Protein AF-A0A0P0XZU5-F1 (afdb_monomer_lite)

Foldseek 3Di:
DPDDDPDPPPPPDPVNDDLVVVLVVLLVDALLVLCVQLVVDVSSVCSSLQRQHYHHEQVSPDQALVSVQVSVVVSLVSRDLQRAHQEYAADHENVNHPCSPVDHDARVVQVVLVSNQSSQHQEYAHAYFDFFAAAEHDQAARAHQRHAEYHYESHEYEARDQACCNHQNHAYYYYYLHEYHYQERDDAHYAEYYHENYEYAQLAAYEYHHQNYQEEEAYNYAHAHHAYAANQNHAEYEHAADPRHLCAQLCDLVREPPDCPGPSHHPSDNPPDPDQRYQRNCQNYQEYEYEYEPSPVDRPLDDDDDDWDFDPDPPDTDTGHGNHPRYDDYDYDQPDDDPPDDQKDFQFKWFAHPQQAIATFGFDDSDPVSVLLSSLLRVLRPPPPDDPSRQWTWAEADAQKTKIWGHFDPDPDDDTFATWIWIDNSNVSDIDTADGDPDHALAKDKAWPPLQDDDDPDDDPGFIKMKGWDPVCVVVQKIWIWIQGPVVSDIDDIAIDRRVDAPWDFLDRYWDDFNQKTKTWIAHPPPPQGIWIWIWHHPDPPHIDIDIGHDADCVVLPDDPRCSFFKAWFAAPPPSFTKMWGWDQQKIWIWTWDPPDPDTHIDTPDMDRRQPDPPPPPPDDRRDSPWTKTWAYADHSQRWTWIDTDSFWIWIQRSHPRDIDTRGGDRHDPPMHMYTHMHRPDD

Structure (mmCIF, N/CA/C/O backbone):
data_AF-A0A0P0XZU5-F1
#
_entry.id   AF-A0A0P0XZU5-F1
#
loop_
_atom_site.group_PDB
_atom_site.id
_atom_site.type_symbol
_atom_site.label_atom_id
_atom_site.label_alt_id
_atom_site.label_comp_id
_atom_site.label_asym_id
_atom_site.label_entity_id
_atom_site.label_seq_id
_atom_site.pdbx_PDB_ins_code
_atom_site.Cartn_x
_atom_site.Cartn_y
_atom_site.Cartn_z
_atom_site.occupancy
_atom_site.B_iso_or_equiv
_atom_site.auth_seq_id
_atom_site.auth_comp_id
_atom_site.auth_asym_id
_atom_site.auth_atom_id
_atom_site.pdbx_PDB_model_num
ATOM 1 N N . MET A 1 1 ? -34.084 63.689 21.951 1.00 38.28 1 MET A N 1
ATOM 2 C CA . MET A 1 1 ? -33.072 62.795 21.343 1.00 38.28 1 MET A CA 1
ATOM 3 C C . MET A 1 1 ? -32.530 61.842 22.402 1.00 38.28 1 MET A C 1
ATOM 5 O O . MET A 1 1 ? -31.692 62.244 23.197 1.00 38.28 1 MET A O 1
ATOM 9 N N . ARG A 1 2 ? -33.019 60.597 22.465 1.00 39.22 2 ARG A N 1
ATOM 10 C CA . ARG A 1 2 ? -32.348 59.540 23.238 1.00 39.22 2 ARG A CA 1
ATOM 11 C C . ARG A 1 2 ? -31.369 58.849 22.294 1.00 39.22 2 ARG A C 1
ATOM 13 O O . ARG A 1 2 ? -31.793 58.263 21.304 1.00 39.22 2 ARG A O 1
ATOM 20 N N . LYS A 1 3 ? -30.071 59.010 22.565 1.00 40.69 3 LYS A N 1
ATOM 21 C CA . LYS A 1 3 ? -28.983 58.337 21.848 1.00 40.69 3 LYS A CA 1
ATOM 22 C C . LYS A 1 3 ? -29.199 56.826 21.954 1.00 40.69 3 LYS A C 1
ATOM 24 O O . LYS A 1 3 ? -29.128 56.278 23.049 1.00 40.69 3 LYS A O 1
ATOM 29 N N . MET A 1 4 ? -29.473 56.177 20.825 1.00 40.19 4 MET A N 1
ATOM 30 C CA . MET A 1 4 ? -29.365 54.727 20.697 1.00 40.19 4 MET A CA 1
ATOM 31 C C . MET A 1 4 ? -27.892 54.359 20.873 1.00 40.19 4 MET A C 1
ATOM 33 O O . MET A 1 4 ? -27.045 54.739 20.066 1.00 40.19 4 MET A O 1
ATOM 37 N N . SER A 1 5 ? -27.583 53.675 21.971 1.00 43.00 5 SER A N 1
ATOM 38 C CA . SER A 1 5 ? -26.290 53.036 22.176 1.00 43.00 5 SER A CA 1
ATOM 39 C C . SER A 1 5 ? -26.089 51.990 21.085 1.00 43.00 5 SER A C 1
ATOM 41 O O . SER A 1 5 ? -26.938 51.115 20.907 1.00 43.00 5 SER A O 1
ATOM 43 N N . ALA A 1 6 ? -24.976 52.099 20.363 1.00 45.38 6 ALA A N 1
ATOM 44 C CA . ALA A 1 6 ? -24.540 51.116 19.388 1.00 45.38 6 ALA A CA 1
ATOM 45 C C . ALA A 1 6 ? -24.570 49.717 20.017 1.00 45.38 6 ALA A C 1
ATOM 47 O O . ALA A 1 6 ? -23.940 49.489 21.051 1.00 45.38 6 ALA A O 1
ATOM 48 N N . ALA A 1 7 ? -25.321 48.806 19.398 1.00 47.91 7 ALA A N 1
ATOM 49 C CA . ALA A 1 7 ? -25.274 47.390 19.709 1.00 47.91 7 ALA A CA 1
ATOM 50 C C . ALA A 1 7 ? -23.811 46.947 19.605 1.00 47.91 7 ALA A C 1
ATOM 52 O O . ALA A 1 7 ? -23.210 46.989 18.529 1.00 47.91 7 ALA A O 1
ATOM 53 N N . SER A 1 8 ? -23.216 46.604 20.745 1.00 48.94 8 SER A N 1
ATOM 54 C CA . SER A 1 8 ? -21.897 46.001 20.794 1.00 48.94 8 SER A CA 1
ATOM 55 C C . SER A 1 8 ? -21.915 44.795 19.862 1.00 48.94 8 SER A C 1
ATOM 57 O O . SER A 1 8 ? -22.759 43.910 19.984 1.00 48.94 8 SER A O 1
ATOM 59 N N . SER A 1 9 ? -21.008 44.785 18.886 1.00 51.06 9 SER A N 1
ATOM 60 C CA . SER A 1 9 ? -20.734 43.612 18.064 1.00 51.06 9 SER A CA 1
ATOM 61 C C . SER A 1 9 ? -20.396 42.467 19.020 1.00 51.06 9 SER A C 1
ATOM 63 O O . SER A 1 9 ? -19.304 42.426 19.590 1.00 51.06 9 SER A O 1
ATOM 65 N N . GLY A 1 10 ? -21.384 41.613 19.290 1.00 54.09 10 GLY A N 1
ATOM 66 C CA . GLY A 1 10 ? -21.315 40.519 20.248 1.00 54.09 10 GLY A CA 1
ATOM 67 C C . GLY A 1 10 ? -20.392 39.428 19.734 1.00 54.09 10 GLY A C 1
ATOM 68 O O . GLY A 1 10 ? -20.843 38.381 19.285 1.00 54.09 10 GLY A O 1
ATOM 69 N N . ARG A 1 11 ? -19.081 39.674 19.759 1.00 58.47 11 ARG A N 1
ATOM 70 C CA . ARG A 1 11 ? -18.078 38.626 19.594 1.00 58.47 11 ARG A CA 1
ATOM 71 C C . ARG A 1 11 ? -18.138 37.750 20.839 1.00 58.47 11 ARG A C 1
ATOM 73 O O . ARG A 1 11 ? -17.526 38.085 21.850 1.00 58.47 11 ARG A O 1
ATOM 80 N N . VAL A 1 12 ? -18.890 36.655 20.764 1.00 69.00 12 VAL A N 1
ATOM 81 C CA . VAL A 1 12 ? -18.850 35.588 21.769 1.00 69.00 12 VAL A CA 1
ATOM 82 C C . VAL A 1 12 ? -17.425 35.047 21.787 1.00 69.00 12 VAL A C 1
ATOM 84 O O . VAL A 1 12 ? -16.944 34.522 20.779 1.00 69.00 12 VAL A O 1
ATOM 87 N N . LYS A 1 13 ? -16.706 35.226 22.897 1.00 76.31 13 LYS A N 1
ATOM 88 C CA . LYS A 1 13 ? -15.368 34.650 23.036 1.00 76.31 13 LYS A CA 1
ATOM 89 C C . LYS A 1 13 ? -15.529 33.174 23.371 1.00 76.31 13 LYS A C 1
ATOM 91 O O . LYS A 1 13 ? -16.456 32.789 24.073 1.00 76.31 13 LYS A O 1
ATOM 96 N N . ILE A 1 14 ? -14.580 32.340 22.948 1.00 79.19 14 ILE A N 1
ATOM 97 C CA . ILE A 1 14 ? -14.599 30.909 23.291 1.00 79.19 14 ILE A CA 1
ATOM 98 C C . ILE A 1 14 ? -14.644 30.674 24.814 1.00 79.19 14 ILE A C 1
ATOM 100 O O . ILE A 1 14 ? -15.233 29.706 25.273 1.00 79.19 14 ILE A O 1
ATOM 104 N N . GLY A 1 15 ? -14.082 31.593 25.609 1.00 76.06 15 GLY A N 1
ATOM 105 C CA . GLY A 1 15 ? -14.132 31.547 27.072 1.00 76.06 15 GLY A CA 1
ATOM 106 C C . GLY A 1 15 ? -15.513 31.804 27.688 1.00 76.06 15 GLY A C 1
ATOM 107 O O . GLY A 1 15 ? -15.701 31.469 28.855 1.00 76.06 15 GLY A O 1
ATOM 108 N N . ASP A 1 16 ? -16.468 32.350 26.932 1.00 82.38 16 ASP A N 1
ATOM 109 C CA . ASP A 1 16 ? -17.835 32.619 27.401 1.00 82.38 16 ASP A CA 1
ATOM 110 C C . ASP A 1 16 ? -18.752 31.392 27.237 1.00 82.38 16 ASP A C 1
ATOM 112 O O . ASP A 1 16 ? -19.890 31.396 27.702 1.00 82.38 16 ASP A O 1
ATOM 116 N N . LEU A 1 17 ? -18.266 30.323 26.591 1.00 87.06 17 LEU A N 1
ATOM 117 C CA . LEU A 1 17 ? -19.031 29.095 26.405 1.00 87.06 17 LEU A CA 1
ATOM 118 C C . LEU A 1 17 ? -19.211 28.333 27.738 1.00 87.06 17 LEU A C 1
ATOM 120 O O . LEU A 1 17 ? -18.301 28.315 28.581 1.00 87.06 17 LEU A O 1
ATOM 124 N N . PRO A 1 18 ? -20.365 27.668 27.937 1.00 88.56 18 PRO A N 1
ATOM 125 C CA . PRO A 1 18 ? -20.575 26.745 29.046 1.00 88.56 18 PRO A CA 1
ATOM 126 C C . PRO A 1 18 ? -19.632 25.539 28.945 1.00 88.56 18 PRO A C 1
ATOM 128 O O . PRO A 1 18 ? -19.242 25.126 27.849 1.00 88.56 18 PRO A O 1
ATOM 131 N N . ASP A 1 19 ? -19.293 24.949 30.094 1.00 85.31 19 ASP A N 1
ATOM 132 C CA . ASP A 1 19 ? -18.319 23.850 30.185 1.00 85.31 19 ASP A CA 1
ATOM 133 C C . ASP A 1 19 ? -18.713 22.637 29.326 1.00 85.31 19 ASP A C 1
ATOM 135 O O . ASP A 1 19 ? -17.840 21.949 28.808 1.00 85.31 19 ASP A O 1
ATOM 139 N N . ASP A 1 20 ? -20.006 22.403 29.097 1.00 84.56 20 ASP A N 1
ATOM 140 C CA . ASP A 1 20 ? -20.510 21.326 28.233 1.00 84.56 20 ASP A CA 1
ATOM 141 C C . ASP A 1 20 ? -20.084 21.505 26.770 1.00 84.56 20 ASP A C 1
ATOM 143 O O . ASP A 1 20 ? -19.642 20.555 26.119 1.00 84.56 20 ASP A O 1
ATOM 147 N N . LEU A 1 21 ? -20.154 22.739 26.256 1.00 87.75 21 LEU A N 1
ATOM 148 C CA . LEU A 1 21 ? -19.696 23.056 24.903 1.00 87.75 21 LEU A CA 1
ATOM 149 C C . LEU A 1 21 ? -18.174 23.024 24.821 1.00 87.75 21 LEU A C 1
ATOM 151 O O . LEU A 1 21 ? -17.635 22.525 23.836 1.00 87.75 21 LEU A O 1
ATOM 155 N N . LEU A 1 22 ? -17.474 23.484 25.861 1.00 88.88 22 LEU A N 1
ATOM 156 C CA . LEU A 1 22 ? -16.017 23.377 25.920 1.00 88.88 22 LEU A CA 1
ATOM 157 C C . LEU A 1 22 ? -15.559 21.914 25.927 1.00 88.88 22 LEU A C 1
ATOM 159 O O . LEU A 1 22 ? -14.641 21.568 25.188 1.00 88.88 22 LEU A O 1
ATOM 163 N N . ARG A 1 23 ? -16.227 21.033 26.683 1.00 86.62 23 ARG A N 1
ATOM 164 C CA . ARG A 1 23 ? -15.972 19.582 26.657 1.00 86.62 23 ARG A CA 1
ATOM 165 C C . ARG A 1 23 ? -16.186 19.000 25.265 1.00 86.62 23 ARG A C 1
ATOM 167 O O . ARG A 1 23 ? -15.359 18.212 24.813 1.00 86.62 23 ARG A O 1
ATOM 174 N N . ARG A 1 24 ? -17.235 19.430 24.557 1.00 85.38 24 ARG A N 1
ATOM 175 C CA . ARG A 1 24 ? -17.467 19.019 23.167 1.00 85.38 24 ARG A CA 1
ATOM 176 C C . ARG A 1 24 ? -16.352 19.500 22.237 1.00 85.38 24 ARG A C 1
ATOM 178 O O . ARG A 1 24 ? -15.870 18.708 21.438 1.00 85.38 24 ARG A O 1
ATOM 185 N N . VAL A 1 25 ? -15.882 20.741 22.374 1.00 88.81 25 VAL A N 1
ATOM 186 C CA . VAL A 1 25 ? -14.730 21.247 21.604 1.00 88.81 25 VAL A CA 1
ATOM 187 C C . VAL A 1 25 ? -13.479 20.415 21.886 1.00 88.81 25 VAL A C 1
ATOM 189 O O . VAL A 1 25 ? -12.836 19.962 20.948 1.00 88.81 25 VAL A O 1
ATOM 192 N N . VAL A 1 26 ? -13.168 20.156 23.160 1.00 89.56 26 VAL A N 1
ATOM 193 C CA . VAL A 1 26 ? -12.010 19.340 23.561 1.00 89.56 26 VAL A CA 1
ATOM 194 C C . VAL A 1 26 ? -12.110 17.911 23.023 1.00 89.56 26 VAL A C 1
ATOM 196 O O . VAL A 1 26 ? -11.098 17.358 22.610 1.00 89.56 26 VAL A O 1
ATOM 199 N N . SER A 1 27 ? -13.312 17.329 22.968 1.00 84.88 27 SER A N 1
ATOM 200 C CA . SER A 1 27 ? -13.524 15.973 22.444 1.00 84.88 27 SER A CA 1
ATOM 201 C C . SER A 1 27 ? -13.192 15.828 20.956 1.00 84.88 27 SER A C 1
ATOM 203 O O . SER A 1 27 ? -12.835 14.741 20.522 1.00 84.88 27 SER A O 1
ATOM 205 N N . LEU A 1 28 ? -13.259 16.916 20.182 1.00 86.31 28 LEU A N 1
ATOM 206 C CA . LEU A 1 28 ? -12.920 16.916 18.755 1.00 86.31 28 LEU A CA 1
ATOM 207 C C . LEU A 1 28 ? -11.407 16.992 18.500 1.00 86.31 28 LEU A C 1
ATOM 209 O O . LEU A 1 28 ? -10.976 16.824 17.362 1.00 86.31 28 LEU A O 1
ATOM 213 N N . LEU A 1 29 ? -10.607 17.262 19.533 1.00 90.12 29 LEU A N 1
ATOM 214 C CA . LEU A 1 29 ? -9.156 17.389 19.434 1.00 90.12 29 LEU A CA 1
ATOM 215 C C . LEU A 1 29 ? -8.465 16.030 19.576 1.00 90.12 29 LEU A C 1
ATOM 217 O O . LEU A 1 29 ? -9.013 15.091 20.161 1.00 90.12 29 LEU A O 1
ATOM 221 N N . SER A 1 30 ? -7.219 15.951 19.105 1.00 90.75 30 SER A N 1
ATOM 222 C CA . SER A 1 30 ? -6.342 14.838 19.468 1.00 90.75 30 SER A CA 1
ATOM 223 C C . SER A 1 30 ? -6.059 14.842 20.973 1.00 90.75 30 SER A C 1
ATOM 225 O O . SER A 1 30 ? -6.148 15.878 21.638 1.00 90.75 30 SER A O 1
ATOM 227 N N . ALA A 1 31 ? -5.674 13.702 21.535 1.00 90.19 31 ALA A N 1
ATOM 228 C CA . ALA A 1 31 ? -5.386 13.554 22.954 1.00 90.19 31 ALA A CA 1
ATOM 229 C C . ALA A 1 31 ? -4.317 14.550 23.423 1.00 90.19 31 ALA A C 1
ATOM 231 O O . ALA A 1 31 ? -4.455 15.167 24.484 1.00 90.19 31 ALA A O 1
ATOM 232 N N . ARG A 1 32 ? -3.273 14.767 22.615 1.00 90.62 32 ARG A N 1
ATOM 233 C CA . ARG A 1 32 ? -2.225 15.743 22.926 1.00 90.62 32 ARG A CA 1
ATOM 234 C C . ARG A 1 32 ? -2.758 17.172 22.916 1.00 90.62 32 ARG A C 1
ATOM 236 O O . ARG A 1 32 ? -2.511 17.912 23.869 1.00 90.62 32 ARG A O 1
ATOM 243 N N . GLN A 1 33 ? -3.500 17.558 21.881 1.00 91.75 33 GLN A N 1
ATOM 244 C CA . GLN A 1 33 ? -4.095 18.893 21.774 1.00 91.75 33 GLN A CA 1
ATOM 245 C C . GLN A 1 33 ? -5.107 19.151 22.898 1.00 91.75 33 GLN A C 1
ATOM 247 O O . GLN A 1 33 ? -5.094 20.219 23.513 1.00 91.75 33 GLN A O 1
ATOM 252 N N . ALA A 1 34 ? -5.929 18.155 23.230 1.00 91.38 34 ALA A N 1
ATOM 253 C CA . ALA A 1 34 ? -6.876 18.195 24.337 1.00 91.38 34 ALA A CA 1
ATOM 254 C C . ALA A 1 34 ? -6.165 18.485 25.666 1.00 91.38 34 ALA A C 1
ATOM 256 O O . ALA A 1 34 ? -6.570 19.393 26.395 1.00 91.38 34 ALA A O 1
ATOM 257 N N . VAL A 1 35 ? -5.058 17.792 25.955 1.00 92.06 35 VAL A N 1
ATOM 258 C CA . VAL A 1 35 ? -4.236 18.066 27.144 1.00 92.06 35 VAL A CA 1
ATOM 259 C C . VAL A 1 35 ? -3.601 19.459 27.077 1.00 92.06 35 VAL A C 1
ATOM 261 O O . VAL A 1 35 ? -3.595 20.165 28.086 1.00 92.06 35 VAL A O 1
ATOM 264 N N . GLN A 1 36 ? -3.122 19.912 25.914 1.00 92.31 36 GLN A N 1
ATOM 265 C CA . GLN A 1 36 ? -2.546 21.257 25.744 1.00 92.31 36 GLN A CA 1
ATOM 266 C C . GLN A 1 36 ? -3.542 22.383 26.050 1.00 92.31 36 GLN A C 1
ATOM 268 O O . GLN A 1 36 ? -3.133 23.432 26.554 1.00 92.31 36 GLN A O 1
ATOM 273 N N . THR A 1 37 ? -4.848 22.167 25.844 1.00 91.94 37 THR A N 1
ATOM 274 C CA . THR A 1 37 ? -5.867 23.164 26.224 1.00 91.94 37 THR A CA 1
ATOM 275 C C . THR A 1 37 ? -5.835 23.513 27.716 1.00 91.94 37 THR A C 1
ATOM 277 O O . THR A 1 37 ? -6.230 24.615 28.094 1.00 91.94 37 THR A O 1
ATOM 280 N N . SER A 1 38 ? -5.286 22.638 28.571 1.00 90.88 38 SER A N 1
ATOM 281 C CA . SER A 1 38 ? -5.133 22.890 30.010 1.00 90.88 38 SER A CA 1
ATOM 282 C C . SER A 1 38 ? -4.297 24.133 30.346 1.00 90.88 38 SER A C 1
ATOM 284 O O . SER A 1 38 ? -4.451 24.683 31.439 1.00 90.88 38 SER A O 1
ATOM 286 N N . ALA A 1 39 ? -3.463 24.603 29.411 1.00 90.81 39 ALA A N 1
ATOM 287 C CA . ALA A 1 39 ? -2.659 25.815 29.552 1.00 90.81 39 ALA A CA 1
ATOM 288 C C . ALA A 1 39 ? -3.435 27.115 29.258 1.00 90.81 39 ALA A C 1
ATOM 290 O O . ALA A 1 39 ? -2.950 28.195 29.587 1.00 90.81 39 ALA A O 1
ATOM 291 N N . LEU A 1 40 ? -4.633 27.041 28.659 1.00 88.00 40 LEU A N 1
ATOM 292 C CA . LEU A 1 40 ? -5.395 28.224 28.240 1.00 88.00 40 LEU A CA 1
ATOM 293 C C . LEU A 1 40 ? -5.974 29.000 29.430 1.00 88.00 40 LEU A C 1
ATOM 295 O O . LEU A 1 40 ? -5.915 30.227 29.467 1.00 88.00 40 LEU A O 1
ATOM 299 N N . SER A 1 41 ? -6.568 28.298 30.402 1.00 88.19 41 SER A N 1
ATOM 300 C CA . SER A 1 41 ? -7.032 28.886 31.665 1.00 88.19 41 SER A CA 1
ATOM 301 C C . SER A 1 41 ? -7.379 27.807 32.697 1.00 88.19 41 SER A C 1
ATOM 303 O O . SER A 1 41 ? -7.493 26.624 32.374 1.00 88.19 41 SER A O 1
ATOM 305 N N . ARG A 1 42 ? -7.644 28.220 33.947 1.00 87.56 42 ARG A N 1
ATOM 306 C CA . ARG A 1 42 ? -8.102 27.322 35.026 1.00 87.56 42 ARG A CA 1
ATOM 307 C C . ARG A 1 42 ? -9.329 26.485 34.644 1.00 87.56 42 ARG A C 1
ATOM 309 O O . ARG A 1 42 ? -9.425 25.350 35.096 1.00 87.56 42 ARG A O 1
ATOM 316 N N . ARG A 1 43 ? -10.227 27.018 33.804 1.00 86.81 43 ARG A N 1
ATOM 317 C CA . ARG A 1 43 ? -11.441 26.309 33.360 1.00 86.81 43 ARG A CA 1
ATOM 318 C C . ARG A 1 43 ? -11.132 25.135 32.432 1.00 86.81 43 ARG A C 1
ATOM 320 O O . ARG A 1 43 ? -11.791 24.113 32.523 1.00 86.81 43 ARG A O 1
ATOM 327 N N . TRP A 1 44 ? -10.099 25.242 31.597 1.00 90.00 44 TRP A N 1
ATOM 328 C CA . TRP A 1 44 ? -9.729 24.195 30.635 1.00 90.00 44 TRP A CA 1
ATOM 329 C C . TRP A 1 44 ? -8.890 23.072 31.250 1.00 90.00 44 TRP A C 1
ATOM 331 O O . TRP A 1 44 ? -8.785 21.987 30.679 1.00 90.00 44 TRP A O 1
ATOM 341 N N . ARG A 1 45 ? -8.313 23.307 32.436 1.00 89.44 45 ARG A N 1
ATOM 342 C CA . ARG A 1 45 ? -7.309 22.440 33.070 1.00 89.44 45 ARG A CA 1
ATOM 343 C C . ARG A 1 45 ? -7.712 20.966 33.173 1.00 89.44 45 ARG A C 1
ATOM 345 O O . ARG A 1 45 ? -6.847 20.096 33.079 1.00 89.44 45 ARG A O 1
ATOM 352 N N . HIS A 1 46 ? -8.999 20.696 33.381 1.00 90.50 46 HIS A N 1
ATOM 353 C CA . HIS A 1 46 ? -9.518 19.355 33.656 1.00 90.50 46 HIS A CA 1
ATOM 354 C C . HIS A 1 46 ? -10.554 18.857 32.642 1.00 90.50 46 HIS A C 1
ATOM 356 O O . HIS A 1 46 ? -10.982 17.715 32.761 1.00 90.50 46 HIS A O 1
ATOM 362 N N . LEU A 1 47 ? -10.926 19.655 31.632 1.00 90.56 47 LEU A N 1
ATOM 363 C CA . LEU A 1 47 ? -11.991 19.286 30.686 1.00 90.56 47 LEU A CA 1
ATOM 364 C C . LEU A 1 47 ? -11.648 18.040 29.864 1.00 90.56 47 LEU A C 1
ATOM 366 O O . LEU A 1 47 ? -12.514 17.214 29.601 1.00 90.56 47 LEU A O 1
ATOM 370 N N . TRP A 1 48 ? -10.375 17.874 29.502 1.00 91.44 48 TRP A N 1
ATOM 371 C CA . TRP A 1 48 ? -9.902 16.710 28.750 1.00 91.44 48 TRP A CA 1
ATOM 372 C C . TRP A 1 48 ? -10.025 15.393 29.533 1.00 91.44 48 TRP A C 1
ATOM 374 O O . TRP A 1 48 ? -10.114 14.331 28.925 1.00 91.44 48 TRP A O 1
ATOM 384 N N . ARG A 1 49 ? -10.062 15.435 30.875 1.00 91.31 49 ARG A N 1
ATOM 385 C CA . ARG A 1 49 ? -10.093 14.225 31.718 1.00 91.31 49 ARG A CA 1
ATOM 386 C C . ARG A 1 49 ? -11.397 13.444 31.606 1.00 91.31 49 ARG A C 1
ATOM 388 O O . ARG A 1 49 ? -11.389 12.256 31.897 1.00 91.31 49 ARG A O 1
ATOM 395 N N . SER A 1 50 ? -12.487 14.095 31.213 1.00 88.88 50 SER A N 1
ATOM 396 C CA . SER A 1 50 ? -13.803 13.478 31.022 1.00 88.88 50 SER A CA 1
ATOM 397 C C . SER A 1 50 ? -14.292 13.583 29.577 1.00 88.88 50 SER A C 1
ATOM 399 O O . SER A 1 50 ? -15.488 13.466 29.314 1.00 88.88 50 SER A O 1
ATOM 401 N N . ALA A 1 51 ? -13.378 13.813 28.627 1.00 89.00 51 ALA A N 1
ATOM 402 C CA . ALA A 1 51 ? -13.722 13.853 27.214 1.00 89.00 51 ALA A CA 1
ATOM 403 C C . ALA A 1 51 ? -14.268 12.479 26.757 1.00 89.00 51 ALA A C 1
ATOM 405 O O . ALA A 1 51 ? -13.632 11.455 27.042 1.00 89.00 51 ALA A O 1
ATOM 406 N N . PRO A 1 52 ? -15.423 12.441 26.062 1.00 88.62 52 PRO A N 1
ATOM 407 C CA . PRO A 1 52 ? -16.057 11.195 25.621 1.00 88.62 52 PRO A CA 1
ATOM 408 C C . PRO A 1 52 ? -15.372 10.557 24.405 1.00 88.62 52 PRO A C 1
ATOM 410 O O . PRO A 1 52 ? -15.569 9.376 24.142 1.00 88.62 52 PRO A O 1
ATOM 413 N N . LEU A 1 53 ? -14.565 11.320 23.667 1.00 89.75 53 LEU A N 1
ATOM 414 C CA . LEU A 1 53 ? -13.808 10.848 22.513 1.00 89.75 53 LEU A CA 1
ATOM 415 C C . LEU A 1 53 ? -12.311 10.934 22.831 1.00 89.75 53 LEU A C 1
ATOM 417 O O . LEU A 1 53 ? -11.805 12.001 23.183 1.00 89.75 53 LEU A O 1
ATOM 421 N N . LEU A 1 54 ? -11.619 9.800 22.722 1.00 90.12 54 LEU A N 1
ATOM 422 C CA . LEU A 1 54 ? -10.170 9.689 22.880 1.00 90.12 54 LEU A CA 1
ATOM 423 C C . LEU A 1 54 ? -9.534 9.415 21.515 1.00 90.12 54 LEU A C 1
ATOM 425 O O . LEU A 1 54 ? -9.806 8.375 20.922 1.00 90.12 54 LEU A O 1
ATOM 429 N N . GLN A 1 55 ? -8.683 10.323 21.035 1.00 89.75 55 GLN A N 1
ATOM 430 C CA . GLN A 1 55 ? -8.033 10.213 19.724 1.00 89.75 55 GLN A CA 1
ATOM 431 C C . GLN A 1 55 ? -6.514 10.280 19.869 1.00 89.75 55 GLN A C 1
ATOM 433 O O . GLN A 1 55 ? -5.986 11.325 20.232 1.00 89.75 55 GLN A O 1
ATOM 438 N N . ILE A 1 56 ? -5.810 9.194 19.576 1.00 87.69 56 ILE A N 1
ATOM 439 C CA . ILE A 1 56 ? -4.353 9.190 19.394 1.00 87.69 56 ILE A CA 1
ATOM 440 C C . ILE A 1 56 ? -4.128 9.243 17.885 1.00 87.69 56 ILE A C 1
ATOM 442 O O . ILE A 1 56 ? -4.579 8.326 17.202 1.00 87.69 56 ILE A O 1
ATOM 446 N N . LEU A 1 57 ? -3.537 10.324 17.369 1.00 82.00 57 LEU A N 1
ATOM 447 C CA . LEU A 1 57 ? -3.464 10.603 15.924 1.00 82.00 57 LEU A CA 1
ATOM 448 C C . LEU A 1 57 ? -2.009 10.775 15.444 1.00 82.00 57 LEU A C 1
ATOM 450 O O . LEU A 1 57 ? -1.170 11.197 16.245 1.00 82.00 57 LEU A O 1
ATOM 454 N N . PRO A 1 58 ? -1.710 10.584 14.138 1.00 67.19 58 PRO A N 1
ATOM 455 C CA . PRO A 1 58 ? -0.343 10.714 13.609 1.00 67.19 58 PRO A CA 1
ATOM 456 C C . PRO A 1 58 ? 0.224 12.128 13.838 1.00 67.19 58 PRO A C 1
ATOM 458 O O . PRO A 1 58 ? 1.357 12.332 14.269 1.00 67.19 58 PRO A O 1
ATOM 461 N N . ASN A 1 59 ? -0.645 13.135 13.692 1.00 67.19 59 ASN A N 1
ATOM 462 C CA . ASN A 1 59 ? -0.320 14.553 13.858 1.00 67.19 59 ASN A CA 1
ATOM 463 C C . ASN A 1 59 ? -0.035 14.986 15.310 1.00 67.19 59 ASN A C 1
ATOM 465 O O . ASN A 1 59 ? 0.170 16.177 15.560 1.00 67.19 59 ASN A O 1
ATOM 469 N N . ASP A 1 60 ? -0.012 14.069 16.281 1.00 71.44 60 ASP A N 1
ATOM 470 C CA . ASP A 1 60 ? 0.387 14.400 17.651 1.00 71.44 60 ASP A CA 1
ATOM 471 C C . ASP A 1 60 ? 1.888 14.743 17.773 1.00 71.44 60 ASP A C 1
ATOM 473 O O . ASP A 1 60 ? 2.330 15.243 18.813 1.00 71.44 60 ASP A O 1
ATOM 477 N N . GLY A 1 61 ? 2.682 14.546 16.714 1.00 73.38 61 GLY A N 1
ATOM 478 C CA . GLY A 1 61 ? 4.064 15.035 16.640 1.00 73.38 61 GLY A CA 1
ATOM 479 C C . GLY A 1 61 ? 4.997 14.355 17.644 1.00 73.38 61 GLY A C 1
ATOM 480 O O . GLY A 1 61 ? 5.923 14.978 18.176 1.00 73.38 61 GLY A O 1
ATOM 481 N N . PHE A 1 62 ? 4.722 13.093 17.966 1.00 80.81 62 PHE A N 1
ATOM 482 C CA . PHE A 1 62 ? 5.630 12.253 18.736 1.00 80.81 62 PHE A CA 1
ATOM 483 C C . PHE A 1 62 ? 6.792 11.822 17.837 1.00 80.81 62 PHE A C 1
ATOM 485 O O . PHE A 1 62 ? 6.572 11.300 16.756 1.00 80.81 62 PHE A O 1
ATOM 492 N N . ARG A 1 63 ? 8.035 12.037 18.287 1.00 78.94 63 ARG A N 1
ATOM 493 C CA . ARG A 1 63 ? 9.234 11.640 17.523 1.00 78.94 63 ARG A CA 1
ATOM 494 C C . ARG A 1 63 ? 9.554 10.150 17.627 1.00 78.94 63 ARG A C 1
ATOM 496 O O . ARG A 1 63 ? 10.170 9.597 16.730 1.00 78.94 63 ARG A O 1
ATOM 503 N N . THR A 1 64 ? 9.156 9.507 18.725 1.00 81.44 64 THR A N 1
ATOM 504 C CA . THR A 1 64 ? 9.465 8.101 19.018 1.00 81.44 64 THR A CA 1
ATOM 505 C C . THR A 1 64 ? 8.244 7.376 19.574 1.00 81.44 64 THR A C 1
ATOM 507 O O . THR A 1 64 ? 7.418 7.991 20.263 1.00 81.44 64 THR A O 1
ATOM 510 N N . VAL A 1 65 ? 8.166 6.060 19.347 1.00 82.44 65 VAL A N 1
ATOM 511 C CA . VAL A 1 65 ? 7.100 5.208 19.913 1.00 82.44 65 VAL A CA 1
ATOM 512 C C . VAL A 1 65 ? 7.138 5.235 21.440 1.00 82.44 65 VAL A C 1
ATOM 514 O O . VAL A 1 65 ? 6.104 5.350 22.094 1.00 82.44 65 VAL A O 1
ATOM 517 N N . ARG A 1 66 ? 8.337 5.258 22.031 1.00 85.50 66 ARG A N 1
ATOM 518 C CA . ARG A 1 66 ? 8.516 5.448 23.473 1.00 85.50 66 ARG A CA 1
ATOM 519 C C . ARG A 1 66 ? 7.829 6.705 23.997 1.00 85.50 66 ARG A C 1
ATOM 521 O O . ARG A 1 66 ? 7.136 6.650 25.008 1.00 85.50 66 ARG A O 1
ATOM 528 N N . GLY A 1 67 ? 8.009 7.836 23.312 1.00 87.38 67 GLY A N 1
ATOM 529 C CA . GLY A 1 67 ? 7.378 9.098 23.693 1.00 87.38 67 GLY A CA 1
ATOM 530 C C . GLY A 1 67 ? 5.851 9.031 23.606 1.00 87.38 67 GLY A C 1
ATOM 531 O O . GLY A 1 67 ? 5.165 9.591 24.465 1.00 87.38 67 GLY A O 1
ATOM 532 N N . LEU A 1 68 ? 5.324 8.309 22.614 1.00 88.56 68 LEU A N 1
ATOM 533 C CA . LEU A 1 68 ? 3.896 8.021 22.494 1.00 88.56 68 LEU A CA 1
ATOM 534 C C . LEU A 1 68 ? 3.398 7.149 23.660 1.00 88.56 68 LEU A C 1
ATOM 536 O O . LEU A 1 68 ? 2.429 7.523 24.324 1.00 88.56 68 LEU A O 1
ATOM 540 N N . ASN A 1 69 ? 4.075 6.036 23.957 1.00 90.25 69 ASN A N 1
ATOM 541 C CA . ASN A 1 69 ? 3.735 5.136 25.063 1.00 90.25 69 ASN A CA 1
ATOM 542 C C . ASN A 1 69 ? 3.760 5.863 26.410 1.00 90.25 69 ASN A C 1
ATOM 544 O O . ASN A 1 69 ? 2.812 5.764 27.192 1.00 90.25 69 ASN A O 1
ATOM 548 N N . GLU A 1 70 ? 4.807 6.647 26.675 1.00 90.69 70 GLU A N 1
ATOM 549 C CA . GLU A 1 70 ? 4.928 7.445 27.894 1.00 90.69 70 GLU A CA 1
ATOM 550 C C . GLU A 1 70 ? 3.787 8.463 28.001 1.00 90.69 70 GLU A C 1
ATOM 552 O O . GLU A 1 70 ? 3.146 8.553 29.052 1.00 90.69 70 GLU A O 1
ATOM 557 N N . PHE A 1 71 ? 3.476 9.198 26.930 1.00 92.19 71 PHE A N 1
ATOM 558 C CA . PHE A 1 71 ? 2.355 10.138 26.929 1.00 92.19 71 PHE A CA 1
ATOM 559 C C . PHE A 1 71 ? 1.022 9.436 27.191 1.00 92.19 71 PHE A C 1
ATOM 561 O O . PHE A 1 71 ? 0.287 9.838 28.096 1.00 92.19 71 PHE A O 1
ATOM 568 N N . ALA A 1 72 ? 0.723 8.376 26.439 1.00 91.25 72 ALA A N 1
ATOM 569 C CA . ALA A 1 72 ? -0.523 7.638 26.562 1.00 91.25 72 ALA A CA 1
ATOM 570 C C . ALA A 1 72 ? -0.662 7.042 27.967 1.00 91.25 72 ALA A C 1
ATOM 572 O O . ALA A 1 72 ? -1.691 7.215 28.612 1.00 91.25 72 ALA A O 1
ATOM 573 N N . LYS A 1 73 ? 0.396 6.450 28.525 1.00 90.88 73 LYS A N 1
ATOM 574 C CA . LYS A 1 73 ? 0.398 5.943 29.902 1.00 90.88 73 LYS A CA 1
ATOM 575 C C . LYS A 1 73 ? 0.000 7.021 30.914 1.00 90.88 73 LYS A C 1
ATOM 577 O O . LYS A 1 73 ? -0.878 6.780 31.741 1.00 90.88 73 LYS A O 1
ATOM 582 N N . HIS A 1 74 ? 0.589 8.217 30.843 1.00 91.50 74 HIS A N 1
ATOM 583 C CA . HIS A 1 74 ? 0.227 9.319 31.742 1.00 91.50 74 HIS A CA 1
ATOM 584 C C . HIS A 1 74 ? -1.192 9.837 31.493 1.00 91.50 74 HIS A C 1
ATOM 586 O O . HIS A 1 74 ? -1.922 10.102 32.449 1.00 91.50 74 HIS A O 1
ATOM 592 N N . LEU A 1 75 ? -1.603 9.949 30.229 1.00 91.56 75 LEU A N 1
ATOM 593 C CA . LEU A 1 75 ? -2.953 10.350 29.844 1.00 91.56 75 LEU A CA 1
ATOM 594 C C . LEU A 1 75 ? -3.999 9.421 30.471 1.00 91.56 75 LEU A C 1
ATOM 596 O O . LEU A 1 75 ? -4.919 9.893 31.138 1.00 91.56 75 LEU A O 1
ATOM 600 N N . LEU A 1 76 ? -3.824 8.109 30.310 1.00 88.81 76 LEU A N 1
ATOM 601 C CA . LEU A 1 76 ? -4.745 7.090 30.813 1.00 88.81 76 LEU A CA 1
ATOM 602 C C . LEU A 1 76 ? -4.762 7.016 32.348 1.00 88.81 76 LEU A C 1
ATOM 604 O O . LEU A 1 76 ? -5.806 6.734 32.936 1.00 88.81 76 LEU A O 1
ATOM 608 N N . LEU A 1 77 ? -3.630 7.288 33.008 1.00 89.06 77 LEU A N 1
ATOM 609 C CA . LEU A 1 77 ? -3.545 7.368 34.472 1.00 89.06 77 LEU A CA 1
ATOM 610 C C . LEU A 1 77 ? -4.269 8.592 35.045 1.00 89.06 77 LEU A C 1
ATOM 612 O O . LEU A 1 77 ? -4.816 8.516 36.145 1.00 89.06 77 LEU A O 1
ATOM 616 N N . LEU A 1 78 ? -4.242 9.717 34.329 1.00 91.50 78 LEU A N 1
ATOM 617 C CA . LEU A 1 78 ? -4.779 11.001 34.786 1.00 91.50 78 LEU A CA 1
ATOM 618 C C . LEU A 1 78 ? -6.220 11.271 34.325 1.00 91.50 78 LEU A C 1
ATOM 620 O O . LEU A 1 78 ? -6.835 12.226 34.815 1.00 91.50 78 LEU A O 1
ATOM 624 N N . ARG A 1 79 ? -6.742 10.477 33.383 1.00 90.06 79 ARG A N 1
ATOM 625 C CA . ARG A 1 79 ? -8.143 10.516 32.949 1.00 90.06 79 ARG A CA 1
ATOM 626 C C . ARG A 1 79 ? -9.066 10.137 34.111 1.00 90.06 79 ARG A C 1
ATOM 628 O O . ARG A 1 79 ? -8.723 9.301 34.946 1.00 90.06 79 ARG A O 1
ATOM 635 N N . ASP A 1 80 ? -10.245 10.751 34.162 1.00 86.88 80 ASP A N 1
ATOM 636 C CA . ASP A 1 80 ? -11.270 10.372 35.130 1.00 86.88 80 ASP A CA 1
ATOM 637 C C . ASP A 1 80 ? -11.799 8.968 34.800 1.00 86.88 80 ASP A C 1
ATOM 639 O O . ASP A 1 80 ? -12.362 8.740 33.730 1.00 86.88 80 ASP A O 1
ATOM 643 N N . ARG A 1 81 ? -11.612 8.019 35.723 1.00 80.31 81 ARG A N 1
ATOM 644 C CA . ARG A 1 81 ? -12.052 6.625 35.551 1.00 80.31 81 ARG A CA 1
ATOM 645 C C . ARG A 1 81 ? -13.570 6.469 35.602 1.00 80.31 81 ARG A C 1
ATOM 647 O O . ARG A 1 81 ? -14.071 5.452 35.138 1.00 80.31 81 ARG A O 1
ATOM 654 N N . ALA A 1 82 ? -14.288 7.438 36.170 1.00 85.62 82 ALA A N 1
ATOM 655 C CA . ALA A 1 82 ? -15.748 7.437 36.179 1.00 85.62 82 ALA A CA 1
ATOM 656 C C . ALA A 1 82 ? -16.341 7.981 34.867 1.00 85.62 82 ALA A C 1
ATOM 658 O O . ALA A 1 82 ? -17.525 7.782 34.601 1.00 85.62 82 ALA A O 1
ATOM 659 N N . ALA A 1 83 ? -15.538 8.662 34.042 1.00 88.06 83 ALA A N 1
ATOM 660 C CA . ALA A 1 83 ? -16.001 9.224 32.783 1.00 88.06 83 ALA A CA 1
ATOM 661 C C . ALA A 1 83 ? -16.075 8.148 31.693 1.00 88.06 83 ALA A C 1
ATOM 663 O O . ALA A 1 83 ? -15.084 7.486 31.385 1.00 88.06 83 ALA A O 1
ATOM 664 N N . LEU A 1 84 ? -17.235 8.023 31.055 1.00 88.94 84 LEU A N 1
ATOM 665 C CA . LEU A 1 84 ? -17.443 7.077 29.961 1.00 88.94 84 LEU A CA 1
ATOM 666 C C . LEU A 1 84 ? -16.738 7.547 28.679 1.00 88.94 84 LEU A C 1
ATOM 668 O O . LEU A 1 84 ? -16.481 8.742 28.498 1.00 88.94 84 LEU A O 1
ATOM 672 N N . LEU A 1 85 ? -16.387 6.600 27.811 1.00 89.31 85 LEU A N 1
ATOM 673 C CA . LEU A 1 85 ? -15.958 6.863 26.440 1.00 89.31 85 LEU A CA 1
ATOM 674 C C . LEU A 1 85 ? -17.090 6.470 25.493 1.00 89.31 85 LEU A C 1
ATOM 676 O O . LEU A 1 85 ? -17.596 5.357 25.556 1.00 89.31 85 LEU A O 1
ATOM 680 N N . ASP A 1 86 ? -17.451 7.363 24.581 1.00 90.75 86 ASP A N 1
ATOM 681 C CA . ASP A 1 86 ? -18.301 7.015 23.445 1.00 90.75 86 ASP A CA 1
ATOM 682 C C . ASP A 1 86 ? -17.450 6.343 22.363 1.00 90.75 86 ASP A C 1
ATOM 684 O O . ASP A 1 86 ? -17.837 5.314 21.804 1.00 90.75 86 ASP A O 1
ATOM 688 N N . ALA A 1 87 ? -16.253 6.887 22.112 1.00 92.19 87 ALA A N 1
ATOM 689 C CA . ALA A 1 87 ? -15.369 6.413 21.059 1.00 92.19 87 ALA A CA 1
ATOM 690 C C . ALA A 1 87 ? -13.877 6.516 21.415 1.00 92.19 87 ALA A C 1
ATOM 692 O O . ALA A 1 87 ? -13.429 7.446 22.093 1.00 92.19 87 ALA A O 1
ATOM 693 N N . CYS A 1 88 ? -13.097 5.559 20.917 1.00 92.88 88 CYS A N 1
ATOM 694 C CA . CYS A 1 88 ? -11.641 5.545 20.988 1.00 92.88 88 CYS A CA 1
ATOM 695 C C . CYS A 1 88 ? -11.062 5.293 19.595 1.00 92.88 88 CYS A C 1
ATOM 697 O O . CYS A 1 88 ? -11.354 4.272 18.972 1.00 92.88 88 CYS A O 1
ATOM 699 N N . VAL A 1 89 ? -10.246 6.228 19.118 1.00 92.31 89 VAL A N 1
ATOM 700 C CA . VAL A 1 89 ? -9.559 6.147 17.831 1.00 92.31 89 VAL A CA 1
ATOM 701 C C . VAL A 1 89 ? -8.061 6.147 18.089 1.00 92.31 89 VAL A C 1
ATOM 703 O O . VAL A 1 89 ? -7.527 7.065 18.711 1.00 92.31 89 VAL A O 1
ATOM 706 N N . ILE A 1 90 ? -7.390 5.110 17.613 1.00 91.75 90 ILE A N 1
ATOM 707 C CA . ILE A 1 90 ? -5.940 4.965 17.655 1.00 91.75 90 ILE A CA 1
ATOM 708 C C . ILE A 1 90 ? -5.486 4.894 16.204 1.00 91.75 90 ILE A C 1
ATOM 710 O O . ILE A 1 90 ? -5.789 3.919 15.522 1.00 91.75 90 ILE A O 1
ATOM 714 N N . ASN A 1 91 ? -4.818 5.941 15.733 1.00 87.94 91 ASN A N 1
ATOM 715 C CA . ASN A 1 91 ? -4.306 6.038 14.376 1.00 87.94 91 ASN A CA 1
ATOM 716 C C . ASN A 1 91 ? -2.888 6.615 14.392 1.00 87.94 91 ASN A C 1
ATOM 718 O O . ASN A 1 91 ? -2.693 7.732 14.864 1.00 87.94 91 ASN A O 1
ATOM 722 N N . PHE A 1 92 ? -1.913 5.861 13.897 1.00 81.12 92 PHE A N 1
ATOM 723 C CA . PHE A 1 92 ? -0.577 6.369 13.589 1.00 81.12 92 PHE A CA 1
ATOM 724 C C . PHE A 1 92 ? 0.160 5.409 12.658 1.00 81.12 92 PHE A C 1
ATOM 726 O O . PHE A 1 92 ? -0.124 4.211 12.605 1.00 81.12 92 PHE A O 1
ATOM 733 N N . ASP A 1 93 ? 1.141 5.956 11.953 1.00 79.19 93 ASP A N 1
ATOM 734 C CA . ASP A 1 93 ? 2.085 5.201 11.146 1.00 79.19 93 ASP A CA 1
ATOM 735 C C . ASP A 1 93 ? 3.379 5.014 11.947 1.00 79.19 93 ASP A C 1
ATOM 737 O O . ASP A 1 93 ? 4.026 5.987 12.343 1.00 79.19 93 ASP A O 1
ATOM 741 N N . CYS A 1 94 ? 3.762 3.766 12.216 1.00 74.56 94 CYS A N 1
ATOM 742 C CA . CYS A 1 94 ? 5.008 3.471 12.917 1.00 74.56 94 CYS A CA 1
ATOM 743 C C . CYS A 1 94 ? 6.249 3.941 12.138 1.00 74.56 94 CYS A C 1
ATOM 745 O O . CYS A 1 94 ? 7.267 4.250 12.760 1.00 74.56 94 CYS A O 1
ATOM 747 N N . CYS A 1 95 ? 6.163 4.051 10.811 1.00 69.56 95 CYS A N 1
ATOM 748 C CA . CYS A 1 95 ? 7.238 4.537 9.947 1.00 69.56 95 CYS A CA 1
ATOM 749 C C . CYS A 1 95 ? 7.474 6.053 10.090 1.00 69.56 95 CYS A C 1
ATOM 751 O O . CYS A 1 95 ? 8.503 6.556 9.646 1.00 69.56 95 CYS A O 1
ATOM 753 N N . GLU A 1 96 ? 6.556 6.813 10.703 1.00 69.81 96 GLU A N 1
ATOM 754 C CA . GLU A 1 96 ? 6.763 8.247 10.972 1.00 69.81 96 GLU A CA 1
ATOM 755 C C . GLU A 1 96 ? 7.672 8.514 12.183 1.00 69.81 96 GLU A C 1
ATOM 757 O O . GLU A 1 96 ? 8.116 9.649 12.379 1.00 69.81 96 GLU A O 1
ATOM 762 N N . PHE A 1 97 ? 7.979 7.494 12.992 1.00 67.56 97 PHE A N 1
ATOM 763 C CA . PHE A 1 97 ? 8.856 7.644 14.150 1.00 67.56 97 PHE A CA 1
ATOM 764 C C . PHE A 1 97 ? 10.334 7.540 13.767 1.00 67.56 97 PHE A C 1
ATOM 766 O O . PHE A 1 97 ? 10.766 6.583 13.131 1.00 67.56 97 PHE A O 1
ATOM 773 N N . GLU A 1 98 ? 11.146 8.465 14.282 1.00 64.62 98 GLU A N 1
ATOM 774 C CA . GLU A 1 98 ? 12.609 8.448 14.134 1.00 64.62 98 GLU A CA 1
ATOM 775 C C . GLU A 1 98 ? 13.215 7.141 14.680 1.00 64.62 98 GLU A C 1
ATOM 777 O O . GLU A 1 98 ? 14.200 6.642 14.149 1.00 64.62 98 GLU A O 1
ATOM 782 N N . SER A 1 99 ? 12.595 6.554 15.714 1.00 63.00 99 SER A N 1
ATOM 783 C CA . SER A 1 99 ? 13.056 5.322 16.366 1.00 63.00 99 SER A CA 1
ATOM 784 C C . SER A 1 99 ? 12.754 4.029 15.601 1.00 63.00 99 SER A C 1
ATOM 786 O O . SER A 1 99 ? 13.155 2.966 16.070 1.00 63.00 99 SER A O 1
ATOM 788 N N . TYR A 1 100 ? 12.030 4.075 14.476 1.00 56.94 100 TYR A N 1
ATOM 789 C CA . TYR A 1 100 ? 11.603 2.864 13.760 1.00 56.94 100 TYR A CA 1
ATOM 790 C C . TYR A 1 100 ? 12.786 1.976 13.326 1.00 56.94 100 TYR A C 1
ATOM 792 O O . TYR A 1 100 ? 12.683 0.753 13.344 1.00 56.94 100 TYR A O 1
ATOM 800 N N . GLN A 1 101 ? 13.934 2.581 12.999 1.00 56.38 101 GLN A N 1
ATOM 801 C CA . GLN A 1 101 ? 15.111 1.867 12.486 1.00 56.38 101 GLN A CA 1
ATOM 802 C C . GLN A 1 101 ? 16.024 1.276 13.576 1.00 56.38 101 GLN A C 1
ATOM 804 O O . GLN A 1 101 ? 16.712 0.290 13.312 1.00 56.38 101 GLN A O 1
ATOM 809 N N . ASP A 1 102 ? 16.050 1.859 14.781 1.00 54.69 102 ASP A N 1
ATOM 810 C CA . ASP A 1 102 ? 17.142 1.637 15.745 1.00 54.69 102 ASP A CA 1
ATOM 811 C C . ASP A 1 102 ? 16.892 0.506 16.754 1.00 54.69 102 ASP A C 1
ATOM 813 O O . ASP A 1 102 ? 17.857 0.002 17.321 1.00 54.69 102 ASP A O 1
ATOM 817 N N . LEU A 1 103 ? 15.623 0.137 16.981 1.00 51.91 103 LEU A N 1
ATOM 818 C CA . LEU A 1 103 ? 15.066 -0.985 17.765 1.00 51.91 103 LEU A CA 1
ATOM 819 C C . LEU A 1 103 ? 13.631 -0.545 18.121 1.00 51.91 103 LEU A C 1
ATOM 821 O O . LEU A 1 103 ? 13.479 0.301 19.007 1.00 51.91 103 LEU A O 1
ATOM 825 N N . PRO A 1 104 ? 12.581 -1.021 17.430 1.00 59.44 104 PRO A N 1
ATOM 826 C CA . PRO A 1 104 ? 11.235 -0.511 17.659 1.00 59.44 104 PRO A CA 1
ATOM 827 C C . PRO A 1 104 ? 10.757 -0.911 19.059 1.00 59.44 104 PRO A C 1
ATOM 829 O O . PRO A 1 104 ? 10.555 -2.087 19.349 1.00 59.44 104 PRO A O 1
ATOM 832 N N . ASP A 1 105 ? 10.575 0.073 19.940 1.00 70.44 105 ASP A N 1
ATOM 833 C CA . ASP A 1 105 ? 9.671 -0.092 21.075 1.00 70.44 105 ASP A CA 1
ATOM 834 C C . ASP A 1 105 ? 8.274 -0.372 20.501 1.00 70.44 105 ASP A C 1
ATOM 836 O O . ASP A 1 105 ? 7.786 0.407 19.680 1.00 70.44 105 ASP A O 1
ATOM 840 N N . ASP A 1 106 ? 7.624 -1.461 20.915 1.00 77.62 106 ASP A N 1
ATOM 841 C CA . ASP A 1 106 ? 6.261 -1.748 20.468 1.00 77.62 106 ASP A CA 1
ATOM 842 C C . ASP A 1 106 ? 5.279 -0.736 21.085 1.00 77.62 106 ASP A C 1
ATOM 844 O O . ASP A 1 106 ? 5.357 -0.431 22.283 1.00 77.62 106 ASP A O 1
ATOM 848 N N . PRO A 1 107 ? 4.316 -0.204 20.317 1.00 83.06 107 PRO A N 1
ATOM 849 C CA . PRO A 1 107 ? 3.267 0.625 20.886 1.00 83.06 107 PRO A CA 1
ATOM 850 C C . PRO A 1 107 ? 2.391 -0.196 21.848 1.00 83.06 107 PRO A C 1
ATOM 852 O O . PRO A 1 107 ? 1.937 -1.296 21.526 1.00 83.06 107 PRO A O 1
ATOM 855 N N . ASP A 1 108 ? 2.074 0.371 23.015 1.00 86.75 108 ASP A N 1
ATOM 856 C CA . ASP A 1 108 ? 1.289 -0.262 24.089 1.00 86.75 108 ASP A CA 1
ATOM 857 C C . ASP A 1 108 ? -0.225 -0.335 23.763 1.00 86.75 108 ASP A C 1
ATOM 859 O O . ASP A 1 108 ? -1.091 -0.087 24.608 1.00 86.75 108 ASP A O 1
ATOM 863 N N . VAL A 1 109 ? -0.594 -0.702 22.534 1.00 88.06 109 VAL A N 1
ATOM 864 C CA . VAL A 1 109 ? -1.984 -0.707 22.033 1.00 88.06 109 VAL A CA 1
ATOM 865 C C . VAL A 1 109 ? -2.896 -1.576 22.889 1.00 88.06 109 VAL A C 1
ATOM 867 O O . VAL A 1 109 ? -4.054 -1.236 23.128 1.00 88.06 109 VAL A O 1
ATOM 870 N N . GLY A 1 110 ? -2.353 -2.665 23.431 1.00 86.56 110 GLY A N 1
ATOM 871 C CA . GLY A 1 110 ? -3.036 -3.508 24.406 1.00 86.56 110 GLY A CA 1
ATOM 872 C C . GLY A 1 110 ? -3.531 -2.764 25.638 1.00 86.56 110 GLY A C 1
ATOM 873 O O . GLY A 1 110 ? -4.659 -2.971 26.091 1.00 86.56 110 GLY A O 1
ATOM 874 N N . LEU A 1 111 ? -2.687 -1.891 26.190 1.00 87.12 111 LEU A N 1
ATOM 875 C CA . LEU A 1 111 ? -3.033 -1.065 27.342 1.00 87.12 111 LEU A CA 1
ATOM 876 C C . LEU A 1 111 ? -4.150 -0.083 26.981 1.00 87.12 111 LEU A C 1
ATOM 878 O O . LEU A 1 111 ? -5.076 0.118 27.770 1.00 87.12 111 LEU A O 1
ATOM 882 N N . TRP A 1 112 ? -4.083 0.501 25.786 1.00 90.12 112 TRP A N 1
ATOM 883 C CA . TRP A 1 112 ? -5.041 1.502 25.323 1.00 90.12 112 TRP A CA 1
ATOM 884 C C . TRP A 1 112 ? -6.409 0.881 25.024 1.00 90.12 112 TRP A C 1
ATOM 886 O O . TRP A 1 112 ? -7.425 1.409 25.474 1.00 90.12 112 TRP A O 1
ATOM 896 N N . LEU A 1 113 ? -6.440 -0.291 24.383 1.00 89.75 113 LEU A N 1
ATOM 897 C CA . LEU A 1 113 ? -7.658 -1.075 24.158 1.00 89.75 113 LEU A CA 1
ATOM 898 C C . LEU A 1 113 ? -8.335 -1.466 25.474 1.00 89.75 113 LEU A C 1
ATOM 900 O O . LEU A 1 113 ? -9.537 -1.258 25.639 1.00 89.75 113 LEU A O 1
ATOM 904 N N . ARG A 1 114 ? -7.568 -1.966 26.452 1.00 89.06 114 ARG A N 1
ATOM 905 C CA . ARG A 1 114 ? -8.095 -2.293 27.788 1.00 89.06 114 ARG A CA 1
ATOM 906 C C . ARG A 1 114 ? -8.703 -1.078 28.476 1.00 89.06 114 ARG A C 1
ATOM 908 O O . ARG A 1 114 ? -9.732 -1.204 29.135 1.00 89.06 114 ARG A O 1
ATOM 915 N N . HIS A 1 115 ? -8.075 0.085 28.334 1.00 89.12 115 HIS A N 1
ATOM 916 C CA . HIS A 1 115 ? -8.611 1.320 28.888 1.00 89.12 115 HIS A CA 1
ATOM 917 C C . HIS A 1 115 ? -9.899 1.759 28.185 1.00 89.12 115 HIS A C 1
ATOM 919 O O . HIS A 1 115 ? -10.855 2.153 28.849 1.00 89.12 115 HIS A O 1
ATOM 925 N N . ALA A 1 116 ? -9.952 1.668 26.855 1.00 91.00 116 ALA A N 1
ATOM 926 C CA . ALA A 1 116 ? -11.159 1.983 26.100 1.00 91.00 116 ALA A CA 1
ATOM 927 C C . ALA A 1 116 ? -12.332 1.094 26.543 1.00 91.00 116 ALA A C 1
ATOM 929 O O . ALA A 1 116 ? -13.417 1.591 26.848 1.00 91.00 116 ALA A O 1
ATOM 930 N N . VAL A 1 117 ? -12.084 -0.210 26.675 1.00 91.06 117 VAL A N 1
ATOM 931 C CA . VAL A 1 117 ? -13.071 -1.183 27.156 1.00 91.06 117 VAL A CA 1
ATOM 932 C C . VAL A 1 117 ? -13.491 -0.906 28.603 1.00 91.06 117 VAL A C 1
ATOM 934 O O . VAL A 1 117 ? -14.686 -0.918 28.895 1.00 91.06 117 VAL A O 1
ATOM 937 N N . SER A 1 118 ? -12.553 -0.606 29.510 1.00 89.69 118 SER A N 1
ATOM 938 C CA . SER A 1 118 ? -12.884 -0.315 30.914 1.00 89.69 118 SER A CA 1
ATOM 939 C C . SER A 1 118 ? -13.703 0.967 31.084 1.00 89.69 118 SER A C 1
ATOM 941 O O . SER A 1 118 ? -14.510 1.056 32.007 1.00 89.69 118 SER A O 1
ATOM 943 N N . CYS A 1 119 ? -13.560 1.919 30.161 1.00 90.75 119 CYS A N 1
ATOM 944 C CA . CYS A 1 119 ? -14.370 3.134 30.093 1.00 90.75 119 CYS A CA 1
ATOM 945 C C . CYS A 1 119 ? -15.661 2.961 29.271 1.00 90.75 119 CYS A C 1
ATOM 947 O O . CYS A 1 119 ? -16.293 3.959 28.929 1.00 90.75 119 CYS A O 1
ATOM 949 N N . GLN A 1 120 ? -16.062 1.721 28.963 1.00 91.69 120 GLN A N 1
ATOM 950 C CA . GLN A 1 120 ? -17.307 1.386 28.260 1.00 91.69 120 GLN A CA 1
ATOM 951 C C . GLN A 1 120 ? -17.411 1.969 26.839 1.00 91.69 120 GLN A C 1
ATOM 953 O O . GLN A 1 120 ? -18.510 2.291 26.389 1.00 91.69 120 GLN A O 1
ATOM 958 N N . ALA A 1 121 ? -16.284 2.064 26.120 1.00 93.12 121 ALA A N 1
ATOM 959 C CA . ALA A 1 121 ? -16.260 2.526 24.732 1.00 93.12 121 ALA A CA 1
ATOM 960 C C . ALA A 1 121 ? -17.273 1.775 23.851 1.00 93.12 121 ALA A C 1
ATOM 962 O O . ALA A 1 121 ? -17.271 0.541 23.803 1.00 93.12 121 ALA A O 1
ATOM 963 N N . GLN A 1 122 ? -18.112 2.529 23.134 1.00 94.81 122 GLN A N 1
ATOM 964 C CA . GLN A 1 122 ? -19.095 1.978 22.194 1.00 94.81 122 GLN A CA 1
ATOM 965 C C . GLN A 1 122 ? -18.506 1.781 20.797 1.00 94.81 122 GLN A C 1
ATOM 967 O O . GLN A 1 122 ? -18.913 0.868 20.078 1.00 94.81 122 GLN A O 1
ATOM 972 N N . TRP A 1 123 ? -17.536 2.610 20.417 1.00 95.81 123 TRP A N 1
ATOM 973 C CA . TRP A 1 123 ? -16.843 2.517 19.138 1.00 95.81 123 TRP A CA 1
ATOM 974 C C . TRP A 1 123 ? -15.330 2.521 19.342 1.00 95.81 123 TRP A C 1
ATOM 976 O O . TRP A 1 123 ? -14.773 3.449 19.928 1.00 95.81 123 TRP A O 1
ATOM 986 N N . ILE A 1 124 ? -14.656 1.481 18.860 1.00 95.25 124 ILE A N 1
ATOM 987 C CA . ILE A 1 124 ? -13.196 1.396 18.876 1.00 95.25 124 ILE A CA 1
ATOM 988 C C . ILE A 1 124 ? -12.708 1.276 17.438 1.00 95.25 124 ILE A C 1
ATOM 990 O O . ILE A 1 124 ? -13.121 0.369 16.716 1.00 95.25 124 ILE A O 1
ATOM 994 N N . ARG A 1 125 ? -11.805 2.174 17.044 1.00 94.00 125 ARG A N 1
ATOM 995 C CA . ARG A 1 125 ? -11.071 2.107 15.781 1.00 94.00 125 ARG A CA 1
ATOM 996 C C . ARG A 1 125 ? -9.576 2.074 16.060 1.00 94.00 125 ARG A C 1
ATOM 998 O O . ARG A 1 125 ? -9.050 2.995 16.680 1.00 94.00 125 ARG A O 1
ATOM 1005 N N . VAL A 1 126 ? -8.901 1.041 15.572 1.00 92.88 126 VAL A N 1
ATOM 1006 C CA . VAL A 1 126 ? -7.440 0.923 15.587 1.00 92.88 126 VAL A CA 1
ATOM 1007 C C . VAL A 1 126 ? -6.952 0.834 14.153 1.00 92.88 126 VAL A C 1
ATOM 1009 O O . VAL A 1 126 ? -7.371 -0.045 13.407 1.00 92.88 126 VAL A O 1
ATOM 1012 N N . GLU A 1 127 ? -6.074 1.746 13.776 1.00 89.38 127 GLU A N 1
ATOM 1013 C CA . GLU A 1 127 ? -5.476 1.851 12.452 1.00 89.38 127 GLU A CA 1
ATOM 1014 C C . GLU A 1 127 ? -3.995 2.130 12.639 1.00 89.38 127 GLU A C 1
ATOM 1016 O O . GLU A 1 127 ? -3.588 3.262 12.864 1.00 89.38 127 GLU A O 1
ATOM 1021 N N . ILE A 1 128 ? -3.195 1.072 12.652 1.00 84.56 128 ILE A N 1
ATOM 1022 C CA . ILE A 1 128 ? -1.766 1.195 12.921 1.00 84.56 128 ILE A CA 1
ATOM 1023 C C . ILE A 1 128 ? -1.043 0.583 11.752 1.00 84.56 128 ILE A C 1
ATOM 1025 O O . ILE A 1 128 ? -1.080 -0.631 11.573 1.00 84.56 128 ILE A O 1
ATOM 1029 N N . TYR A 1 129 ? -0.405 1.428 10.959 1.00 75.88 129 TYR A N 1
ATOM 1030 C CA . TYR A 1 129 ? 0.437 0.951 9.883 1.00 75.88 129 TYR A CA 1
ATOM 1031 C C . TYR A 1 129 ? 1.829 0.664 10.437 1.00 75.88 129 TYR A C 1
ATOM 1033 O O . TYR A 1 129 ? 2.450 1.514 11.072 1.00 75.88 129 TYR A O 1
ATOM 1041 N N . VAL A 1 130 ? 2.302 -0.553 10.204 1.00 71.44 130 VAL A N 1
ATOM 1042 C CA . VAL A 1 130 ? 3.698 -0.941 10.388 1.00 71.44 130 VAL A CA 1
ATOM 1043 C C . VAL A 1 130 ? 4.163 -1.473 9.049 1.00 71.44 130 VAL A C 1
ATOM 1045 O O . VAL A 1 130 ? 3.426 -2.200 8.375 1.00 71.44 130 VAL A O 1
ATOM 1048 N N . GLU A 1 131 ? 5.368 -1.099 8.646 1.00 62.81 131 GLU A N 1
ATOM 1049 C CA . GLU A 1 131 ? 5.999 -1.746 7.509 1.00 62.81 131 GLU A CA 1
ATOM 1050 C C . GLU A 1 131 ? 6.159 -3.256 7.795 1.00 62.81 131 GLU A C 1
ATOM 1052 O O . GLU A 1 131 ? 6.510 -3.686 8.891 1.00 62.81 131 GLU A O 1
ATOM 1057 N N . ASP A 1 132 ? 5.878 -4.074 6.785 1.00 55.31 132 ASP A N 1
ATOM 1058 C CA . ASP A 1 132 ? 6.181 -5.507 6.666 1.00 55.31 132 ASP A CA 1
ATOM 1059 C C . ASP A 1 132 ? 5.346 -6.505 7.445 1.00 55.31 132 ASP A C 1
ATOM 1061 O O . ASP A 1 132 ? 4.756 -7.399 6.824 1.00 55.31 132 ASP A O 1
ATOM 1065 N N . ASP A 1 133 ? 5.339 -6.411 8.773 1.00 66.38 133 ASP A N 1
ATOM 1066 C CA . ASP A 1 133 ? 4.512 -7.252 9.641 1.00 66.38 133 ASP A CA 1
ATOM 1067 C C . ASP A 1 133 ? 3.542 -6.344 10.397 1.00 66.38 133 ASP A C 1
ATOM 1069 O O . ASP A 1 133 ? 3.968 -5.555 11.243 1.00 66.38 133 ASP A O 1
ATOM 1073 N N . PRO A 1 134 ? 2.233 -6.449 10.111 1.00 72.50 134 PRO A N 1
ATOM 1074 C CA . PRO A 1 134 ? 1.211 -5.736 10.856 1.00 72.50 134 PRO A CA 1
ATOM 1075 C C . PRO A 1 134 ? 1.410 -5.918 12.362 1.00 72.50 134 PRO A C 1
ATOM 1077 O O . PRO A 1 134 ? 1.640 -7.042 12.828 1.00 72.50 134 PRO A O 1
ATOM 1080 N N . LEU A 1 135 ? 1.269 -4.832 13.128 1.00 83.00 135 LEU A N 1
ATOM 1081 C CA . LEU A 1 135 ? 1.436 -4.871 14.579 1.00 83.00 135 LEU A CA 1
ATOM 1082 C C . LEU A 1 135 ? 0.559 -5.974 15.178 1.00 83.00 135 LEU A C 1
ATOM 1084 O O . LEU A 1 135 ? -0.665 -5.972 15.011 1.00 83.00 135 LEU A O 1
ATOM 1088 N N . CYS A 1 136 ? 1.178 -6.899 15.910 1.00 86.50 136 CYS A N 1
ATOM 1089 C CA . CYS A 1 136 ? 0.440 -7.938 16.608 1.00 86.50 136 CYS A CA 1
ATOM 1090 C C . CYS A 1 136 ? -0.260 -7.340 17.826 1.00 86.50 136 CYS A C 1
ATOM 1092 O O . CYS A 1 136 ? 0.374 -7.029 18.834 1.00 86.50 136 CYS A O 1
ATOM 1094 N N . LEU A 1 137 ? -1.586 -7.237 17.759 1.00 87.69 137 LEU A N 1
ATOM 1095 C CA . LEU A 1 137 ? -2.379 -6.950 18.942 1.00 87.69 137 LEU A CA 1
ATOM 1096 C C . LEU A 1 137 ? -2.191 -8.085 19.960 1.00 87.69 137 LEU A C 1
ATOM 1098 O O . LEU A 1 137 ? -2.008 -9.249 19.578 1.00 87.69 137 LEU A O 1
ATOM 1102 N N . PRO A 1 138 ? -2.187 -7.765 21.263 1.00 81.56 138 PRO A N 1
ATOM 1103 C CA . PRO A 1 138 ? -1.962 -8.768 22.287 1.00 81.56 138 PRO A CA 1
ATOM 1104 C C . PRO A 1 138 ? -3.092 -9.796 22.298 1.00 81.56 138 PRO A C 1
ATOM 1106 O O . PRO A 1 138 ? -4.261 -9.475 22.089 1.00 81.56 138 PRO A O 1
ATOM 1109 N N . ASP A 1 139 ? -2.714 -11.036 22.586 1.00 79.44 139 ASP A N 1
ATOM 1110 C CA . ASP A 1 139 ? -3.592 -12.202 22.564 1.00 79.44 139 ASP A CA 1
ATOM 1111 C C . ASP A 1 139 ? -4.447 -12.263 23.836 1.00 79.44 139 ASP A C 1
ATOM 1113 O O . ASP A 1 139 ? -4.122 -12.951 24.804 1.00 79.44 139 ASP A O 1
ATOM 1117 N N . LEU A 1 140 ? -5.485 -11.427 23.887 1.00 80.69 140 LEU A N 1
ATOM 1118 C CA . LEU A 1 140 ? -6.353 -11.263 25.051 1.00 80.69 140 LEU A CA 1
ATOM 1119 C C . LEU A 1 140 ? -7.811 -11.044 24.625 1.00 80.69 140 LEU A C 1
ATOM 1121 O O . LEU A 1 140 ? -8.046 -10.281 23.688 1.00 80.69 140 LEU A O 1
ATOM 1125 N N . PRO A 1 141 ? -8.789 -11.612 25.352 1.00 84.62 141 PRO A N 1
ATOM 1126 C CA . PRO A 1 141 ? -10.201 -11.462 25.023 1.00 84.62 141 PRO A CA 1
ATOM 1127 C C . PRO A 1 141 ? -10.726 -10.049 25.276 1.00 84.62 141 PRO A C 1
ATOM 1129 O O . PRO A 1 141 ? -10.492 -9.447 26.331 1.00 84.62 141 PRO A O 1
ATOM 1132 N N . LEU A 1 142 ? -11.491 -9.534 24.312 1.00 86.56 142 LEU A N 1
ATOM 1133 C CA . LEU A 1 142 ? -12.269 -8.306 24.453 1.00 86.56 142 LEU A CA 1
ATOM 1134 C C . LEU A 1 142 ? -13.615 -8.643 25.105 1.00 86.56 142 LEU A C 1
ATOM 1136 O O . LEU A 1 142 ? -14.483 -9.258 24.492 1.00 86.56 142 LEU A O 1
ATOM 1140 N N . VAL A 1 143 ? -13.800 -8.216 26.355 1.00 90.06 143 VAL A N 1
ATOM 1141 C CA . VAL A 1 143 ? -15.061 -8.384 27.094 1.00 90.06 143 VAL A CA 1
ATOM 1142 C C . VAL A 1 143 ? -15.689 -7.014 27.324 1.00 90.06 143 VAL A C 1
ATOM 1144 O O . VAL A 1 143 ? -15.185 -6.227 28.124 1.00 90.06 143 VAL A O 1
ATOM 1147 N N . SER A 1 144 ? -16.791 -6.712 26.634 1.00 92.75 144 SER A N 1
ATOM 1148 C CA . SER A 1 144 ? -17.489 -5.426 26.753 1.00 92.75 144 SER A CA 1
ATOM 1149 C C . SER A 1 144 ? -18.991 -5.555 26.518 1.00 92.75 144 SER A C 1
ATOM 1151 O O . SER A 1 144 ? -19.438 -5.999 25.468 1.00 92.75 144 SER A O 1
ATOM 1153 N N . LYS A 1 145 ? -19.801 -5.057 27.458 1.00 93.44 145 LYS A N 1
ATOM 1154 C CA . LYS A 1 145 ? -21.267 -4.978 27.300 1.00 93.44 145 LYS A CA 1
ATOM 1155 C C . LYS A 1 145 ? -21.734 -3.788 26.457 1.00 93.44 145 LYS A C 1
ATOM 1157 O O . LYS A 1 145 ? -22.928 -3.666 26.208 1.00 93.44 145 LYS A O 1
ATOM 1162 N N . HIS A 1 146 ? -20.819 -2.901 26.069 1.00 94.12 146 HIS A N 1
ATOM 1163 C CA . HIS A 1 146 ? -21.148 -1.604 25.470 1.00 94.12 146 HIS A CA 1
ATOM 1164 C C . HIS A 1 146 ? -20.572 -1.423 24.068 1.00 94.12 146 HIS A C 1
ATOM 1166 O O . HIS A 1 146 ? -21.075 -0.587 23.323 1.00 94.12 146 HIS A O 1
ATOM 1172 N N . LEU A 1 147 ? -19.550 -2.202 23.702 1.00 95.56 147 LEU A N 1
ATOM 1173 C CA . LEU A 1 147 ? -18.905 -2.116 22.396 1.00 95.56 147 LEU A CA 1
ATOM 1174 C C . LEU A 1 147 ? -19.897 -2.512 21.298 1.00 95.56 147 LEU A C 1
ATOM 1176 O O . LEU A 1 147 ? -20.355 -3.648 21.284 1.00 95.56 147 LEU A O 1
ATOM 1180 N N . ARG A 1 148 ? -20.206 -1.578 20.395 1.00 96.44 148 ARG A N 1
ATOM 1181 C CA . ARG A 1 148 ? -21.123 -1.743 19.254 1.00 96.44 148 ARG A CA 1
ATOM 1182 C C . ARG A 1 148 ? -20.402 -1.856 17.925 1.00 96.44 148 ARG A C 1
ATOM 1184 O O . ARG A 1 148 ? -20.862 -2.570 17.038 1.00 96.44 148 ARG A O 1
ATOM 1191 N N . VAL A 1 149 ? -19.289 -1.142 17.784 1.00 96.75 149 VAL A N 1
ATOM 1192 C CA . VAL A 1 149 ? -18.523 -1.078 16.540 1.00 96.75 149 VAL A CA 1
ATOM 1193 C C . VAL A 1 149 ? -17.047 -1.290 16.846 1.00 96.75 149 VAL A C 1
ATOM 1195 O O . VAL A 1 149 ? -16.465 -0.556 17.649 1.00 96.75 149 VAL A O 1
ATOM 1198 N N . LEU A 1 150 ? -16.443 -2.265 16.174 1.00 95.75 150 LEU A N 1
ATOM 1199 C CA . LEU A 1 150 ? -15.009 -2.522 16.219 1.00 95.75 150 LEU A CA 1
ATOM 1200 C C . LEU A 1 150 ? -14.433 -2.446 14.805 1.00 95.75 150 LEU A C 1
ATOM 1202 O O . LEU A 1 150 ? -14.828 -3.209 13.923 1.00 95.75 150 LEU A O 1
ATOM 1206 N N . GLU A 1 151 ? -13.497 -1.525 14.600 1.00 94.75 151 GLU A N 1
ATOM 1207 C CA . GLU A 1 151 ? -12.771 -1.354 13.343 1.00 94.75 151 GLU A CA 1
ATOM 1208 C C . GLU A 1 151 ? -11.278 -1.566 13.583 1.00 94.75 151 GLU A C 1
ATOM 1210 O O . GLU A 1 151 ? -10.655 -0.832 14.350 1.00 94.75 151 GLU A O 1
ATOM 1215 N N . LEU A 1 152 ? -10.697 -2.565 12.931 1.00 93.44 152 LEU A N 1
ATOM 1216 C CA . LEU A 1 152 ? -9.290 -2.921 13.059 1.00 93.44 152 LEU A CA 1
ATOM 1217 C C . LEU A 1 152 ? -8.645 -2.889 11.675 1.00 93.44 152 LEU A C 1
ATOM 1219 O O . LEU A 1 152 ? -9.081 -3.586 10.759 1.00 93.44 152 LEU A O 1
ATOM 1223 N N . LYS A 1 153 ? -7.616 -2.062 11.508 1.00 88.88 153 LYS A N 1
ATOM 1224 C CA . LYS A 1 153 ? -6.946 -1.848 10.228 1.00 88.88 153 LYS A CA 1
ATOM 1225 C C . LYS A 1 153 ? -5.442 -2.007 10.346 1.00 88.88 153 LYS A C 1
ATOM 1227 O O . LYS A 1 153 ? -4.851 -1.472 11.281 1.00 88.88 153 LYS A O 1
ATOM 1232 N N . TYR A 1 154 ? -4.851 -2.706 9.382 1.00 83.56 154 TYR A N 1
ATOM 1233 C CA . TYR A 1 154 ? -3.406 -2.914 9.252 1.00 83.56 154 TYR A CA 1
ATOM 1234 C C . TYR A 1 154 ? -2.758 -3.551 10.490 1.00 83.56 154 TYR A C 1
ATOM 1236 O O . TYR A 1 154 ? -1.572 -3.391 10.746 1.00 83.56 154 TYR A O 1
ATOM 1244 N N . VAL A 1 155 ? -3.542 -4.317 11.255 1.00 87.88 155 VAL A N 1
ATOM 1245 C CA . VAL A 1 155 ? -3.103 -5.007 12.473 1.00 87.88 155 VAL A CA 1
ATOM 1246 C C . VAL A 1 155 ? -3.189 -6.518 12.321 1.00 87.88 155 VAL A C 1
ATOM 1248 O O . VAL A 1 155 ? -3.969 -7.055 11.528 1.00 87.88 155 VAL A O 1
ATOM 1251 N N . LYS A 1 156 ? -2.396 -7.216 13.126 1.00 87.25 156 LYS A N 1
ATOM 1252 C CA . LYS A 1 156 ? -2.408 -8.668 13.246 1.00 87.25 156 LYS A CA 1
ATOM 1253 C C . LYS A 1 156 ? -3.145 -9.082 14.505 1.00 87.25 156 LYS A C 1
ATOM 1255 O O . LYS A 1 156 ? -2.869 -8.579 15.592 1.00 87.25 156 LYS A O 1
ATOM 1260 N N . ILE A 1 157 ? -4.082 -10.007 14.351 1.00 90.12 157 ILE A N 1
ATOM 1261 C CA . ILE A 1 157 ? -4.961 -10.477 15.424 1.00 90.12 157 ILE A CA 1
ATOM 1262 C C . ILE A 1 157 ? -4.803 -11.982 15.624 1.00 90.12 157 ILE A C 1
ATOM 1264 O O . ILE A 1 157 ? -4.566 -12.720 14.666 1.00 90.12 157 ILE A O 1
ATOM 1268 N N . LYS A 1 158 ? -4.916 -12.416 16.878 1.00 89.12 158 LYS A N 1
ATOM 1269 C CA . LYS A 1 158 ? -4.801 -13.814 17.313 1.00 89.12 158 LYS A CA 1
ATOM 1270 C C . LYS A 1 158 ? -6.129 -14.334 17.855 1.00 89.12 158 LYS A C 1
ATOM 1272 O O . LYS A 1 158 ? -7.048 -13.543 18.073 1.00 89.12 158 LYS A O 1
ATOM 1277 N N . ASP A 1 159 ? -6.195 -15.643 18.086 1.00 85.31 159 ASP A N 1
ATOM 1278 C CA . ASP A 1 159 ? -7.374 -16.371 18.568 1.00 85.31 159 ASP A CA 1
ATOM 1279 C C . ASP A 1 159 ? -8.128 -15.675 19.705 1.00 85.31 159 ASP A C 1
ATOM 1281 O O . ASP A 1 159 ? -9.334 -15.464 19.589 1.00 85.31 159 ASP A O 1
ATOM 1285 N N . SER A 1 160 ? -7.449 -15.246 20.776 1.00 83.19 160 SER A N 1
ATOM 1286 C CA . SER A 1 160 ? -8.167 -14.703 21.938 1.00 83.19 160 SER A CA 1
ATOM 1287 C C . SER A 1 160 ? -8.866 -13.379 21.633 1.00 83.19 160 SER A C 1
ATOM 1289 O O . SER A 1 160 ? -9.875 -13.074 22.255 1.00 83.19 160 SER A O 1
ATOM 1291 N N . LEU A 1 161 ? -8.350 -12.578 20.694 1.00 84.25 161 LEU A N 1
ATOM 1292 C CA . LEU A 1 161 ? -8.903 -11.254 20.386 1.00 84.25 161 LEU A CA 1
ATOM 1293 C C . LEU A 1 161 ? -10.163 -11.328 19.509 1.00 84.25 161 LEU A C 1
ATOM 1295 O O . LEU A 1 161 ? -10.966 -10.396 19.524 1.00 84.25 161 LEU A O 1
ATOM 1299 N N . VAL A 1 162 ? -10.320 -12.404 18.733 1.00 86.12 162 VAL A N 1
ATOM 1300 C CA . VAL A 1 162 ? -11.438 -12.586 17.791 1.00 86.12 162 VAL A CA 1
ATOM 1301 C C . VAL A 1 162 ? -12.598 -13.406 18.355 1.00 86.12 162 VAL A C 1
ATOM 1303 O O . VAL A 1 162 ? -13.607 -13.577 17.667 1.00 86.12 162 VAL A O 1
ATOM 1306 N N . ASP A 1 163 ? -12.488 -13.883 19.597 1.00 89.75 163 ASP A N 1
ATOM 1307 C CA . ASP A 1 163 ? -13.639 -14.401 20.328 1.00 89.75 163 ASP A CA 1
ATOM 1308 C C . ASP A 1 163 ? -14.441 -13.247 20.945 1.00 89.75 163 ASP A C 1
ATOM 1310 O O . ASP A 1 163 ? -14.137 -12.727 22.021 1.00 89.75 163 ASP A O 1
ATOM 1314 N N . PHE A 1 164 ? -15.506 -12.848 20.251 1.00 92.12 164 PHE A N 1
ATOM 1315 C CA . PHE A 1 164 ? -16.417 -11.790 20.680 1.00 92.12 164 PHE A CA 1
ATOM 1316 C C . PHE A 1 164 ? -17.620 -12.325 21.468 1.00 92.12 164 PHE A C 1
ATOM 1318 O O . PHE A 1 164 ? -18.603 -11.600 21.646 1.00 92.12 164 PHE A O 1
ATOM 1325 N N . SER A 1 165 ? -17.564 -13.558 21.982 1.00 90.12 165 SER A N 1
ATOM 1326 C CA . SER A 1 165 ? -18.583 -14.108 22.890 1.00 90.12 165 SER A CA 1
ATOM 1327 C C . SER A 1 165 ? -18.822 -13.212 24.118 1.00 90.12 165 SER A C 1
ATOM 1329 O O . SER A 1 165 ? -19.955 -13.062 24.579 1.00 90.12 165 SER A O 1
ATOM 1331 N N . GLY A 1 166 ? -17.773 -12.532 24.593 1.00 91.19 166 GLY A N 1
ATOM 1332 C CA . GLY A 1 166 ? -17.821 -11.544 25.675 1.00 91.19 166 GLY A CA 1
ATOM 1333 C C . GLY A 1 166 ? -18.348 -10.154 25.285 1.00 91.19 166 GLY A C 1
ATOM 1334 O O . GLY A 1 166 ? -18.405 -9.275 26.150 1.00 91.19 166 GLY A O 1
ATOM 1335 N N . CYS A 1 167 ? -18.725 -9.932 24.020 1.00 94.62 167 CYS A N 1
ATOM 1336 C CA . CYS A 1 167 ? -19.180 -8.644 23.486 1.00 94.62 167 CYS A CA 1
ATOM 1337 C C . CYS A 1 167 ? -20.641 -8.686 22.981 1.00 94.62 167 CYS A C 1
ATOM 1339 O O . CYS A 1 167 ? -20.892 -8.571 21.779 1.00 94.62 167 CYS A O 1
ATOM 1341 N N . PRO A 1 168 ? -21.649 -8.805 23.869 1.00 94.81 168 PRO A N 1
ATOM 1342 C CA . PRO A 1 168 ? -23.045 -9.016 23.464 1.00 94.81 168 PRO A CA 1
ATOM 1343 C C . PRO A 1 168 ? -23.694 -7.831 22.729 1.00 94.81 168 PRO A C 1
ATOM 1345 O O . PRO A 1 168 ? -24.743 -8.007 22.121 1.00 94.81 168 PRO A O 1
ATOM 1348 N N . ALA A 1 169 ? -23.102 -6.634 22.782 1.00 95.44 169 ALA A N 1
ATOM 1349 C CA . ALA A 1 169 ? -23.618 -5.442 22.106 1.00 95.44 169 ALA A CA 1
ATOM 1350 C C . ALA A 1 169 ? -22.963 -5.165 20.740 1.00 95.44 169 ALA A C 1
ATOM 1352 O O . ALA A 1 169 ? -23.338 -4.191 20.093 1.00 95.44 169 ALA A O 1
ATOM 1353 N N . LEU A 1 170 ? -21.985 -5.977 20.318 1.00 96.94 170 LEU A N 1
ATOM 1354 C CA . LEU A 1 170 ? -21.207 -5.739 19.102 1.00 96.94 170 LEU A CA 1
ATOM 1355 C C . LEU A 1 170 ? -22.060 -6.016 17.863 1.00 96.94 170 LEU A C 1
ATOM 1357 O O . LEU A 1 170 ? -22.435 -7.152 17.626 1.00 96.94 170 LEU A O 1
ATOM 1361 N N . GLU A 1 171 ? -22.344 -4.993 17.059 1.00 96.56 171 GLU A N 1
ATOM 1362 C CA . GLU A 1 171 ? -23.186 -5.105 15.859 1.00 96.56 171 GLU A CA 1
ATOM 1363 C C . GLU A 1 171 ? -22.370 -5.023 14.565 1.00 96.56 171 GLU A C 1
ATOM 1365 O O . GLU A 1 171 ? -22.703 -5.695 13.586 1.00 96.56 171 GLU A O 1
ATOM 1370 N N . HIS A 1 172 ? -21.300 -4.224 14.559 1.00 97.19 172 HIS A N 1
ATOM 1371 C CA . HIS A 1 172 ? -20.467 -3.981 13.383 1.00 97.19 172 HIS A CA 1
ATOM 1372 C C . HIS A 1 172 ? -19.014 -4.364 13.643 1.00 97.19 172 HIS A C 1
ATOM 1374 O O . HIS A 1 172 ? -18.372 -3.842 14.559 1.00 97.19 172 HIS A O 1
ATOM 1380 N N . LEU A 1 173 ? -18.480 -5.217 12.779 1.00 96.12 173 LEU A N 1
ATOM 1381 C CA . LEU A 1 173 ? -17.104 -5.684 12.835 1.00 96.12 173 LEU A CA 1
ATOM 1382 C C . LEU A 1 173 ? -16.428 -5.435 11.488 1.00 96.12 173 LEU A C 1
ATOM 1384 O O . LEU A 1 173 ? -16.896 -5.923 10.459 1.00 96.12 173 LEU A O 1
ATOM 1388 N N . LYS A 1 174 ? -15.354 -4.644 11.481 1.00 94.50 174 LYS A N 1
ATOM 1389 C CA . LYS A 1 174 ? -14.648 -4.268 10.251 1.00 94.50 174 LYS A CA 1
ATOM 1390 C C . LYS A 1 174 ? -13.155 -4.549 10.362 1.00 94.50 174 LYS A C 1
ATOM 1392 O O . LYS A 1 174 ? -12.501 -4.030 11.264 1.00 94.50 174 LYS A O 1
ATOM 1397 N N . PHE A 1 175 ? -12.623 -5.291 9.402 1.00 92.31 175 PHE A N 1
ATOM 1398 C CA . PHE A 1 175 ? -11.208 -5.608 9.264 1.00 92.31 175 PHE A CA 1
ATOM 1399 C C . PHE A 1 175 ? -10.679 -5.133 7.912 1.00 92.31 175 PHE A C 1
ATOM 1401 O O . PHE A 1 175 ? -11.293 -5.412 6.884 1.00 92.31 175 PHE A O 1
ATOM 1408 N N . TRP A 1 176 ? -9.541 -4.436 7.917 1.00 86.31 176 TRP A N 1
ATOM 1409 C CA . TRP A 1 176 ? -8.920 -3.902 6.698 1.00 86.31 176 TRP A CA 1
ATOM 1410 C C . TRP A 1 176 ? -7.417 -4.160 6.677 1.00 86.31 176 TRP A C 1
ATOM 1412 O O . TRP A 1 176 ? -6.738 -3.818 7.642 1.00 86.31 176 TRP A O 1
ATOM 1422 N N . GLY A 1 177 ? -6.881 -4.719 5.592 1.00 78.69 177 GLY A N 1
ATOM 1423 C CA . GLY A 1 177 ? -5.433 -4.755 5.327 1.00 78.69 177 GLY A CA 1
ATOM 1424 C C . GLY A 1 177 ? -4.569 -5.435 6.404 1.00 78.69 177 GLY A C 1
ATOM 1425 O O . GLY A 1 177 ? -3.381 -5.142 6.507 1.00 78.69 177 GLY A O 1
ATOM 1426 N N . GLY A 1 178 ? -5.157 -6.277 7.259 1.00 79.38 178 GLY A N 1
ATOM 1427 C CA . GLY A 1 178 ? -4.502 -6.906 8.411 1.00 79.38 178 GLY A CA 1
ATOM 1428 C C . GLY A 1 178 ? -4.204 -8.393 8.214 1.00 79.38 178 GLY A C 1
ATOM 1429 O O . GLY A 1 178 ? -4.438 -8.954 7.143 1.00 79.38 178 GLY A O 1
ATOM 1430 N N . PHE A 1 179 ? -3.721 -9.058 9.266 1.00 84.12 179 PHE A N 1
ATOM 1431 C CA . PHE A 1 179 ? -3.491 -10.508 9.262 1.00 84.12 179 PHE A CA 1
ATOM 1432 C C . PHE A 1 179 ? -4.247 -11.209 10.393 1.00 84.12 179 PHE A C 1
ATOM 1434 O O . PHE A 1 179 ? -4.083 -10.887 11.569 1.00 84.12 179 PHE A O 1
ATOM 1441 N N . ILE A 1 180 ? -5.042 -12.212 10.043 1.00 87.88 180 ILE A N 1
ATOM 1442 C CA . ILE A 1 180 ? -5.863 -12.988 10.964 1.00 87.88 180 ILE A CA 1
ATOM 1443 C C . ILE A 1 180 ? -5.177 -14.325 11.215 1.00 87.88 180 ILE A C 1
ATOM 1445 O O . ILE A 1 180 ? -5.203 -15.247 10.398 1.00 87.88 180 ILE A O 1
ATOM 1449 N N . HIS A 1 181 ? -4.546 -14.420 12.379 1.00 88.06 181 HIS A N 1
ATOM 1450 C CA . HIS A 1 181 ? -3.923 -15.632 12.886 1.00 88.06 181 HIS A CA 1
ATOM 1451 C C . HIS A 1 181 ? -4.833 -16.282 13.931 1.00 88.06 181 HIS A C 1
ATOM 1453 O O . HIS A 1 181 ? -4.476 -16.360 15.102 1.00 88.06 181 HIS A O 1
ATOM 1459 N N . ALA A 1 182 ? -6.023 -16.701 13.507 1.00 88.56 182 ALA A N 1
ATOM 1460 C CA . ALA A 1 182 ? -6.998 -17.320 14.394 1.00 88.56 182 ALA A CA 1
ATOM 1461 C C . ALA A 1 182 ? -7.672 -18.526 13.740 1.00 88.56 182 ALA A C 1
ATOM 1463 O O . ALA A 1 182 ? -8.015 -18.493 12.555 1.00 88.56 182 ALA A O 1
ATOM 1464 N N . HIS A 1 183 ? -7.858 -19.586 14.512 1.00 89.12 183 HIS A N 1
ATOM 1465 C CA . HIS A 1 183 ? -8.596 -20.785 14.153 1.00 89.12 183 HIS A CA 1
ATOM 1466 C C . HIS A 1 183 ? -10.085 -20.507 13.994 1.00 89.12 183 HIS A C 1
ATOM 1468 O O . HIS A 1 183 ? -10.685 -21.020 13.053 1.00 89.12 183 HIS A O 1
ATOM 1474 N N . THR A 1 184 ? -10.662 -19.670 14.859 1.00 89.38 184 THR A N 1
ATOM 1475 C CA . THR A 1 184 ? -12.098 -19.372 14.845 1.00 89.38 184 THR A CA 1
ATOM 1476 C C . THR A 1 184 ? -12.357 -17.902 15.156 1.00 89.38 184 THR A C 1
ATOM 1478 O O . THR A 1 184 ? -11.808 -17.366 16.111 1.00 89.38 184 THR A O 1
ATOM 1481 N N . ILE A 1 185 ? -13.218 -17.259 14.368 1.00 92.31 185 ILE A N 1
ATOM 1482 C CA . ILE A 1 185 ? -13.835 -15.965 14.675 1.00 92.31 185 ILE A CA 1
ATOM 1483 C C . ILE A 1 185 ? -15.263 -16.254 15.130 1.00 92.31 185 ILE A C 1
ATOM 1485 O O . ILE A 1 185 ? -16.056 -16.779 14.345 1.00 92.31 185 ILE A O 1
ATOM 1489 N N . SER A 1 186 ? -15.594 -15.911 16.373 1.00 92.62 186 SER A N 1
ATOM 1490 C CA . SER A 1 186 ? -16.902 -16.189 16.975 1.00 92.62 186 SER A CA 1
ATOM 1491 C C . SER A 1 186 ? -17.581 -14.915 17.454 1.00 92.62 186 SER A C 1
ATOM 1493 O O . SER A 1 186 ? -16.982 -14.089 18.142 1.00 92.62 186 SER A O 1
ATOM 1495 N N . SER A 1 187 ? -18.862 -14.748 17.128 1.00 94.38 187 SER A N 1
ATOM 1496 C CA . SER A 1 187 ? -19.684 -13.692 17.724 1.00 94.38 187 SER A CA 1
ATOM 1497 C C . SER A 1 187 ? -21.172 -14.054 17.714 1.00 94.38 187 SER A C 1
ATOM 1499 O O . SER A 1 187 ? -21.691 -14.428 16.663 1.00 94.38 187 SER A O 1
ATOM 1501 N N . PRO A 1 188 ? -21.885 -13.900 18.846 1.00 92.81 188 PRO A N 1
ATOM 1502 C CA . PRO A 1 188 ? -23.332 -14.112 18.910 1.00 92.81 188 PRO A CA 1
ATOM 1503 C C . PRO A 1 188 ? -24.159 -12.865 18.544 1.00 92.81 188 PRO A C 1
ATOM 1505 O O . PRO A 1 188 ? -25.385 -12.948 18.492 1.00 92.81 188 PRO A O 1
ATOM 1508 N N . SER A 1 189 ? -23.522 -11.701 18.389 1.00 95.50 189 SER A N 1
ATOM 1509 C CA . SER A 1 189 ? -24.176 -10.384 18.334 1.00 95.50 189 SER A CA 1
ATOM 1510 C C . SER A 1 189 ? -23.941 -9.629 17.025 1.00 95.50 189 SER A C 1
ATOM 1512 O O . SER A 1 189 ? -24.782 -8.813 16.638 1.00 95.50 189 SER A O 1
ATOM 1514 N N . VAL A 1 190 ? -22.830 -9.904 16.328 1.00 97.38 190 VAL A N 1
ATOM 1515 C CA . VAL A 1 190 ? -22.440 -9.182 15.109 1.00 97.38 190 VAL A CA 1
ATOM 1516 C C . VAL A 1 190 ? -23.477 -9.383 14.008 1.00 97.38 190 VAL A C 1
ATOM 1518 O O . VAL A 1 190 ? -23.825 -10.509 13.657 1.00 97.38 190 VAL A O 1
ATOM 1521 N N . LYS A 1 191 ? -23.936 -8.267 13.437 1.00 96.38 191 LYS A N 1
ATOM 1522 C CA . LYS A 1 191 ? -24.920 -8.206 12.347 1.00 96.38 191 LYS A CA 1
ATOM 1523 C C . LYS A 1 191 ? -24.270 -7.872 11.009 1.00 96.38 191 LYS A C 1
ATOM 1525 O O . LYS A 1 191 ? -24.718 -8.354 9.972 1.00 96.38 191 LYS A O 1
ATOM 1530 N N . HIS A 1 192 ? -23.220 -7.056 11.021 1.00 96.75 192 HIS A N 1
ATOM 1531 C CA . HIS A 1 192 ? -22.545 -6.591 9.814 1.00 96.75 192 HIS A CA 1
ATOM 1532 C C . HIS A 1 192 ? -21.043 -6.825 9.933 1.00 96.75 192 HIS A C 1
ATOM 1534 O O . HIS A 1 192 ? -20.396 -6.283 10.833 1.00 96.75 192 HIS A O 1
ATOM 1540 N N . MET A 1 193 ? -20.493 -7.600 9.003 1.00 95.75 193 MET A N 1
ATOM 1541 C CA . MET A 1 193 ? -19.074 -7.931 8.959 1.00 95.75 193 MET A CA 1
ATOM 1542 C C . MET A 1 193 ? -18.476 -7.486 7.628 1.00 95.75 193 MET A C 1
ATOM 1544 O O . MET A 1 193 ? -18.992 -7.827 6.563 1.00 95.75 193 MET A O 1
ATOM 1548 N N . ILE A 1 194 ? -17.380 -6.735 7.700 1.00 93.00 194 ILE A N 1
ATOM 1549 C CA . ILE A 1 194 ? -16.586 -6.324 6.541 1.00 93.00 194 ILE A CA 1
ATOM 1550 C C . ILE A 1 194 ? -15.155 -6.791 6.764 1.00 93.00 194 ILE A C 1
ATOM 1552 O O . ILE A 1 194 ? -14.559 -6.500 7.798 1.00 93.00 194 ILE A O 1
ATOM 1556 N N . MET A 1 195 ? -14.611 -7.504 5.793 1.00 90.94 195 MET A N 1
ATOM 1557 C CA . MET A 1 195 ? -13.233 -7.964 5.769 1.00 90.94 195 MET A CA 1
ATOM 1558 C C . MET A 1 195 ? -12.682 -7.676 4.382 1.00 90.94 195 MET A C 1
ATOM 1560 O O . MET A 1 195 ? -13.121 -8.283 3.407 1.00 90.94 195 MET A O 1
ATOM 1564 N N . ASP A 1 196 ? -11.742 -6.746 4.295 1.00 83.50 196 ASP A N 1
ATOM 1565 C CA . ASP A 1 196 ? -11.131 -6.355 3.028 1.00 83.50 196 ASP A CA 1
ATOM 1566 C C . ASP A 1 196 ? -9.606 -6.340 3.144 1.00 83.50 196 ASP A C 1
ATOM 1568 O O . ASP A 1 196 ? -9.053 -5.935 4.170 1.00 83.50 196 ASP A O 1
ATOM 1572 N N . GLY A 1 197 ? -8.903 -6.850 2.136 1.00 77.75 197 GLY A N 1
ATOM 1573 C CA . GLY A 1 197 ? -7.438 -6.901 2.137 1.00 77.75 197 GLY A CA 1
ATOM 1574 C C . GLY A 1 197 ? -6.827 -7.765 3.247 1.00 77.75 197 GLY A C 1
ATOM 1575 O O . GLY A 1 197 ? -5.663 -7.579 3.600 1.00 77.75 197 GLY A O 1
ATOM 1576 N N . CYS A 1 198 ? -7.604 -8.657 3.867 1.00 80.44 198 CYS A N 1
ATOM 1577 C CA . CYS A 1 198 ? -7.171 -9.422 5.037 1.00 80.44 198 CYS A CA 1
ATOM 1578 C C . CYS A 1 198 ? -6.392 -10.684 4.642 1.00 80.44 198 CYS A C 1
ATOM 1580 O O . CYS A 1 198 ? -6.817 -11.453 3.782 1.00 80.44 198 CYS A O 1
ATOM 1582 N N . GLY A 1 199 ? -5.273 -10.938 5.315 1.00 77.94 199 GLY A N 1
ATOM 1583 C CA . GLY A 1 199 ? -4.528 -12.189 5.196 1.00 77.94 199 GLY A CA 1
ATOM 1584 C C . GLY A 1 199 ? -4.996 -13.242 6.192 1.00 77.94 199 GLY A C 1
ATOM 1585 O O . GLY A 1 199 ? -5.158 -12.941 7.372 1.00 77.94 199 GLY A O 1
ATOM 1586 N N . PHE A 1 200 ? -5.143 -14.483 5.743 1.00 82.06 200 PHE A N 1
ATOM 1587 C CA . PHE A 1 200 ? -5.437 -15.645 6.581 1.00 82.06 200 PHE A CA 1
ATOM 1588 C C . PHE A 1 200 ? -4.239 -16.591 6.668 1.00 82.06 200 PHE A C 1
ATOM 1590 O O . PHE A 1 200 ? -3.363 -16.633 5.793 1.00 82.06 200 PHE A O 1
ATOM 1597 N N . ASN A 1 201 ? -4.198 -17.389 7.736 1.00 77.81 201 ASN A N 1
ATOM 1598 C CA . ASN A 1 201 ? -3.166 -18.405 7.890 1.00 77.81 201 ASN A CA 1
ATOM 1599 C C . ASN A 1 201 ? -3.247 -19.457 6.767 1.00 77.81 201 ASN A C 1
ATOM 1601 O O . ASN A 1 201 ? -4.318 -19.800 6.284 1.00 77.81 201 ASN A O 1
ATOM 1605 N N . ARG A 1 202 ? -2.090 -19.969 6.336 1.00 69.44 202 ARG A N 1
ATOM 1606 C CA . ARG A 1 202 ?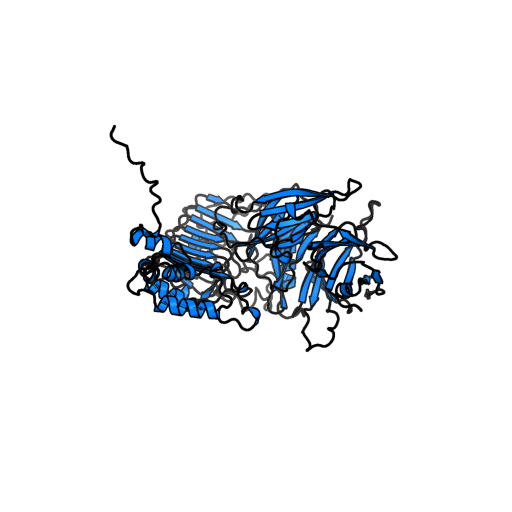 -1.982 -21.037 5.329 1.00 69.44 202 ARG A CA 1
ATOM 1607 C C . ARG A 1 202 ? -1.916 -22.438 5.940 1.00 69.44 202 ARG A C 1
ATOM 1609 O O . ARG A 1 202 ? -2.225 -23.404 5.261 1.00 69.44 202 ARG A O 1
ATOM 1616 N N . LYS A 1 203 ? -1.481 -22.551 7.200 1.00 68.38 203 LYS A N 1
ATOM 1617 C CA . LYS A 1 203 ? -1.302 -23.828 7.915 1.00 68.38 203 LYS A CA 1
ATOM 1618 C C . LYS A 1 203 ? -2.615 -24.393 8.450 1.00 68.38 203 LYS A C 1
ATOM 1620 O O . LYS A 1 203 ? -2.736 -25.592 8.654 1.00 68.38 203 LYS A O 1
ATOM 1625 N N . PHE A 1 204 ? -3.571 -23.517 8.724 1.00 72.56 204 PHE A N 1
ATOM 1626 C CA . PHE A 1 204 ? -4.898 -23.867 9.202 1.00 72.56 204 PHE A CA 1
ATOM 1627 C C . PHE A 1 204 ? -5.910 -22.899 8.603 1.00 72.56 204 PHE A C 1
ATOM 1629 O O . PHE A 1 204 ? -5.563 -21.772 8.251 1.00 72.56 204 PHE A O 1
ATOM 1636 N N . ARG A 1 205 ? -7.161 -23.342 8.508 1.00 78.94 205 ARG A N 1
ATOM 1637 C CA . ARG A 1 205 ? -8.264 -22.549 7.975 1.00 78.94 205 ARG A CA 1
ATOM 1638 C C . ARG A 1 205 ? -9.019 -21.891 9.117 1.00 78.94 205 ARG A C 1
ATOM 1640 O O . ARG A 1 205 ? -9.415 -22.574 10.057 1.00 78.94 205 ARG A O 1
ATOM 1647 N N . THR A 1 206 ? -9.211 -20.582 9.019 1.00 85.56 206 THR A N 1
ATOM 1648 C CA . THR A 1 206 ? -10.047 -19.826 9.953 1.00 85.56 206 THR A CA 1
ATOM 1649 C C . THR A 1 206 ? -11.513 -20.181 9.728 1.00 85.56 206 THR A C 1
ATOM 1651 O O . THR A 1 206 ? -11.991 -20.119 8.597 1.00 85.56 206 THR A O 1
ATOM 1654 N N . ARG A 1 207 ? -12.229 -20.547 10.788 1.00 87.81 207 ARG A N 1
ATOM 1655 C CA . ARG A 1 207 ? -13.678 -20.770 10.795 1.00 87.81 207 ARG A CA 1
ATOM 1656 C C . ARG A 1 207 ? -14.379 -19.488 11.230 1.00 87.81 207 ARG A C 1
ATOM 1658 O O . ARG A 1 207 ? -13.982 -18.882 12.220 1.00 87.81 207 ARG A O 1
ATOM 1665 N N . ILE A 1 208 ? -15.402 -19.055 10.506 1.00 91.06 208 ILE A N 1
ATOM 1666 C CA . ILE A 1 208 ? -16.210 -17.887 10.867 1.00 91.06 208 ILE A CA 1
ATOM 1667 C C . ILE A 1 208 ? -17.560 -18.395 11.366 1.00 91.06 208 ILE A C 1
ATOM 1669 O O . ILE A 1 208 ? -18.383 -18.850 10.575 1.00 91.06 208 ILE A O 1
ATOM 1673 N N . SER A 1 209 ? -17.763 -18.304 12.679 1.00 91.75 209 SER A N 1
ATOM 1674 C CA . SER A 1 209 ? -18.969 -18.728 13.392 1.00 91.75 209 SER A CA 1
ATOM 1675 C C . SER A 1 209 ? -19.721 -17.497 13.907 1.00 91.75 209 SER A C 1
ATOM 1677 O O . SER A 1 209 ? -19.529 -17.031 15.034 1.00 91.75 209 SER A O 1
ATOM 1679 N N . VAL A 1 210 ? -20.539 -16.904 13.035 1.00 94.00 210 VAL A N 1
ATOM 1680 C CA . VAL A 1 210 ? -21.325 -15.695 13.339 1.00 94.00 210 VAL A CA 1
ATOM 1681 C C . VAL A 1 210 ? -22.775 -15.904 12.886 1.00 94.00 210 VAL A C 1
ATOM 1683 O O . VAL A 1 210 ? -23.172 -15.419 11.828 1.00 94.00 210 VAL A O 1
ATOM 1686 N N . PRO A 1 211 ? -23.595 -16.638 13.661 1.00 91.56 211 PRO A N 1
ATOM 1687 C CA . PRO A 1 211 ? -24.959 -16.992 13.257 1.00 91.56 211 PRO A CA 1
ATOM 1688 C C . PRO A 1 211 ? -25.916 -15.787 13.208 1.00 91.56 211 PRO A C 1
ATOM 1690 O O . PRO A 1 211 ? -26.950 -15.841 12.544 1.00 91.56 211 PRO A O 1
ATOM 1693 N N . SER A 1 212 ? -25.581 -14.693 13.900 1.00 93.75 2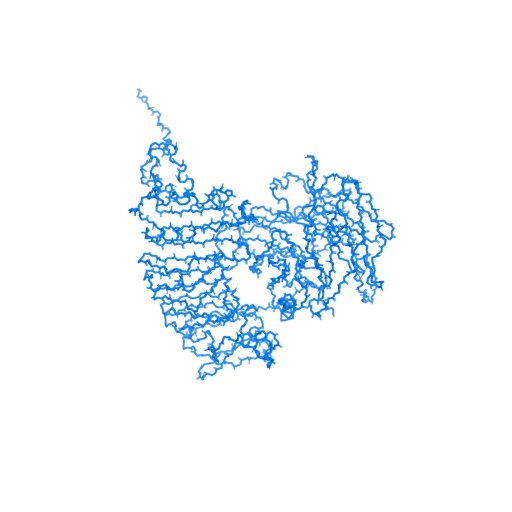12 SER A N 1
ATOM 1694 C CA . SER A 1 212 ? -26.357 -13.447 13.938 1.00 93.75 212 SER A CA 1
ATOM 1695 C C . SER A 1 212 ? -26.164 -12.546 12.710 1.00 93.75 212 SER A C 1
ATOM 1697 O O . SER A 1 212 ? -26.755 -11.464 12.649 1.00 93.75 212 SER A O 1
ATOM 1699 N N . LEU A 1 213 ? -25.316 -12.950 11.759 1.00 94.69 213 LEU A N 1
ATOM 1700 C CA . LEU A 1 213 ? -24.882 -12.101 10.658 1.00 94.69 213 LEU A CA 1
ATOM 1701 C C . LEU A 1 213 ? -26.009 -11.861 9.647 1.00 94.69 213 LEU A C 1
ATOM 1703 O O . LEU A 1 213 ? -26.635 -12.798 9.172 1.00 94.69 213 LEU A O 1
ATOM 1707 N N . ILE A 1 214 ? -26.223 -10.595 9.289 1.00 93.69 214 ILE A N 1
ATOM 1708 C CA . ILE A 1 214 ? -27.209 -10.131 8.300 1.00 93.69 214 ILE A CA 1
ATOM 1709 C C . ILE A 1 214 ? -26.508 -9.733 6.996 1.00 93.69 214 ILE A C 1
ATOM 1711 O O . ILE A 1 214 ? -27.043 -9.947 5.905 1.00 93.69 214 ILE A O 1
ATOM 1715 N N . SER A 1 215 ? -25.310 -9.150 7.096 1.00 93.19 215 SER A N 1
ATOM 1716 C CA . SER A 1 215 ? -24.535 -8.668 5.951 1.00 93.19 215 SER A CA 1
ATOM 1717 C C . SER A 1 215 ? -23.063 -9.061 6.054 1.00 93.19 215 SER A C 1
ATOM 1719 O O . SER A 1 215 ? -22.423 -8.784 7.073 1.00 93.19 215 SER A O 1
ATOM 1721 N N . LEU A 1 216 ? -22.532 -9.664 4.988 1.00 93.38 216 LEU A N 1
ATOM 1722 C CA . LEU A 1 216 ? -21.134 -10.081 4.867 1.00 93.38 216 LEU A CA 1
ATOM 1723 C C . LEU A 1 216 ? -20.473 -9.423 3.652 1.00 93.38 216 LEU A C 1
ATOM 1725 O O . LEU A 1 216 ? -20.969 -9.541 2.532 1.00 93.38 216 LEU A O 1
ATOM 1729 N N . GLN A 1 217 ? -19.317 -8.799 3.854 1.00 91.19 217 GLN A N 1
ATOM 1730 C CA . GLN A 1 217 ? -18.402 -8.439 2.772 1.00 91.19 217 GLN A CA 1
ATOM 1731 C C . GLN A 1 217 ? -17.039 -9.068 3.032 1.00 91.19 217 GLN A C 1
ATOM 1733 O O . GLN A 1 217 ? -16.411 -8.772 4.047 1.00 91.19 217 GLN A O 1
ATOM 1738 N N . LEU A 1 218 ? -16.588 -9.921 2.117 1.00 88.00 218 LEU A N 1
ATOM 1739 C CA . LEU A 1 218 ? -15.291 -10.585 2.181 1.00 88.00 218 LEU A CA 1
ATOM 1740 C C . LEU A 1 218 ? -14.559 -10.358 0.855 1.00 88.00 218 LEU A C 1
ATOM 1742 O O . LEU A 1 218 ? -14.865 -11.005 -0.145 1.00 88.00 218 LEU A O 1
ATOM 1746 N N . LYS A 1 219 ? -13.624 -9.411 0.827 1.00 82.12 219 LYS A N 1
ATOM 1747 C CA . LYS A 1 219 ? -12.983 -8.921 -0.402 1.00 82.12 219 LYS A CA 1
ATOM 1748 C C . LYS A 1 219 ? -11.457 -8.936 -0.288 1.00 82.12 219 LYS A C 1
ATOM 1750 O O . LYS A 1 219 ? -10.914 -8.868 0.812 1.00 82.12 219 LYS A O 1
ATOM 1755 N N . HIS A 1 220 ? -10.779 -9.073 -1.430 1.00 72.69 220 HIS A N 1
ATOM 1756 C CA . HIS A 1 220 ? -9.315 -8.998 -1.592 1.00 72.69 220 HIS A CA 1
ATOM 1757 C C . HIS A 1 220 ? -8.492 -9.753 -0.530 1.00 72.69 220 HIS A C 1
ATOM 1759 O O . HIS A 1 220 ? -7.415 -9.308 -0.129 1.00 72.69 220 HIS A O 1
ATOM 1765 N N . PHE A 1 221 ? -8.996 -10.879 -0.028 1.00 75.06 221 PHE A N 1
ATOM 1766 C CA . PHE A 1 221 ? -8.298 -11.644 0.994 1.00 75.06 221 PHE A CA 1
ATOM 1767 C C . PHE A 1 221 ? -7.267 -12.584 0.369 1.00 75.06 221 PHE A C 1
ATOM 1769 O O . PHE A 1 221 ? -7.377 -12.980 -0.788 1.00 75.06 221 PHE A O 1
ATOM 1776 N N . TRP A 1 222 ? -6.259 -12.963 1.148 1.00 68.12 222 TRP A N 1
ATOM 1777 C CA . TRP A 1 222 ? -5.191 -13.860 0.704 1.00 68.12 222 TRP A CA 1
ATOM 1778 C C . TRP A 1 222 ? -4.891 -14.929 1.755 1.00 68.12 222 TRP A C 1
ATOM 1780 O O . TRP A 1 222 ? -5.186 -14.758 2.937 1.00 68.12 222 TRP A O 1
ATOM 1790 N N . GLY A 1 223 ? -4.278 -16.044 1.350 1.00 67.88 223 GLY A N 1
ATOM 1791 C CA . GLY A 1 223 ? -4.052 -17.197 2.237 1.00 67.88 223 GLY A CA 1
ATOM 1792 C C . GLY A 1 223 ? -5.093 -18.301 2.040 1.00 67.88 223 GLY A C 1
ATOM 1793 O O . GLY A 1 223 ? -5.547 -18.499 0.914 1.00 67.88 223 GLY A O 1
ATOM 1794 N N . ALA A 1 224 ? -5.416 -19.061 3.095 1.00 73.06 224 ALA A N 1
ATOM 1795 C CA . ALA A 1 224 ? -6.480 -20.066 3.028 1.00 73.06 224 ALA A CA 1
ATOM 1796 C C . ALA A 1 224 ? -7.850 -19.387 3.154 1.00 73.06 224 ALA A C 1
ATOM 1798 O O . ALA A 1 224 ? -8.053 -18.593 4.073 1.00 73.06 224 ALA A O 1
ATOM 1799 N N . THR A 1 225 ? -8.796 -19.706 2.267 1.00 76.38 225 THR A N 1
ATOM 1800 C CA . THR A 1 225 ? -10.147 -19.121 2.330 1.00 76.38 225 THR A CA 1
ATOM 1801 C C . THR A 1 225 ? -10.801 -19.473 3.667 1.00 76.38 225 THR A C 1
ATOM 1803 O O . THR A 1 225 ? -10.781 -20.640 4.055 1.00 76.38 225 THR A O 1
ATOM 1806 N N . PRO A 1 226 ? -11.402 -18.534 4.403 1.00 81.75 226 PRO A N 1
ATOM 1807 C CA . PRO A 1 226 ? -12.065 -18.874 5.657 1.00 81.75 226 PRO A CA 1
ATOM 1808 C C . PRO A 1 226 ? -13.265 -19.801 5.419 1.00 81.75 226 PRO A C 1
ATOM 1810 O O . PRO A 1 226 ? -14.016 -19.606 4.468 1.00 81.75 226 PRO A O 1
ATOM 1813 N N . PHE A 1 227 ? -13.458 -20.791 6.292 1.00 81.50 227 PHE A N 1
ATOM 1814 C CA . PHE A 1 227 ? -14.654 -21.635 6.301 1.00 81.50 227 PHE A CA 1
ATOM 1815 C C . PHE A 1 227 ? -15.816 -20.873 6.929 1.00 81.50 227 PHE A C 1
ATOM 1817 O O . PHE A 1 227 ? -15.721 -20.461 8.086 1.00 81.50 227 PHE A O 1
ATOM 1824 N N . LEU A 1 228 ? -16.898 -20.684 6.177 1.00 85.00 228 LEU A N 1
ATOM 1825 C CA . LEU A 1 228 ? -18.097 -20.016 6.674 1.00 85.00 228 LEU A CA 1
ATOM 1826 C C . LEU A 1 228 ? -19.037 -21.066 7.268 1.00 85.00 228 LEU A C 1
ATOM 1828 O O . LEU A 1 228 ? -19.575 -21.898 6.535 1.00 85.00 228 LEU A O 1
ATOM 1832 N N . GLU A 1 229 ? -19.224 -21.031 8.589 1.00 85.94 229 GLU A N 1
ATOM 1833 C CA . GLU A 1 229 ? -20.266 -21.826 9.244 1.00 85.94 229 GLU A CA 1
ATOM 1834 C C . GLU A 1 229 ? -21.659 -21.286 8.894 1.00 85.94 229 GLU A C 1
ATOM 1836 O O . GLU A 1 229 ? -21.785 -20.229 8.280 1.00 85.94 229 GLU A O 1
ATOM 1841 N N . ASP A 1 230 ? -22.709 -22.022 9.260 1.00 82.69 230 ASP A N 1
ATOM 1842 C CA . ASP A 1 230 ? -24.087 -21.661 8.923 1.00 82.69 230 ASP A CA 1
ATOM 1843 C C . ASP A 1 230 ? -24.480 -20.276 9.476 1.00 82.69 230 ASP A C 1
ATOM 1845 O O . ASP A 1 230 ? -24.343 -19.998 10.671 1.00 82.69 230 ASP A O 1
ATOM 1849 N N . MET A 1 231 ? -24.979 -19.404 8.595 1.00 88.56 231 MET A N 1
ATOM 1850 C CA . MET A 1 231 ? -25.413 -18.039 8.916 1.00 88.56 231 MET A CA 1
ATOM 1851 C C . MET A 1 231 ? -26.896 -17.878 8.547 1.00 88.56 231 MET A C 1
ATOM 1853 O O . MET A 1 231 ? -27.226 -17.296 7.511 1.00 88.56 231 MET A O 1
ATOM 1857 N N . PRO A 1 232 ? -27.827 -18.378 9.381 1.00 85.12 232 PRO A N 1
ATOM 1858 C CA . PRO A 1 232 ? -29.244 -18.482 9.024 1.00 85.12 232 PRO A CA 1
ATOM 1859 C C . PRO A 1 232 ? -29.950 -17.129 8.841 1.00 85.12 232 PRO A C 1
ATOM 1861 O O . PRO A 1 232 ? -31.017 -17.077 8.231 1.00 85.12 232 PRO A O 1
ATOM 1864 N N . LEU A 1 233 ? -29.386 -16.039 9.374 1.00 89.25 233 LEU A N 1
ATOM 1865 C CA . LEU A 1 233 ? -29.938 -14.682 9.266 1.00 89.25 233 LEU A CA 1
ATOM 1866 C C . LEU A 1 233 ? -29.338 -13.862 8.114 1.00 89.25 233 LEU A C 1
ATOM 1868 O O . LEU A 1 233 ? -29.711 -12.698 7.945 1.00 89.25 233 LEU A O 1
ATOM 1872 N N . LEU A 1 234 ? -28.419 -14.438 7.333 1.00 89.56 234 LEU A N 1
ATOM 1873 C CA . LEU A 1 234 ? -27.706 -13.725 6.281 1.00 89.56 234 LEU A CA 1
ATOM 1874 C C . LEU A 1 234 ? -28.678 -13.305 5.173 1.00 89.56 234 LEU A C 1
ATOM 1876 O O . LEU A 1 234 ? -29.381 -14.130 4.601 1.00 89.56 234 LEU A O 1
ATOM 1880 N N . VAL A 1 235 ? -28.715 -12.009 4.861 1.00 88.38 235 VAL A N 1
ATOM 1881 C CA . VAL A 1 235 ? -29.581 -11.429 3.820 1.00 88.38 235 VAL A CA 1
ATOM 1882 C C . VAL A 1 235 ? -28.772 -11.048 2.587 1.00 88.38 235 VAL A C 1
ATOM 1884 O O . VAL A 1 235 ? -29.234 -11.278 1.465 1.00 88.38 235 VAL A O 1
ATOM 1887 N N . THR A 1 236 ? -27.591 -10.458 2.798 1.00 87.69 236 THR A N 1
ATOM 1888 C CA . THR A 1 236 ? -26.701 -9.969 1.738 1.00 87.69 236 THR A CA 1
ATOM 1889 C C . THR A 1 236 ? -25.284 -10.477 1.949 1.00 87.69 236 THR A C 1
ATOM 1891 O O . THR A 1 236 ? -24.734 -10.314 3.042 1.00 87.69 236 THR A O 1
ATOM 1894 N N . ALA A 1 237 ? -24.655 -10.981 0.896 1.00 87.19 237 ALA A N 1
ATOM 1895 C CA . ALA A 1 237 ? -23.241 -11.321 0.905 1.00 87.19 237 ALA A CA 1
ATOM 1896 C C . ALA A 1 237 ? -22.554 -10.841 -0.375 1.00 87.19 237 ALA A C 1
ATOM 1898 O O . ALA A 1 237 ? -23.098 -11.000 -1.464 1.00 87.19 237 ALA A O 1
ATOM 1899 N N . SER A 1 238 ? -21.362 -10.268 -0.235 1.00 83.06 238 SER A N 1
ATOM 1900 C CA . SER A 1 238 ? -20.467 -9.932 -1.345 1.00 83.06 238 SER A CA 1
ATOM 1901 C C . SER A 1 238 ? -19.113 -10.572 -1.069 1.00 83.06 238 SER A C 1
ATOM 1903 O O . SER A 1 238 ? -18.447 -10.225 -0.088 1.00 83.06 238 SER A O 1
ATOM 1905 N N . VAL A 1 239 ? -18.729 -11.548 -1.888 1.00 81.75 239 VAL A N 1
ATOM 1906 C CA . VAL A 1 239 ? -17.453 -12.257 -1.757 1.00 81.75 239 VAL A CA 1
ATOM 1907 C C . VAL A 1 239 ? -16.645 -12.045 -3.027 1.00 81.75 239 VAL A C 1
ATOM 1909 O O . VAL A 1 239 ? -17.091 -12.413 -4.110 1.00 81.75 239 VAL A O 1
ATOM 1912 N N . SER A 1 240 ? -15.457 -11.458 -2.887 1.00 73.50 240 SER A N 1
ATOM 1913 C CA . SER A 1 240 ? -14.509 -11.267 -3.983 1.00 73.50 240 SER A CA 1
ATOM 1914 C C . SER A 1 240 ? -13.279 -12.137 -3.767 1.00 73.50 240 SER A C 1
ATOM 1916 O O . SER A 1 240 ? -12.486 -11.878 -2.860 1.00 73.50 240 SER A O 1
ATOM 1918 N N . LEU A 1 241 ? -13.122 -13.155 -4.608 1.00 67.38 241 LEU A N 1
ATOM 1919 C CA . LEU A 1 241 ? -11.978 -14.061 -4.625 1.00 67.38 241 LEU A CA 1
ATOM 1920 C C . LEU A 1 241 ? -10.891 -13.494 -5.545 1.00 67.38 241 LEU A C 1
ATOM 1922 O O . LEU A 1 241 ? -11.130 -13.319 -6.741 1.00 67.38 241 LEU A O 1
ATOM 1926 N N . SER A 1 242 ? -9.707 -13.229 -4.994 1.00 60.03 242 SER A N 1
ATOM 1927 C CA . SER A 1 242 ? -8.515 -12.860 -5.767 1.00 60.03 242 SER A CA 1
ATOM 1928 C C . SER A 1 242 ? -7.632 -14.077 -6.051 1.00 60.03 242 SER A C 1
ATOM 1930 O O . SER A 1 242 ? -7.728 -15.109 -5.378 1.00 60.03 242 SER A O 1
ATOM 1932 N N . ASP A 1 243 ? -6.706 -13.944 -6.998 1.00 53.78 243 ASP A N 1
ATOM 1933 C CA . ASP A 1 243 ? -5.726 -14.993 -7.315 1.00 53.78 243 ASP A CA 1
ATOM 1934 C C . ASP A 1 243 ? -4.728 -15.306 -6.176 1.00 53.78 243 ASP A C 1
ATOM 1936 O O . ASP A 1 243 ? -3.998 -16.300 -6.235 1.00 53.78 243 ASP A O 1
ATOM 1940 N N . ASP A 1 244 ? -4.727 -14.515 -5.099 1.00 54.28 244 ASP A N 1
ATOM 1941 C CA . ASP A 1 244 ? -3.954 -14.781 -3.880 1.00 54.28 244 ASP A CA 1
ATOM 1942 C C . ASP A 1 244 ? -4.642 -15.762 -2.905 1.00 54.28 244 ASP A C 1
ATOM 1944 O O . ASP A 1 244 ? -4.058 -16.142 -1.875 1.00 54.28 244 ASP A O 1
ATOM 1948 N N . CYS A 1 245 ? -5.858 -16.217 -3.227 1.00 59.12 245 CYS A N 1
ATOM 1949 C CA . CYS A 1 245 ? -6.559 -17.290 -2.521 1.00 59.12 245 CYS A CA 1
ATOM 1950 C C . CYS A 1 245 ? -5.899 -18.645 -2.835 1.00 59.12 245 CYS A C 1
ATOM 1952 O O . CYS A 1 245 ? -6.084 -19.225 -3.905 1.00 59.12 245 CYS A O 1
ATOM 1954 N N . ARG A 1 246 ? -5.123 -19.191 -1.891 1.00 56.59 246 ARG A N 1
ATOM 1955 C CA . ARG A 1 246 ? -4.297 -20.399 -2.099 1.00 56.59 246 ARG A CA 1
ATOM 1956 C C . ARG A 1 246 ? -4.960 -21.692 -1.627 1.00 56.59 246 ARG A C 1
ATOM 1958 O O . ARG A 1 246 ? -4.300 -22.569 -1.082 1.00 56.59 246 ARG A O 1
ATOM 1965 N N . ASP A 1 247 ? -6.255 -21.845 -1.882 1.00 58.84 247 ASP A N 1
ATOM 1966 C CA . ASP A 1 247 ? -6.934 -23.141 -1.713 1.00 58.84 247 ASP A CA 1
ATOM 1967 C C . ASP A 1 247 ? -6.586 -24.156 -2.817 1.00 58.84 247 ASP A C 1
ATOM 1969 O O . ASP A 1 247 ? -7.029 -25.304 -2.771 1.00 58.84 247 ASP A O 1
ATOM 1973 N N . ARG A 1 248 ? -5.789 -23.750 -3.814 1.00 50.75 248 ARG A N 1
ATOM 1974 C CA . ARG A 1 248 ? -5.330 -24.605 -4.909 1.00 50.75 248 ARG A CA 1
ATOM 1975 C C . ARG A 1 248 ? -3.823 -24.745 -4.947 1.00 50.75 248 ARG A C 1
ATOM 1977 O O . ARG A 1 248 ? -3.066 -23.824 -4.654 1.00 50.75 248 ARG A O 1
ATOM 1984 N N . CYS A 1 249 ? -3.420 -25.903 -5.443 1.00 50.44 249 CYS A N 1
ATOM 1985 C CA . CYS A 1 249 ? -2.051 -26.197 -5.789 1.00 50.44 249 CYS A CA 1
ATOM 1986 C C . CYS A 1 249 ? -1.605 -25.389 -7.014 1.00 50.44 249 CYS A C 1
ATOM 1988 O O . CYS A 1 249 ? -2.092 -25.642 -8.116 1.00 50.44 249 CYS A O 1
ATOM 1990 N N . VAL A 1 250 ? -0.644 -24.465 -6.860 1.00 50.81 250 VAL A N 1
ATOM 1991 C CA . VAL A 1 250 ? -0.164 -23.583 -7.953 1.00 50.81 250 VAL A CA 1
ATOM 1992 C C . VAL A 1 250 ? 0.483 -24.384 -9.098 1.00 50.81 250 VAL A C 1
ATOM 1994 O O . VAL A 1 250 ? 0.751 -23.863 -10.178 1.00 50.81 250 VAL A O 1
ATOM 1997 N N . ASN A 1 251 ? 0.760 -25.669 -8.878 1.00 45.69 251 ASN A N 1
ATOM 1998 C CA . ASN A 1 251 ? 1.316 -26.591 -9.865 1.00 45.69 251 ASN A CA 1
ATOM 1999 C C . ASN A 1 251 ? 0.299 -27.112 -10.900 1.00 45.69 251 ASN A C 1
ATOM 2001 O O . ASN A 1 251 ? 0.737 -27.674 -11.898 1.00 45.69 251 ASN A O 1
ATOM 2005 N N . THR A 1 252 ? -1.016 -26.970 -10.690 1.00 42.06 252 THR A N 1
ATOM 2006 C CA . THR A 1 252 ? -2.038 -27.524 -11.603 1.00 42.06 252 THR A CA 1
ATOM 2007 C C . THR A 1 252 ? -3.328 -26.720 -11.620 1.00 42.06 252 THR A C 1
ATOM 2009 O O . THR A 1 252 ? -3.813 -26.312 -10.569 1.00 42.06 252 THR A O 1
ATOM 2012 N N . GLU A 1 253 ? -3.962 -26.644 -12.790 1.00 42.56 253 GLU A N 1
ATOM 2013 C CA . GLU A 1 253 ? -5.325 -26.120 -12.957 1.00 42.56 253 GLU A CA 1
ATOM 2014 C C . GLU A 1 253 ? -6.379 -26.906 -12.154 1.00 42.56 253 GLU A C 1
ATOM 2016 O O . GLU A 1 253 ? -7.300 -26.303 -11.617 1.00 42.56 253 GLU A O 1
ATOM 2021 N N . PHE A 1 254 ? -6.180 -28.219 -11.972 1.00 42.41 254 PHE A N 1
ATOM 2022 C CA . PHE A 1 254 ? -7.098 -29.131 -11.272 1.00 42.41 254 PHE A CA 1
ATOM 2023 C C . PHE A 1 254 ? -7.047 -29.056 -9.735 1.00 42.41 254 PHE A C 1
ATOM 2025 O O . PHE A 1 254 ? -7.672 -29.862 -9.049 1.00 42.41 254 PHE A O 1
ATOM 2032 N N . GLY A 1 255 ? -6.263 -28.145 -9.152 1.00 48.25 255 GLY A N 1
ATOM 2033 C CA . GLY A 1 255 ? -6.169 -27.957 -7.699 1.00 48.25 255 GLY A CA 1
ATOM 2034 C C . GLY A 1 255 ? -5.304 -28.969 -6.931 1.00 48.25 255 GLY A C 1
ATOM 2035 O O . GLY A 1 255 ? -4.927 -28.661 -5.801 1.00 48.25 255 GLY A O 1
ATOM 2036 N N . LYS A 1 256 ? -4.904 -30.108 -7.521 1.00 51.22 256 LYS A N 1
ATOM 2037 C CA . LYS A 1 256 ? -3.914 -31.050 -6.958 1.00 51.22 256 LYS A CA 1
ATOM 2038 C C . LYS A 1 256 ? -2.921 -31.527 -8.027 1.00 51.22 256 LYS A C 1
ATOM 2040 O O . LYS A 1 256 ? -3.323 -32.135 -9.010 1.00 51.22 256 LYS A O 1
ATOM 2045 N N . CYS A 1 257 ? -1.623 -31.334 -7.789 1.00 54.53 257 CYS A N 1
ATOM 2046 C CA . CYS A 1 257 ? -0.552 -31.774 -8.689 1.00 54.53 257 CYS A CA 1
ATOM 2047 C C . CYS A 1 257 ? 0.002 -33.175 -8.424 1.00 54.53 257 CYS A C 1
ATOM 2049 O O . CYS A 1 257 ? 0.830 -33.650 -9.193 1.00 54.53 257 CYS A O 1
ATOM 2051 N N . GLY A 1 258 ? -0.418 -33.826 -7.336 1.00 54.72 258 GLY A N 1
ATOM 2052 C CA . GLY A 1 258 ? 0.047 -35.167 -6.971 1.00 54.72 258 GLY A CA 1
ATOM 2053 C C . GLY A 1 258 ? 1.481 -35.245 -6.428 1.00 54.72 258 GLY A C 1
ATOM 2054 O O . GLY A 1 258 ? 1.887 -36.320 -6.007 1.00 54.72 258 GLY A O 1
ATOM 2055 N N . ASP A 1 259 ? 2.232 -34.139 -6.390 1.00 56.88 259 ASP A N 1
ATOM 2056 C CA . ASP A 1 259 ? 3.583 -34.085 -5.820 1.00 56.88 259 ASP A CA 1
ATOM 2057 C C . ASP A 1 259 ? 3.535 -34.004 -4.275 1.00 56.88 259 ASP A C 1
ATOM 2059 O O . ASP A 1 259 ? 3.036 -33.007 -3.737 1.00 56.88 259 ASP A O 1
ATOM 2063 N N . PRO A 1 260 ? 4.076 -35.000 -3.542 1.00 54.72 260 PRO A N 1
ATOM 2064 C CA . PRO A 1 260 ? 4.167 -34.973 -2.080 1.00 54.72 260 PRO A CA 1
ATOM 2065 C C . PRO A 1 260 ? 5.024 -33.818 -1.540 1.00 54.72 260 PRO A C 1
ATOM 2067 O O . PRO A 1 260 ? 4.821 -33.380 -0.406 1.00 54.72 260 PRO A O 1
ATOM 2070 N N . GLY A 1 261 ? 5.986 -33.333 -2.334 1.00 52.81 261 GLY A N 1
ATOM 2071 C CA . GLY A 1 261 ? 6.890 -32.233 -1.992 1.00 52.81 261 GLY A CA 1
ATOM 2072 C C . GLY A 1 261 ? 6.366 -30.851 -2.378 1.00 52.81 261 GLY A C 1
ATOM 2073 O O . GLY A 1 261 ? 7.015 -29.841 -2.097 1.00 52.81 261 GLY A O 1
ATOM 2074 N N . CYS A 1 262 ? 5.200 -30.765 -3.017 1.00 52.50 262 CYS A N 1
ATOM 2075 C CA . CYS A 1 262 ? 4.648 -29.481 -3.410 1.00 52.50 262 CYS A CA 1
ATOM 2076 C C . CYS A 1 262 ? 4.174 -28.697 -2.180 1.00 52.50 262 CYS A C 1
ATOM 2078 O O . CYS A 1 262 ? 3.395 -29.191 -1.374 1.00 52.50 262 CYS A O 1
ATOM 2080 N N . PHE A 1 263 ? 4.601 -27.439 -2.066 1.00 52.69 263 PHE A N 1
ATOM 2081 C CA . PHE A 1 263 ? 4.262 -26.568 -0.936 1.00 52.69 263 PHE A CA 1
ATOM 2082 C C . PHE A 1 263 ? 2.746 -26.394 -0.732 1.00 52.69 263 PHE A C 1
ATOM 2084 O O . PHE A 1 263 ? 2.290 -26.315 0.406 1.00 52.69 263 PHE A O 1
ATOM 2091 N N . ASP A 1 264 ? 1.980 -26.381 -1.826 1.00 52.31 264 ASP A N 1
ATOM 2092 C CA . ASP A 1 264 ? 0.525 -26.205 -1.806 1.00 52.31 264 ASP A CA 1
ATOM 2093 C C . ASP A 1 264 ? -0.254 -27.544 -1.764 1.00 52.31 264 ASP A C 1
ATOM 2095 O O . ASP A 1 264 ? -1.437 -27.558 -1.437 1.00 52.31 264 ASP A O 1
ATOM 2099 N N . CYS A 1 265 ? 0.382 -28.675 -2.107 1.00 52.34 265 CYS A N 1
ATOM 2100 C CA . CYS A 1 265 ? -0.246 -30.008 -2.155 1.00 52.34 265 CYS A CA 1
ATOM 2101 C C . CYS A 1 265 ? 0.225 -30.976 -1.046 1.00 52.34 265 CYS A C 1
ATOM 2103 O O . CYS A 1 265 ? -0.424 -31.997 -0.822 1.00 52.34 265 CYS A O 1
ATOM 2105 N N . GLY A 1 266 ? 1.361 -30.703 -0.401 1.00 46.94 266 GLY A N 1
ATOM 2106 C CA . GLY A 1 266 ? 2.022 -31.572 0.573 1.00 46.94 266 GLY A CA 1
ATOM 2107 C C . GLY A 1 266 ? 1.394 -31.530 1.971 1.00 46.94 266 GLY A C 1
ATOM 2108 O O . GLY A 1 266 ? 0.305 -31.000 2.180 1.00 46.94 266 GLY A O 1
ATOM 2109 N N . ALA A 1 267 ? 2.108 -32.072 2.964 1.00 45.16 267 ALA A N 1
ATOM 2110 C CA . ALA A 1 267 ? 1.628 -32.299 4.339 1.00 45.16 267 ALA A CA 1
ATOM 2111 C C . ALA A 1 267 ? 1.158 -31.047 5.122 1.00 45.16 267 ALA A C 1
ATOM 2113 O O . ALA A 1 267 ? 0.584 -31.188 6.195 1.00 45.16 267 ALA A O 1
ATOM 2114 N N . ASN A 1 268 ? 1.364 -29.836 4.589 1.00 45.03 268 ASN A N 1
ATOM 2115 C CA . ASN A 1 268 ? 0.845 -28.578 5.142 1.00 45.03 268 ASN A CA 1
ATOM 2116 C C . ASN A 1 268 ? -0.591 -28.255 4.695 1.00 45.03 268 ASN A C 1
ATOM 2118 O O . ASN A 1 268 ? -1.051 -27.129 4.893 1.00 45.03 268 ASN A O 1
ATOM 2122 N N . LYS A 1 269 ? -1.301 -29.210 4.081 1.00 44.75 269 LYS A N 1
ATOM 2123 C CA . LYS A 1 269 ? -2.730 -29.072 3.797 1.00 44.75 269 LYS A CA 1
ATOM 2124 C C . LYS A 1 269 ? -3.463 -28.666 5.081 1.00 44.75 269 LYS A C 1
ATOM 2126 O O . LYS A 1 269 ? -3.239 -29.252 6.137 1.00 44.75 269 LYS A O 1
ATOM 2131 N N . VAL A 1 270 ? -4.403 -27.728 4.974 1.00 48.50 270 VAL A N 1
ATOM 2132 C CA . VAL A 1 270 ? -5.505 -27.657 5.937 1.00 48.50 270 VAL A CA 1
ATOM 2133 C C . VAL A 1 270 ? -6.250 -28.991 5.813 1.00 48.50 270 VAL A C 1
ATOM 2135 O O . VAL A 1 270 ? -6.896 -29.244 4.798 1.00 48.50 270 VAL A O 1
ATOM 2138 N N . ILE A 1 271 ? -6.104 -29.868 6.804 1.00 42.59 271 ILE A N 1
ATOM 2139 C CA . ILE A 1 271 ? -6.625 -31.247 6.776 1.00 42.59 271 ILE A CA 1
ATOM 2140 C C . ILE A 1 271 ? -8.169 -31.286 6.835 1.00 42.59 271 ILE A C 1
ATOM 2142 O O . ILE A 1 271 ? -8.774 -32.288 6.477 1.00 42.59 271 ILE A O 1
ATOM 2146 N N . ASP A 1 272 ? -8.826 -30.186 7.199 1.00 44.84 272 ASP A N 1
ATOM 2147 C CA . ASP A 1 272 ? -10.174 -30.260 7.771 1.00 44.84 272 ASP A CA 1
ATOM 2148 C C . ASP A 1 272 ? -11.377 -30.243 6.814 1.00 44.84 272 ASP A C 1
ATOM 2150 O O . ASP A 1 272 ? -12.494 -30.442 7.290 1.00 44.84 272 ASP A O 1
ATOM 2154 N N . CYS A 1 273 ? -11.237 -30.023 5.501 1.00 42.25 273 CYS A N 1
ATOM 2155 C CA . CYS A 1 273 ? -12.416 -29.999 4.619 1.00 42.25 273 CYS A CA 1
ATOM 2156 C C . CYS A 1 273 ? -12.123 -30.556 3.217 1.00 42.25 273 CYS A C 1
ATOM 2158 O O . CYS A 1 273 ? -11.407 -29.932 2.438 1.00 42.25 273 CYS A O 1
ATOM 2160 N N . ASP A 1 274 ? -12.752 -31.681 2.864 1.00 40.75 274 ASP A N 1
ATOM 2161 C CA . ASP A 1 274 ? -12.931 -32.123 1.469 1.00 40.75 274 ASP A CA 1
ATOM 2162 C C . ASP A 1 274 ? -14.200 -31.500 0.822 1.00 40.75 274 ASP A C 1
ATOM 2164 O O . ASP A 1 274 ? -14.608 -31.899 -0.265 1.00 40.75 274 ASP A O 1
ATOM 2168 N N . GLY A 1 275 ? -14.824 -30.510 1.480 1.00 45.47 275 GLY A N 1
ATOM 2169 C CA . GLY A 1 275 ? -16.067 -29.847 1.059 1.00 45.47 275 GLY A CA 1
ATOM 2170 C C . GLY A 1 275 ? -15.908 -28.378 0.643 1.00 45.47 275 GLY A C 1
ATOM 2171 O O . GLY A 1 275 ? -14.858 -27.760 0.830 1.00 45.47 275 GLY A O 1
ATOM 2172 N N . CYS A 1 276 ? -16.978 -27.808 0.079 1.00 47.81 276 CYS A N 1
ATOM 2173 C CA . CYS A 1 276 ? -17.037 -26.405 -0.328 1.00 47.81 276 CYS A CA 1
ATOM 2174 C C . CYS A 1 276 ? -16.930 -25.468 0.888 1.00 47.81 276 CYS A C 1
ATOM 2176 O O . CYS A 1 276 ? -17.686 -25.593 1.846 1.00 47.81 276 CYS A O 1
ATOM 2178 N N . VAL A 1 277 ? -15.999 -24.515 0.842 1.00 60.84 277 VAL A N 1
ATOM 2179 C CA . VAL A 1 277 ? -15.599 -23.716 2.013 1.00 60.84 277 VAL A CA 1
ATOM 2180 C C . VAL A 1 277 ? -16.576 -22.571 2.330 1.00 60.84 277 VAL A C 1
ATOM 2182 O O . VAL A 1 277 ? -16.722 -22.182 3.487 1.00 60.84 277 VAL A O 1
ATOM 2185 N N . LEU A 1 278 ? -17.238 -22.024 1.306 1.00 62.84 278 LEU A N 1
ATOM 2186 C CA . LEU A 1 278 ? -18.054 -20.809 1.423 1.00 62.84 278 LEU A CA 1
ATOM 2187 C C . LEU A 1 278 ? -19.563 -21.086 1.353 1.00 62.84 278 LEU A C 1
ATOM 2189 O O . LEU A 1 278 ? -20.334 -20.469 2.080 1.00 62.84 278 LEU A O 1
ATOM 2193 N N . LEU A 1 279 ? -20.006 -21.991 0.470 1.00 61.25 279 LEU A N 1
ATOM 2194 C CA . LEU A 1 279 ? -21.421 -22.063 0.078 1.00 61.25 279 LEU A CA 1
ATOM 2195 C C . LEU A 1 279 ? -22.367 -22.489 1.200 1.00 61.25 279 LEU A C 1
ATOM 2197 O O . LEU A 1 279 ? -23.504 -22.028 1.222 1.00 61.25 279 LEU A O 1
ATOM 2201 N N . GLN A 1 280 ? -21.919 -23.343 2.123 1.00 66.56 280 GLN A N 1
ATOM 2202 C CA . GLN A 1 280 ? -22.778 -23.803 3.211 1.00 66.56 280 GLN A CA 1
ATOM 2203 C C . GLN A 1 280 ? -23.200 -22.629 4.104 1.00 66.56 280 GLN A C 1
ATOM 2205 O O . GLN A 1 280 ? -24.397 -22.427 4.307 1.00 66.56 280 GLN A O 1
ATOM 2210 N N . GLY A 1 281 ? -22.242 -21.803 4.535 1.00 66.12 281 GLY A N 1
ATOM 2211 C CA . GLY A 1 281 ? -22.520 -20.604 5.327 1.00 66.12 281 GLY A CA 1
ATOM 2212 C C . GLY A 1 281 ? -23.296 -19.520 4.580 1.00 66.12 281 GLY A C 1
ATOM 2213 O O . GLY A 1 281 ? -24.045 -18.765 5.190 1.00 66.12 281 GLY A O 1
ATOM 2214 N N . LEU A 1 282 ? -23.179 -19.464 3.250 1.00 74.50 282 LEU A N 1
ATOM 2215 C CA . LEU A 1 282 ? -23.903 -18.494 2.422 1.00 74.50 282 LEU A CA 1
ATOM 2216 C C . LEU A 1 282 ? -25.322 -18.949 2.042 1.00 74.50 282 LEU A C 1
ATOM 2218 O O . LEU A 1 282 ? -26.088 -18.138 1.525 1.00 74.50 282 LEU A O 1
ATOM 2222 N N . SER A 1 283 ? -25.681 -20.219 2.261 1.00 69.38 283 SER A N 1
ATOM 2223 C CA . SER A 1 283 ? -26.872 -20.871 1.683 1.00 69.38 283 SER A CA 1
ATOM 2224 C C . SER A 1 283 ? -28.215 -20.175 1.977 1.00 69.38 283 SER A C 1
ATOM 2226 O O . SER A 1 283 ? -29.150 -20.262 1.172 1.00 69.38 283 SER A O 1
ATOM 2228 N N . GLY A 1 284 ? -28.305 -19.451 3.096 1.00 67.38 284 GLY A N 1
ATOM 2229 C CA . GLY A 1 284 ? -29.487 -18.688 3.508 1.00 67.38 284 GLY A CA 1
ATOM 2230 C C . GLY A 1 284 ? -29.676 -17.330 2.817 1.00 67.38 284 GLY A C 1
ATOM 2231 O O . GLY A 1 284 ? -30.778 -16.781 2.885 1.00 67.38 284 GLY A O 1
ATOM 2232 N N . THR A 1 285 ? -28.650 -16.798 2.140 1.00 72.62 285 THR A N 1
ATOM 2233 C CA . THR A 1 285 ? -28.653 -15.418 1.627 1.00 72.62 285 THR A CA 1
ATOM 2234 C C . THR A 1 285 ? -29.689 -15.173 0.530 1.00 72.62 285 THR A C 1
ATOM 2236 O O . THR A 1 285 ? -29.935 -16.018 -0.333 1.00 72.62 285 THR A O 1
ATOM 2239 N N . SER A 1 286 ? -30.282 -13.976 0.541 1.00 72.00 286 SER A N 1
ATOM 2240 C CA . SER A 1 286 ? -31.239 -13.545 -0.487 1.00 72.00 286 SER A CA 1
ATOM 2241 C C . SER A 1 286 ? -30.575 -12.828 -1.664 1.00 72.00 286 SER A C 1
ATOM 2243 O O . SER A 1 286 ? -31.037 -12.945 -2.800 1.00 72.00 286 SER A O 1
ATOM 2245 N N . THR A 1 287 ? -29.465 -12.137 -1.403 1.00 73.75 287 THR A N 1
ATOM 2246 C CA . THR A 1 287 ? -28.659 -11.426 -2.401 1.00 73.75 287 THR A CA 1
ATOM 2247 C C . THR A 1 287 ? -27.211 -11.867 -2.248 1.00 73.75 287 THR A C 1
ATOM 2249 O O . THR A 1 287 ? -26.633 -11.726 -1.165 1.00 73.75 287 THR A O 1
ATOM 2252 N N . LEU A 1 288 ? -26.623 -12.404 -3.315 1.00 74.69 288 LEU A N 1
ATOM 2253 C CA . LEU A 1 288 ? -25.244 -12.870 -3.315 1.00 74.69 288 LEU A CA 1
ATOM 2254 C C . LEU A 1 288 ? -24.499 -12.316 -4.523 1.00 74.69 288 LEU A C 1
ATOM 2256 O O . LEU A 1 288 ? -24.789 -12.654 -5.666 1.00 74.69 288 LEU A O 1
ATOM 2260 N N . GLU A 1 289 ? -23.493 -11.502 -4.251 1.00 70.44 289 GLU A N 1
ATOM 2261 C CA . GLU A 1 289 ? -22.525 -11.066 -5.246 1.00 70.44 289 GLU A CA 1
ATOM 2262 C C . GLU A 1 289 ? -21.262 -11.923 -5.093 1.00 70.44 289 GLU A C 1
ATOM 2264 O O . GLU A 1 289 ? -20.642 -11.950 -4.026 1.00 70.44 289 GLU A O 1
ATOM 2269 N N . LEU A 1 290 ? -20.892 -12.652 -6.147 1.00 69.31 290 LEU A N 1
ATOM 2270 C CA . LEU A 1 290 ? -19.668 -13.452 -6.190 1.00 69.31 290 LEU A CA 1
ATOM 2271 C C . LEU A 1 290 ? -18.772 -12.886 -7.282 1.00 69.31 290 LEU A C 1
ATOM 2273 O O . LEU A 1 290 ? -19.010 -13.102 -8.465 1.00 69.31 290 LEU A O 1
ATOM 2277 N N . LYS A 1 291 ? -17.712 -12.187 -6.888 1.00 64.25 291 LYS A N 1
ATOM 2278 C CA . LYS A 1 291 ? -16.665 -11.755 -7.815 1.00 64.25 291 LYS A CA 1
ATOM 2279 C C . LYS A 1 291 ? -15.509 -12.746 -7.730 1.00 64.25 291 LYS A C 1
ATOM 2281 O O . LYS A 1 291 ? -15.073 -13.115 -6.641 1.00 64.25 291 LYS A O 1
ATOM 2286 N N . ALA A 1 292 ? -15.020 -13.203 -8.870 1.00 59.53 292 ALA A N 1
ATOM 2287 C CA . ALA A 1 292 ? -13.901 -14.129 -8.951 1.00 59.53 292 ALA A CA 1
ATOM 2288 C C . ALA A 1 292 ? -12.996 -13.703 -10.106 1.00 59.53 292 ALA A C 1
ATOM 2290 O O . ALA A 1 292 ? -13.467 -13.532 -11.231 1.00 59.53 292 ALA A O 1
ATOM 2291 N N . GLU A 1 293 ? -11.700 -13.542 -9.843 1.00 50.66 293 GLU A N 1
ATOM 2292 C CA . GLU A 1 293 ? -10.720 -13.360 -10.919 1.00 50.66 293 GLU A CA 1
ATOM 2293 C C . GLU A 1 293 ? -10.624 -14.638 -11.776 1.00 50.66 293 GLU A C 1
ATOM 2295 O O . GLU A 1 293 ? -10.875 -15.742 -11.289 1.00 50.66 293 GLU A O 1
ATOM 2300 N N . SER A 1 294 ? -10.294 -14.501 -13.071 1.00 44.28 294 SER A N 1
ATOM 2301 C CA . SER A 1 294 ? -10.522 -15.531 -14.113 1.00 44.28 294 SER A CA 1
ATOM 2302 C C . SER A 1 294 ? -9.942 -16.927 -13.830 1.00 44.28 294 SER A C 1
ATOM 2304 O O . SER A 1 294 ? -10.376 -17.903 -14.436 1.00 44.28 294 SER A O 1
ATOM 2306 N N . ARG A 1 295 ? -8.995 -17.068 -12.893 1.00 39.53 295 ARG A N 1
ATOM 2307 C CA . ARG A 1 295 ? -8.440 -18.371 -12.494 1.00 39.53 295 ARG A CA 1
ATOM 2308 C C . ARG A 1 295 ? -9.126 -19.035 -11.313 1.00 39.53 295 ARG A C 1
ATOM 2310 O O . ARG A 1 295 ? -8.869 -20.215 -11.060 1.00 39.53 295 ARG A O 1
ATOM 2317 N N . VAL A 1 296 ? -10.062 -18.380 -10.636 1.00 38.75 296 VAL A N 1
ATOM 2318 C CA . VAL A 1 296 ? -10.810 -18.992 -9.529 1.00 38.75 296 VAL A CA 1
ATOM 2319 C C . VAL A 1 296 ? -11.978 -19.872 -10.030 1.00 38.75 296 VAL A C 1
ATOM 2321 O O . VAL A 1 296 ? -12.732 -20.403 -9.225 1.00 38.75 296 VAL A O 1
ATOM 2324 N N . GLN A 1 297 ? -12.043 -20.210 -11.327 1.00 35.38 297 GLN A N 1
ATOM 2325 C CA . GLN A 1 297 ? -13.127 -21.005 -11.946 1.00 35.38 297 GLN A CA 1
ATOM 2326 C C . GLN A 1 297 ? -13.454 -22.370 -11.292 1.00 35.38 297 GLN A C 1
ATOM 2328 O O . GLN A 1 297 ? -14.608 -22.777 -11.301 1.00 35.38 297 GLN A O 1
ATOM 2333 N N . GLN A 1 298 ? -12.506 -23.084 -10.673 1.00 35.06 298 GLN A N 1
ATOM 2334 C CA . GLN A 1 298 ? -12.796 -24.315 -9.908 1.00 35.06 298 GLN A CA 1
ATOM 2335 C C . GLN A 1 298 ? -12.911 -24.072 -8.392 1.00 35.06 298 GLN A C 1
ATOM 2337 O O . GLN A 1 298 ? -12.086 -24.545 -7.598 1.00 35.06 298 GLN A O 1
ATOM 2342 N N . VAL A 1 299 ? -13.891 -23.291 -7.937 1.00 37.84 299 VAL A N 1
ATOM 2343 C CA . VAL A 1 299 ? -14.426 -23.603 -6.603 1.00 37.84 299 VAL A CA 1
ATOM 2344 C C . VAL A 1 299 ? -14.923 -25.047 -6.727 1.00 37.84 299 VAL A C 1
ATOM 2346 O O . VAL A 1 299 ? -15.612 -25.376 -7.688 1.00 37.84 299 VAL A O 1
ATOM 2349 N N . TYR A 1 300 ? -14.490 -25.956 -5.852 1.00 32.88 300 TYR A N 1
ATOM 2350 C CA . TYR A 1 300 ? -15.020 -27.319 -5.847 1.00 32.88 300 TYR A CA 1
ATOM 2351 C C . TYR A 1 300 ? -16.509 -27.228 -5.467 1.00 32.88 300 TYR A C 1
ATOM 2353 O O . TYR A 1 300 ? -16.871 -27.088 -4.300 1.00 32.88 300 TYR A O 1
ATOM 2361 N N . LEU A 1 301 ? -17.348 -27.204 -6.500 1.00 37.00 301 LEU A N 1
ATOM 2362 C CA . LEU A 1 301 ? -18.799 -27.023 -6.500 1.00 37.00 301 LEU A CA 1
ATOM 2363 C C . LEU A 1 301 ? -19.455 -28.408 -6.647 1.00 37.00 301 LEU A C 1
ATOM 2365 O O . LEU A 1 301 ? -20.066 -28.719 -7.668 1.00 37.00 301 LEU A O 1
ATOM 2369 N N . LEU A 1 302 ? -19.217 -29.302 -5.678 1.00 24.17 302 LEU A N 1
ATOM 2370 C CA . LEU A 1 302 ? -19.630 -30.710 -5.748 1.00 24.17 302 LEU A CA 1
ATOM 2371 C C . LEU A 1 302 ? -20.775 -31.049 -4.776 1.00 24.17 302 LEU A C 1
ATOM 2373 O O . LEU A 1 302 ? -20.644 -30.866 -3.571 1.00 24.17 302 LEU A O 1
ATOM 2377 N N . GLN A 1 303 ? -21.821 -31.631 -5.383 1.00 23.14 303 GLN A N 1
ATOM 2378 C CA . GLN A 1 303 ? -22.911 -32.484 -4.870 1.00 23.14 303 GLN A CA 1
ATOM 2379 C C . GLN A 1 303 ? -23.959 -31.889 -3.911 1.00 23.14 303 GLN A C 1
ATOM 2381 O O . GLN A 1 303 ? -23.766 -31.840 -2.707 1.00 23.14 303 GLN A O 1
ATOM 2386 N N . GLU A 1 304 ? -25.141 -31.550 -4.440 1.00 28.69 304 GLU A N 1
ATOM 2387 C CA . GLU A 1 304 ? -26.381 -32.361 -4.444 1.00 28.69 304 GLU A CA 1
ATOM 2388 C C . GLU A 1 304 ? -27.490 -31.580 -5.197 1.00 28.69 304 GLU A C 1
ATOM 2390 O O . GLU A 1 304 ? -27.343 -30.375 -5.418 1.00 28.69 304 GLU A O 1
ATOM 2395 N N . PRO A 1 305 ? -28.549 -32.232 -5.716 1.00 27.23 305 PRO A N 1
ATOM 2396 C CA . PRO A 1 305 ? -29.335 -31.673 -6.812 1.00 27.23 305 PRO A CA 1
ATOM 2397 C C . PRO A 1 305 ? -30.452 -30.781 -6.287 1.00 27.23 305 PRO A C 1
ATOM 2399 O O . PRO A 1 305 ? -31.353 -31.355 -5.723 1.00 27.23 305 PRO A O 1
ATOM 2402 N N . TYR A 1 306 ? -30.459 -29.462 -6.520 1.00 25.64 306 TYR A N 1
ATOM 2403 C CA . TYR A 1 306 ? -31.667 -28.631 -6.736 1.00 25.64 306 TYR A CA 1
ATOM 2404 C C . TYR A 1 306 ? -31.236 -27.248 -7.281 1.00 25.64 306 TYR A C 1
ATOM 2406 O O . TYR A 1 306 ? -30.287 -26.662 -6.780 1.00 25.64 306 TYR A O 1
ATOM 2414 N N . ASN A 1 307 ? -31.960 -26.749 -8.293 1.00 26.25 307 ASN A N 1
ATOM 2415 C CA . ASN A 1 307 ? -31.816 -25.470 -9.020 1.00 26.25 307 ASN A CA 1
ATOM 2416 C C . ASN A 1 307 ? -30.561 -25.256 -9.900 1.00 26.25 307 ASN A C 1
ATOM 2418 O O . ASN A 1 307 ? -29.420 -25.496 -9.510 1.00 26.25 307 ASN A O 1
ATOM 2422 N N . PHE A 1 308 ? -30.817 -24.765 -11.119 1.00 26.52 308 PHE A N 1
ATOM 2423 C CA . PHE A 1 308 ? -29.834 -24.431 -12.152 1.00 26.52 308 PHE A CA 1
ATOM 2424 C C . PHE A 1 308 ? -29.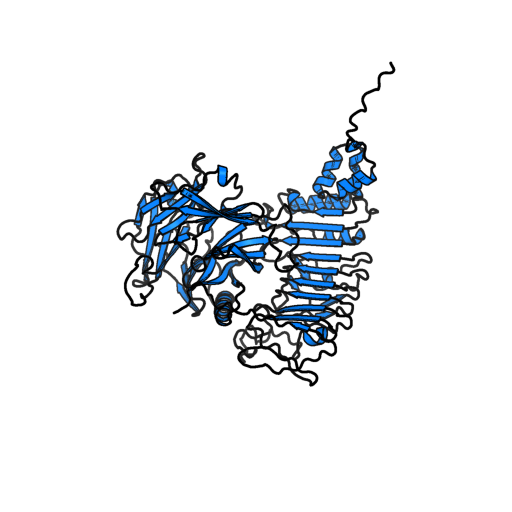642 -22.911 -12.210 1.00 26.52 308 PHE A C 1
ATOM 2426 O O . PHE A 1 308 ? -30.629 -22.178 -12.215 1.00 26.52 308 PHE A O 1
ATOM 2433 N N . VAL A 1 309 ? -28.394 -22.449 -12.290 1.00 32.75 309 VAL A N 1
ATOM 2434 C CA . VAL A 1 309 ? -28.052 -21.066 -12.658 1.00 32.75 309 VAL A CA 1
ATOM 2435 C C . VAL A 1 309 ? -27.382 -21.122 -14.029 1.00 32.75 309 VAL A C 1
ATOM 2437 O O . VAL A 1 309 ? -26.455 -21.908 -14.227 1.00 32.75 309 VAL A O 1
ATOM 2440 N N . GLU A 1 310 ? -27.882 -20.340 -14.985 1.00 27.69 310 GLU A N 1
ATOM 2441 C CA . GLU A 1 310 ? -27.220 -20.147 -16.275 1.00 27.69 310 GLU A CA 1
ATOM 2442 C C . GLU A 1 310 ? -26.007 -19.238 -16.068 1.00 27.69 310 GLU A C 1
ATOM 2444 O O . GLU A 1 310 ? -26.128 -18.109 -15.602 1.00 27.69 310 GLU A O 1
ATOM 2449 N N . ILE A 1 311 ? -24.824 -19.773 -16.363 1.00 35.12 311 ILE A N 1
ATOM 2450 C CA . ILE A 1 311 ? -23.585 -19.006 -16.436 1.00 35.12 311 ILE A CA 1
ATOM 2451 C C . ILE A 1 311 ? -23.486 -18.509 -17.878 1.00 35.12 311 ILE A C 1
ATOM 2453 O O . ILE A 1 311 ? -23.285 -19.317 -18.788 1.00 35.12 311 ILE A O 1
ATOM 2457 N N . GLU A 1 312 ? -23.658 -17.203 -18.087 1.00 28.19 312 GLU A N 1
ATOM 2458 C CA . GLU A 1 312 ? -23.270 -16.546 -19.336 1.00 28.19 312 GLU A CA 1
ATOM 2459 C C . GLU A 1 312 ? -21.738 -16.485 -19.382 1.00 28.19 312 GLU A C 1
ATOM 2461 O O . GLU A 1 312 ? -21.109 -15.574 -18.856 1.00 28.19 312 GLU A O 1
ATOM 2466 N N . ASP A 1 313 ? -21.134 -17.515 -19.965 1.00 32.94 313 ASP A N 1
ATOM 2467 C CA . ASP A 1 313 ? -19.747 -17.507 -20.426 1.00 32.94 313 ASP A CA 1
ATOM 2468 C C . ASP A 1 313 ? -19.780 -17.848 -21.918 1.00 32.94 313 ASP A C 1
ATOM 2470 O O . ASP A 1 313 ? -20.483 -18.784 -22.325 1.00 32.94 313 ASP A O 1
ATOM 2474 N N . SER A 1 314 ? -19.081 -17.079 -22.753 1.00 40.19 314 SER A N 1
ATOM 2475 C CA . SER A 1 314 ? -19.258 -17.141 -24.209 1.00 40.19 314 SER A CA 1
ATOM 2476 C C . SER A 1 314 ? -18.661 -18.389 -24.864 1.00 40.19 314 SER A C 1
ATOM 2478 O O . SER A 1 314 ? -18.960 -18.626 -26.030 1.00 40.19 314 SER A O 1
ATOM 2480 N N . ASP A 1 315 ? -17.926 -19.245 -24.139 1.00 38.25 315 ASP A N 1
ATOM 2481 C CA . ASP A 1 315 ? -17.298 -20.431 -24.748 1.00 38.25 315 ASP A CA 1
ATOM 2482 C C . ASP A 1 315 ? -17.568 -21.794 -24.085 1.00 38.25 315 ASP A C 1
ATOM 2484 O O . ASP A 1 315 ? -17.083 -22.812 -24.591 1.00 38.25 315 ASP A O 1
ATOM 2488 N N . LYS A 1 316 ? -18.385 -21.872 -23.022 1.00 30.47 316 LYS A N 1
ATOM 2489 C CA . LYS A 1 316 ? -19.119 -23.087 -22.583 1.00 30.47 316 LYS A CA 1
ATOM 2490 C C . LYS A 1 316 ? -19.874 -22.808 -21.274 1.00 30.47 316 LYS A C 1
ATOM 2492 O O . LYS A 1 316 ? -19.231 -22.497 -20.275 1.00 30.47 316 LYS A O 1
ATOM 2497 N N . PRO A 1 317 ? -21.195 -23.048 -21.199 1.00 28.75 317 PRO A N 1
ATOM 2498 C CA . PRO A 1 317 ? -21.926 -22.922 -19.945 1.00 28.75 317 PRO A CA 1
ATOM 2499 C C . PRO A 1 317 ? -21.472 -24.005 -18.956 1.00 28.75 317 PRO A C 1
ATOM 2501 O O . PRO A 1 317 ? -21.689 -25.205 -19.168 1.00 28.75 317 PRO A O 1
ATOM 2504 N N . LEU A 1 318 ? -20.862 -23.589 -17.847 1.00 32.19 318 LEU A N 1
ATOM 2505 C CA . LEU A 1 318 ? -20.655 -24.444 -16.681 1.00 32.19 318 LEU A CA 1
ATOM 2506 C C . LEU A 1 318 ? -22.027 -24.722 -16.040 1.00 32.19 318 LEU A C 1
ATOM 2508 O O . LEU A 1 318 ? -22.587 -23.899 -15.326 1.00 32.19 318 LEU A O 1
ATOM 2512 N N . LYS A 1 319 ? -22.603 -25.900 -16.295 1.00 28.94 319 LYS A N 1
ATOM 2513 C CA . LYS A 1 319 ? -23.796 -26.372 -15.573 1.00 28.94 319 LYS A CA 1
ATOM 2514 C C . LYS A 1 319 ? -23.377 -26.898 -14.202 1.00 28.94 319 LYS A C 1
ATOM 2516 O O . LYS A 1 319 ? -23.035 -28.074 -14.083 1.00 28.94 319 LYS A O 1
ATOM 2521 N N . GLN A 1 320 ? -23.403 -26.058 -13.172 1.00 36.97 320 GLN A N 1
ATOM 2522 C CA . GLN A 1 320 ? -23.252 -26.503 -11.783 1.00 36.97 320 GLN A CA 1
ATOM 2523 C C . GLN A 1 320 ? -24.441 -26.043 -10.934 1.00 36.97 320 GLN A C 1
ATOM 2525 O O . GLN A 1 320 ? -24.948 -24.935 -11.085 1.00 36.97 320 GLN A O 1
ATOM 2530 N N . ALA A 1 321 ? -24.934 -26.961 -10.101 1.00 39.31 321 ALA A N 1
ATOM 2531 C CA . ALA A 1 321 ? -26.081 -26.765 -9.221 1.00 39.31 321 ALA A CA 1
ATOM 2532 C C . ALA A 1 321 ? -25.641 -26.096 -7.913 1.00 39.31 321 ALA A C 1
ATOM 2534 O O . ALA A 1 321 ? -24.566 -26.411 -7.398 1.00 39.31 321 ALA A O 1
ATOM 2535 N N . PHE A 1 322 ? -26.479 -25.215 -7.360 1.00 45.81 322 PHE A N 1
ATOM 2536 C CA . PHE A 1 322 ? -26.184 -24.510 -6.113 1.00 45.81 322 PHE A CA 1
ATOM 2537 C C . PHE A 1 322 ? -27.272 -24.744 -5.048 1.00 45.81 322 PHE A C 1
ATOM 2539 O O . PHE A 1 322 ? -28.454 -24.599 -5.351 1.00 45.81 322 PHE A O 1
ATOM 2546 N N . PRO A 1 323 ? -26.912 -25.003 -3.777 1.00 45.81 323 PRO A N 1
ATOM 2547 C CA . PRO A 1 323 ? -27.859 -25.322 -2.704 1.00 45.81 323 PRO A CA 1
ATOM 2548 C C . PRO A 1 323 ? -28.569 -24.090 -2.098 1.00 45.81 323 PRO A C 1
ATOM 2550 O O . PRO A 1 323 ? -28.855 -24.066 -0.901 1.00 45.81 323 PRO A O 1
ATOM 2553 N N . PHE A 1 324 ? -28.865 -23.049 -2.880 1.00 51.25 324 PHE A N 1
ATOM 2554 C CA . PHE A 1 324 ? -29.538 -21.853 -2.364 1.00 51.25 324 PHE A CA 1
ATOM 2555 C C . PHE A 1 324 ? -31.050 -21.916 -2.603 1.00 51.25 324 PHE A C 1
ATOM 2557 O O . PHE A 1 324 ? -31.511 -21.960 -3.743 1.00 51.25 324 PHE A O 1
ATOM 2564 N N . LYS A 1 325 ? -31.847 -21.869 -1.527 1.00 55.53 325 LYS A N 1
ATOM 2565 C CA . LYS A 1 325 ? -33.320 -21.802 -1.632 1.00 55.53 325 LYS A CA 1
ATOM 2566 C C . LYS A 1 325 ? -33.844 -20.391 -1.924 1.00 55.53 325 LYS A C 1
ATOM 2568 O O . LYS A 1 325 ? -34.906 -20.265 -2.522 1.00 55.53 325 LYS A O 1
ATOM 2573 N N . ASN A 1 326 ? -33.116 -19.352 -1.500 1.00 55.53 326 ASN A N 1
ATOM 2574 C CA . ASN A 1 326 ? -33.611 -17.967 -1.439 1.00 55.53 326 ASN A CA 1
ATOM 2575 C C . ASN A 1 326 ? -32.871 -16.980 -2.353 1.00 55.53 326 ASN A C 1
ATOM 2577 O O . ASN A 1 326 ? -33.145 -15.780 -2.288 1.00 55.53 326 ASN A O 1
ATOM 2581 N N . LEU A 1 327 ? -31.932 -17.450 -3.176 1.00 52.69 327 LEU A N 1
ATOM 2582 C CA . LEU A 1 327 ? -31.083 -16.561 -3.954 1.00 52.69 327 LEU A CA 1
ATOM 2583 C C . LEU A 1 327 ? -31.872 -15.864 -5.065 1.00 52.69 327 LEU A C 1
ATOM 2585 O O . LEU A 1 327 ? -32.456 -16.527 -5.920 1.00 52.69 327 LEU A O 1
ATOM 2589 N N . LYS A 1 328 ? -31.887 -14.529 -5.058 1.00 51.47 328 LYS A N 1
ATOM 2590 C CA . LYS A 1 328 ? -32.598 -13.722 -6.063 1.00 51.47 328 LYS A CA 1
ATOM 2591 C C . LYS A 1 328 ? -31.702 -13.267 -7.210 1.00 51.47 328 LYS A C 1
ATOM 2593 O O . LYS A 1 328 ? -32.190 -13.116 -8.323 1.00 51.47 328 LYS A O 1
ATOM 2598 N N . ILE A 1 329 ? -30.426 -13.007 -6.927 1.00 49.19 329 ILE A N 1
ATOM 2599 C CA . ILE A 1 329 ? -29.438 -12.479 -7.875 1.00 49.19 329 ILE A CA 1
ATOM 2600 C C . ILE A 1 329 ? -28.098 -13.151 -7.553 1.00 49.19 329 ILE A C 1
ATOM 2602 O O . ILE A 1 329 ? -27.634 -13.033 -6.417 1.00 49.19 329 ILE A O 1
ATOM 2606 N N . VAL A 1 330 ? -27.515 -13.856 -8.531 1.00 51.44 330 VAL A N 1
ATOM 2607 C CA . VAL A 1 330 ? -26.070 -14.128 -8.595 1.00 51.44 330 VAL A CA 1
ATOM 2608 C C . VAL A 1 330 ? -25.522 -13.164 -9.635 1.00 51.44 330 VAL A C 1
ATOM 2610 O O . VAL A 1 330 ? -25.898 -13.258 -10.800 1.00 51.44 330 VAL A O 1
ATOM 2613 N N . GLU A 1 331 ? -24.637 -12.259 -9.242 1.00 47.31 331 GLU A N 1
ATOM 2614 C CA . GLU A 1 331 ? -23.860 -11.484 -10.208 1.00 47.31 331 GLU A CA 1
ATOM 2615 C C . GLU A 1 331 ? -22.427 -12.014 -10.185 1.00 47.31 331 GLU A C 1
ATOM 2617 O O . GLU A 1 331 ? -21.688 -11.780 -9.225 1.00 47.31 331 GLU A O 1
ATOM 2622 N N . ILE A 1 332 ? -22.063 -12.789 -11.211 1.00 50.84 332 ILE A N 1
ATOM 2623 C CA . ILE A 1 332 ? -20.682 -13.212 -11.444 1.00 50.84 332 ILE A CA 1
ATOM 2624 C C . ILE A 1 332 ? -20.058 -12.170 -12.359 1.00 50.84 332 ILE A C 1
ATOM 2626 O O . ILE A 1 332 ? -20.183 -12.242 -13.578 1.00 50.84 332 ILE A O 1
ATOM 2630 N N . LYS A 1 333 ? -19.392 -11.175 -11.772 1.00 44.75 333 LYS A N 1
ATOM 2631 C CA . LYS A 1 333 ? -18.595 -10.231 -12.559 1.00 44.75 333 LYS A CA 1
ATOM 2632 C C . LYS A 1 333 ? -17.279 -10.900 -12.925 1.00 44.75 333 LYS A C 1
ATOM 2634 O O . LYS A 1 333 ? -16.303 -10.820 -12.180 1.00 44.75 333 LYS A O 1
ATOM 2639 N N . CYS A 1 334 ? -17.262 -11.566 -14.071 1.00 43.38 334 CYS A N 1
ATOM 2640 C CA . CYS A 1 334 ? -16.023 -11.796 -14.792 1.00 43.38 334 CYS A CA 1
ATOM 2641 C C . CYS A 1 334 ? -15.659 -10.484 -15.487 1.00 43.38 334 CYS A C 1
ATOM 2643 O O . CYS A 1 334 ? -16.498 -9.845 -16.113 1.00 43.38 334 CYS A O 1
ATOM 2645 N N . HIS A 1 335 ? -14.422 -10.036 -15.312 1.00 41.28 335 HIS A N 1
ATOM 2646 C CA . HIS A 1 335 ? -13.959 -8.805 -15.932 1.00 41.28 335 HIS A CA 1
ATOM 2647 C C . HIS A 1 335 ? -13.960 -8.997 -17.463 1.00 41.28 335 HIS A C 1
ATOM 2649 O O . HIS A 1 335 ? -13.103 -9.698 -17.999 1.00 41.28 335 HIS A O 1
ATOM 2655 N N . GLU A 1 336 ? -14.937 -8.412 -18.159 1.00 35.34 336 GLU A N 1
ATOM 2656 C CA . GLU A 1 336 ? -15.004 -8.416 -19.621 1.00 35.34 336 GLU A CA 1
ATOM 2657 C C . GLU A 1 336 ? -13.856 -7.545 -20.159 1.00 35.34 336 GLU A C 1
ATOM 2659 O O . GLU A 1 336 ? -13.639 -6.414 -19.712 1.00 35.34 336 GLU A O 1
ATOM 2664 N N . GLY A 1 337 ? -13.033 -8.113 -21.040 1.00 39.41 337 GLY A N 1
ATOM 2665 C CA . GLY A 1 337 ? -11.904 -7.405 -21.626 1.00 39.41 337 GLY A CA 1
ATOM 2666 C C . GLY A 1 337 ? -12.389 -6.446 -22.704 1.00 39.41 337 GLY A C 1
ATOM 2667 O O . GLY A 1 337 ? -12.894 -6.889 -23.726 1.00 39.41 337 GLY A O 1
ATOM 2668 N N . ASP A 1 338 ? -12.193 -5.144 -22.506 1.00 35.47 338 ASP A N 1
ATOM 2669 C CA . ASP A 1 338 ? -12.337 -4.161 -23.581 1.00 35.47 338 ASP A CA 1
ATOM 2670 C C . ASP A 1 338 ? -11.336 -4.511 -24.705 1.00 35.47 338 ASP A C 1
ATOM 2672 O O . ASP A 1 338 ? -10.126 -4.543 -24.473 1.00 35.47 338 ASP A O 1
ATOM 2676 N N . GLU A 1 339 ? -11.817 -4.851 -25.907 1.00 38.50 339 GLU A N 1
ATOM 2677 C CA . GLU A 1 339 ? -10.983 -5.290 -27.043 1.00 38.50 339 GLU A CA 1
ATOM 2678 C C . GLU A 1 339 ? -10.174 -4.147 -27.683 1.00 38.50 339 GLU A C 1
ATOM 2680 O O . GLU A 1 339 ? -9.265 -4.393 -28.484 1.00 38.50 339 GLU A O 1
ATOM 2685 N N . ARG A 1 340 ? -10.437 -2.882 -27.328 1.00 40.22 340 ARG A N 1
ATOM 2686 C CA . ARG A 1 340 ? -9.654 -1.738 -27.826 1.00 40.22 340 ARG A CA 1
ATOM 2687 C C . ARG A 1 340 ? -8.400 -1.537 -26.986 1.00 40.22 340 ARG A C 1
ATOM 2689 O O . ARG A 1 340 ? -8.324 -0.683 -26.109 1.00 40.22 340 ARG A O 1
ATOM 2696 N N . LEU A 1 341 ? -7.409 -2.376 -27.261 1.00 48.50 341 LEU A N 1
ATOM 2697 C CA . LEU A 1 341 ? -6.286 -2.599 -26.362 1.00 48.50 341 LEU A CA 1
ATOM 2698 C C . LEU A 1 341 ? -5.050 -1.764 -26.726 1.00 48.50 341 LEU A C 1
ATOM 2700 O O . LEU A 1 341 ? -4.628 -1.774 -27.885 1.00 48.50 341 LEU A O 1
ATOM 2704 N N . PRO A 1 342 ? -4.414 -1.096 -25.745 1.00 54.66 342 PRO A N 1
ATOM 2705 C CA . PRO A 1 342 ? -3.083 -0.542 -25.935 1.00 54.66 342 PRO A CA 1
ATOM 2706 C C . PRO A 1 342 ? -2.054 -1.671 -26.172 1.00 54.66 342 PRO A C 1
ATOM 2708 O O . PRO A 1 342 ? -2.247 -2.799 -25.703 1.00 54.66 342 PRO A O 1
ATOM 2711 N N . PRO A 1 343 ? -0.963 -1.391 -26.910 1.00 62.06 343 PRO A N 1
ATOM 2712 C CA . PRO A 1 343 ? 0.039 -2.387 -27.317 1.00 62.06 343 PRO A CA 1
ATOM 2713 C C . PRO A 1 343 ? 0.795 -3.045 -26.148 1.00 62.06 343 PRO A C 1
ATOM 2715 O O . PRO A 1 343 ? 1.405 -4.099 -26.318 1.00 62.06 343 PRO A O 1
ATOM 2718 N N . SER A 1 344 ? 0.730 -2.451 -24.963 1.00 71.12 344 SER A N 1
ATOM 2719 C CA . SER A 1 344 ? 1.483 -2.793 -23.758 1.00 71.12 344 SER A CA 1
ATOM 2720 C C . SER A 1 344 ? 0.570 -2.706 -22.534 1.00 71.12 344 SER A C 1
ATOM 2722 O O . SER A 1 344 ? -0.368 -1.905 -22.496 1.00 71.12 344 SER A O 1
ATOM 2724 N N . PHE A 1 345 ? 0.817 -3.544 -21.526 1.00 75.56 345 PHE A N 1
ATOM 2725 C CA . PHE A 1 345 ? -0.032 -3.622 -20.334 1.00 75.56 345 PHE A CA 1
ATOM 2726 C C . PHE A 1 345 ? 0.780 -3.829 -19.052 1.00 75.56 345 PHE A C 1
ATOM 2728 O O . PHE A 1 345 ? 1.832 -4.474 -19.054 1.00 75.56 345 PHE A O 1
ATOM 2735 N N . LEU A 1 346 ? 0.272 -3.271 -17.948 1.00 84.69 346 LEU A N 1
ATOM 2736 C CA . LEU A 1 346 ? 0.825 -3.465 -16.613 1.00 84.69 346 LEU A CA 1
ATOM 2737 C C . LEU A 1 346 ? 0.379 -4.827 -16.069 1.00 84.69 346 LEU A C 1
ATOM 2739 O O . LEU A 1 346 ? -0.811 -5.120 -16.002 1.00 84.69 346 LEU A O 1
ATOM 2743 N N . ILE A 1 347 ? 1.333 -5.649 -15.640 1.00 83.69 347 ILE A N 1
ATOM 2744 C CA . ILE A 1 347 ? 1.051 -6.946 -15.005 1.00 83.69 347 ILE A CA 1
ATOM 2745 C C . ILE A 1 347 ? 1.063 -6.808 -13.482 1.00 83.69 347 ILE A C 1
ATOM 2747 O O . ILE A 1 347 ? 0.312 -7.486 -12.780 1.00 83.69 347 ILE A O 1
ATOM 2751 N N . GLY A 1 348 ? 1.905 -5.921 -12.956 1.00 87.38 348 GLY A N 1
ATOM 2752 C CA . GLY A 1 348 ? 1.968 -5.603 -11.535 1.00 87.38 348 GLY A CA 1
ATOM 2753 C C . GLY A 1 348 ? 3.238 -4.851 -11.167 1.00 87.38 348 GLY A C 1
ATOM 2754 O O . GLY A 1 348 ? 3.907 -4.281 -12.023 1.00 87.38 348 GLY A O 1
ATOM 2755 N N . ALA A 1 349 ? 3.587 -4.869 -9.888 1.00 90.44 349 ALA A N 1
ATOM 2756 C CA . ALA A 1 349 ? 4.755 -4.197 -9.342 1.00 90.44 349 ALA A CA 1
ATOM 2757 C C . ALA A 1 349 ? 5.588 -5.145 -8.482 1.00 90.44 349 ALA A C 1
ATOM 2759 O O . ALA A 1 349 ? 5.062 -5.892 -7.656 1.00 90.44 349 ALA A O 1
ATOM 2760 N N . LEU A 1 350 ? 6.903 -5.084 -8.659 1.00 89.62 350 LEU A N 1
ATOM 2761 C CA . LEU A 1 350 ? 7.901 -5.780 -7.865 1.00 89.62 350 LEU A CA 1
ATOM 2762 C C . LEU A 1 350 ? 8.514 -4.826 -6.850 1.00 89.62 350 LEU A C 1
ATOM 2764 O O . LEU A 1 350 ? 8.819 -3.675 -7.162 1.00 89.62 350 LEU A O 1
ATOM 2768 N N . TYR A 1 351 ? 8.750 -5.311 -5.640 1.00 84.31 351 TYR A N 1
ATOM 2769 C CA . TYR A 1 351 ? 9.427 -4.533 -4.611 1.00 84.31 351 TYR A CA 1
ATOM 2770 C C . TYR A 1 351 ? 10.183 -5.433 -3.631 1.00 84.31 351 TYR A C 1
ATOM 2772 O O . TYR A 1 351 ? 9.853 -6.608 -3.447 1.00 84.31 351 TYR A O 1
ATOM 2780 N N . GLY A 1 352 ? 11.210 -4.874 -2.998 1.00 76.94 352 GLY A N 1
ATOM 2781 C CA . GLY A 1 352 ? 11.934 -5.500 -1.901 1.00 76.94 352 GLY A CA 1
ATOM 2782 C C . GLY A 1 352 ? 11.095 -5.506 -0.624 1.00 76.94 352 GLY A C 1
ATOM 2783 O O . GLY A 1 352 ? 10.640 -4.468 -0.141 1.00 76.94 352 GLY A O 1
ATOM 2784 N N . PHE A 1 353 ? 10.903 -6.700 -0.082 1.00 66.44 353 PHE A N 1
ATOM 2785 C CA . PHE A 1 353 ? 10.292 -6.984 1.207 1.00 66.44 353 PHE A CA 1
ATOM 2786 C C . PHE A 1 353 ? 11.375 -7.320 2.238 1.00 66.44 353 PHE A C 1
ATOM 2788 O O . PHE A 1 353 ? 12.478 -7.775 1.901 1.00 66.44 353 PHE A O 1
ATOM 2795 N N . TRP A 1 354 ? 11.064 -7.129 3.515 1.00 55.34 354 TRP A N 1
ATOM 2796 C CA . TRP A 1 354 ? 12.027 -7.359 4.583 1.00 55.34 354 TRP A CA 1
ATOM 2797 C C . TRP A 1 354 ? 12.451 -8.829 4.682 1.00 55.34 354 TRP A C 1
ATOM 2799 O O . TRP A 1 354 ? 11.727 -9.755 4.311 1.00 55.34 354 TRP A O 1
ATOM 2809 N N . GLY A 1 355 ? 13.702 -9.034 5.104 1.00 58.41 355 GLY A N 1
ATOM 2810 C CA . GLY A 1 355 ? 14.408 -10.315 4.972 1.00 58.41 355 GLY A CA 1
ATOM 2811 C C . GLY A 1 355 ? 15.106 -10.517 3.619 1.00 58.41 355 GLY A C 1
ATOM 2812 O O . GLY A 1 355 ? 15.568 -11.621 3.339 1.00 58.41 355 GLY A O 1
ATOM 2813 N N . GLY A 1 356 ? 15.188 -9.474 2.781 1.00 62.91 356 GLY A N 1
ATOM 2814 C CA . GLY A 1 356 ? 15.875 -9.525 1.487 1.00 62.91 356 GLY A CA 1
ATOM 2815 C C . GLY A 1 356 ? 15.138 -10.381 0.462 1.00 62.91 356 GLY A C 1
ATOM 2816 O O . GLY A 1 356 ? 15.778 -11.113 -0.284 1.00 62.91 356 GLY A O 1
ATOM 2817 N N . ARG A 1 357 ? 13.801 -10.348 0.487 1.00 71.81 357 ARG A N 1
ATOM 2818 C CA . ARG A 1 357 ? 12.927 -11.084 -0.436 1.00 71.81 357 ARG A CA 1
ATOM 2819 C C . ARG A 1 357 ? 12.289 -10.114 -1.414 1.00 71.81 357 ARG A C 1
ATOM 2821 O O . ARG A 1 357 ? 12.097 -8.952 -1.085 1.00 71.81 357 ARG A O 1
ATOM 2828 N N . ILE A 1 358 ? 11.877 -10.600 -2.575 1.00 79.31 358 ILE A N 1
ATOM 2829 C CA . ILE A 1 358 ? 11.136 -9.801 -3.553 1.00 79.31 358 ILE A CA 1
ATOM 2830 C C . ILE A 1 358 ? 9.674 -10.231 -3.508 1.00 79.31 358 ILE A C 1
ATOM 2832 O O . ILE A 1 358 ? 9.374 -11.426 -3.492 1.00 79.31 358 ILE A O 1
ATOM 2836 N N . ARG A 1 359 ? 8.759 -9.266 -3.470 1.00 78.25 359 ARG A N 1
ATOM 2837 C CA . ARG A 1 359 ? 7.320 -9.504 -3.599 1.00 78.25 359 ARG A CA 1
ATOM 2838 C C . ARG A 1 359 ? 6.799 -8.890 -4.881 1.00 78.25 359 ARG A C 1
ATOM 2840 O O . ARG A 1 359 ? 7.370 -7.942 -5.411 1.00 78.25 359 ARG A O 1
ATOM 2847 N N . PHE A 1 360 ? 5.705 -9.466 -5.348 1.00 82.06 360 PHE A N 1
ATOM 2848 C CA . PHE A 1 360 ? 4.981 -9.034 -6.522 1.00 82.06 360 PHE A CA 1
ATOM 2849 C C . PHE A 1 360 ? 3.546 -8.726 -6.109 1.00 82.06 360 PHE A C 1
ATOM 2851 O O . PHE A 1 360 ? 2.888 -9.587 -5.527 1.00 82.06 360 PHE A O 1
ATOM 2858 N N . VAL A 1 361 ? 3.087 -7.510 -6.386 1.00 77.25 361 VAL A N 1
ATOM 2859 C CA . VAL A 1 361 ? 1.684 -7.116 -6.262 1.00 77.25 361 VAL A CA 1
ATOM 2860 C C . VAL A 1 361 ? 1.123 -7.014 -7.661 1.00 77.25 361 VAL A C 1
ATOM 2862 O O . VAL A 1 361 ? 1.604 -6.244 -8.490 1.00 77.25 361 VAL A O 1
ATOM 2865 N N . ARG A 1 362 ? 0.139 -7.852 -7.934 1.00 76.62 362 ARG A N 1
ATOM 2866 C CA . ARG A 1 362 ? -0.460 -7.983 -9.248 1.00 76.62 362 ARG A CA 1
ATOM 2867 C C . ARG A 1 362 ? -1.414 -6.825 -9.527 1.00 76.62 362 ARG A C 1
ATOM 2869 O O . ARG A 1 362 ? -2.230 -6.511 -8.674 1.00 76.62 362 ARG A O 1
ATOM 2876 N N . ALA A 1 363 ? -1.360 -6.271 -10.736 1.00 73.19 363 ALA A N 1
ATOM 2877 C CA . ALA A 1 363 ? -2.374 -5.353 -11.241 1.00 73.19 363 ALA A CA 1
ATOM 2878 C C . ALA A 1 363 ? -3.646 -6.110 -11.660 1.00 73.19 363 ALA A C 1
ATOM 2880 O O . ALA A 1 363 ? -3.576 -7.223 -12.195 1.00 73.19 363 ALA A O 1
ATOM 2881 N N . ALA A 1 364 ? -4.810 -5.497 -11.444 1.00 61.62 364 ALA A N 1
ATOM 2882 C CA . ALA A 1 364 ? -6.071 -6.028 -11.943 1.00 61.62 364 ALA A CA 1
ATOM 2883 C C . ALA A 1 364 ? -6.022 -6.097 -13.481 1.00 61.62 364 ALA A C 1
ATOM 2885 O O . ALA A 1 364 ? -5.829 -5.081 -14.147 1.00 61.62 364 ALA A O 1
ATOM 2886 N N . SER A 1 365 ? -6.193 -7.293 -14.051 1.00 58.72 365 SER A N 1
ATOM 2887 C CA . SER A 1 365 ? -6.313 -7.479 -15.502 1.00 58.72 365 SER A CA 1
ATOM 2888 C C . SER A 1 365 ? -7.495 -8.394 -15.828 1.00 58.72 365 SER A C 1
ATOM 2890 O O . SER A 1 365 ? -7.643 -9.439 -15.186 1.00 58.72 365 SER A O 1
ATOM 2892 N N . PRO A 1 366 ? -8.303 -8.048 -16.850 1.00 46.12 366 PRO A N 1
ATOM 2893 C CA . PRO A 1 366 ? -9.396 -8.891 -17.317 1.00 46.12 366 PRO A CA 1
ATOM 2894 C C . PRO A 1 366 ? -8.928 -10.152 -18.054 1.00 46.12 366 PRO A C 1
ATOM 2896 O O . PRO A 1 366 ? -9.695 -11.097 -18.221 1.00 46.12 366 PRO A O 1
ATOM 2899 N N . ARG A 1 367 ? -7.676 -10.213 -18.524 1.00 52.75 367 ARG A N 1
ATOM 2900 C CA . ARG A 1 367 ? -7.252 -11.280 -19.437 1.00 52.75 367 ARG A CA 1
ATOM 2901 C C . ARG A 1 367 ? -6.682 -12.492 -18.705 1.00 52.75 367 ARG A C 1
ATOM 2903 O O . ARG A 1 367 ? -5.741 -12.383 -17.913 1.00 52.75 367 ARG A O 1
ATOM 2910 N N . HIS A 1 368 ? -7.123 -13.688 -19.096 1.00 46.91 368 HIS A N 1
ATOM 2911 C CA . HIS A 1 368 ? -6.573 -14.950 -18.581 1.00 46.91 368 HIS A CA 1
ATOM 2912 C C . HIS A 1 368 ? -5.067 -15.125 -18.889 1.00 46.91 368 HIS A C 1
ATOM 2914 O O . HIS A 1 368 ? -4.330 -15.741 -18.114 1.00 46.91 368 HIS A O 1
ATOM 2920 N N . ARG A 1 369 ? -4.568 -14.556 -20.000 1.00 52.09 369 ARG A N 1
ATOM 2921 C CA . ARG A 1 369 ? -3.134 -14.585 -20.351 1.00 52.09 369 ARG A CA 1
ATOM 2922 C C . ARG A 1 369 ? -2.297 -13.738 -19.390 1.00 52.09 369 ARG A C 1
ATOM 2924 O O . ARG A 1 369 ? -1.308 -14.233 -18.861 1.00 52.09 369 ARG A O 1
ATOM 2931 N N . ASP A 1 370 ? -2.717 -12.508 -19.119 1.00 64.94 370 ASP A N 1
ATOM 2932 C CA . ASP A 1 370 ? -2.040 -11.592 -18.191 1.00 64.94 370 ASP A CA 1
ATOM 2933 C C . ASP A 1 370 ? -2.038 -12.180 -16.776 1.00 64.94 370 ASP A C 1
ATOM 2935 O O . ASP A 1 370 ? -1.020 -12.180 -16.091 1.00 64.94 370 ASP A O 1
ATOM 2939 N N . THR A 1 371 ? -3.153 -12.809 -16.400 1.00 63.78 371 THR A N 1
ATOM 2940 C CA . THR A 1 371 ? -3.301 -13.609 -15.179 1.00 63.78 371 THR A CA 1
ATOM 2941 C C . THR A 1 371 ? -2.268 -14.748 -15.111 1.00 63.78 371 THR A C 1
ATOM 2943 O O . THR A 1 371 ? -1.665 -15.001 -14.064 1.00 63.78 371 THR A O 1
ATOM 2946 N N . ALA A 1 372 ? -2.006 -15.430 -16.235 1.00 63.09 372 ALA A N 1
ATOM 2947 C CA . ALA A 1 372 ? -0.984 -16.473 -16.332 1.00 63.09 372 ALA A CA 1
ATOM 2948 C C . ALA A 1 372 ? 0.428 -15.965 -16.104 1.00 63.09 372 ALA A C 1
ATOM 2950 O O . ALA A 1 372 ? 1.193 -16.579 -15.357 1.00 63.09 372 ALA A O 1
ATOM 2951 N N . ILE A 1 373 ? 0.742 -14.843 -16.735 1.00 71.88 373 ILE A N 1
ATOM 2952 C CA . ILE A 1 373 ? 2.032 -14.182 -16.623 1.00 71.88 373 ILE A CA 1
ATOM 2953 C C . ILE A 1 373 ? 2.230 -13.688 -15.188 1.00 71.88 373 ILE A C 1
ATOM 2955 O O . ILE A 1 373 ? 3.239 -14.012 -14.569 1.00 71.88 373 ILE A O 1
ATOM 2959 N N . ALA A 1 374 ? 1.237 -13.003 -14.616 1.00 73.81 374 ALA A N 1
ATOM 2960 C CA . ALA A 1 374 ? 1.256 -12.523 -13.238 1.00 73.81 374 ALA A CA 1
ATOM 2961 C C . ALA A 1 374 ? 1.499 -13.663 -12.238 1.00 73.81 374 ALA A C 1
ATOM 2963 O O . ALA A 1 374 ? 2.337 -13.547 -11.345 1.00 73.81 374 ALA A O 1
ATOM 2964 N N . ALA A 1 375 ? 0.822 -14.800 -12.417 1.00 67.00 375 ALA A N 1
ATOM 2965 C CA . ALA A 1 375 ? 1.028 -15.979 -11.582 1.00 67.00 375 ALA A CA 1
ATOM 2966 C C . ALA A 1 375 ? 2.433 -16.584 -11.754 1.00 67.00 375 ALA A C 1
ATOM 2968 O O . ALA A 1 375 ? 3.041 -17.001 -10.766 1.00 67.00 375 ALA A O 1
ATOM 2969 N N . ALA A 1 376 ? 2.970 -16.622 -12.979 1.00 71.19 376 ALA A N 1
ATOM 2970 C CA . ALA A 1 376 ? 4.336 -17.081 -13.235 1.00 71.19 376 ALA A CA 1
ATOM 2971 C C . ALA A 1 376 ? 5.370 -16.181 -12.536 1.00 71.19 376 ALA A C 1
ATOM 2973 O O . ALA A 1 376 ? 6.257 -16.686 -11.845 1.00 71.19 376 ALA A O 1
ATOM 2974 N N . VAL A 1 377 ? 5.193 -14.860 -12.616 1.00 78.06 377 VAL A N 1
ATOM 2975 C CA . VAL A 1 377 ? 6.028 -13.858 -11.934 1.00 78.06 377 VAL A CA 1
ATOM 2976 C C . VAL A 1 377 ? 5.941 -14.020 -10.414 1.00 78.06 377 VAL A C 1
ATOM 2978 O O . VAL A 1 377 ? 6.965 -14.165 -9.743 1.00 78.06 377 VAL A O 1
ATOM 2981 N N . ALA A 1 378 ? 4.727 -14.078 -9.860 1.00 74.38 378 ALA A N 1
ATOM 2982 C CA . ALA A 1 378 ? 4.503 -14.281 -8.430 1.00 74.38 378 ALA A CA 1
ATOM 2983 C C . ALA A 1 378 ? 5.166 -15.574 -7.935 1.00 74.38 378 ALA A C 1
ATOM 2985 O O . ALA A 1 378 ? 5.802 -15.598 -6.878 1.00 74.38 378 ALA A O 1
ATOM 2986 N N . ARG A 1 379 ? 5.056 -16.656 -8.715 1.00 67.06 379 ARG A N 1
ATOM 2987 C CA . ARG A 1 379 ? 5.680 -17.951 -8.429 1.00 67.06 379 ARG A CA 1
ATOM 2988 C C . ARG A 1 379 ? 7.201 -17.864 -8.461 1.00 67.06 379 ARG A C 1
ATOM 2990 O O . ARG A 1 379 ? 7.841 -18.425 -7.574 1.00 67.06 379 ARG A O 1
ATOM 2997 N N . PHE A 1 380 ? 7.774 -17.174 -9.442 1.00 74.88 380 PHE A N 1
ATOM 2998 C CA . PHE A 1 380 ? 9.219 -17.006 -9.578 1.00 74.88 380 PHE A CA 1
ATOM 2999 C C . PHE A 1 380 ? 9.842 -16.347 -8.342 1.00 74.88 380 PHE A C 1
ATOM 3001 O O . PHE A 1 380 ? 10.865 -16.827 -7.855 1.00 74.88 380 PHE A O 1
ATOM 3008 N N . PHE A 1 381 ? 9.188 -15.319 -7.794 1.00 76.94 381 PHE A N 1
ATOM 3009 C CA . PHE A 1 381 ? 9.656 -14.604 -6.601 1.00 76.94 381 PHE A CA 1
ATOM 3010 C C . PHE A 1 381 ? 9.167 -15.205 -5.265 1.00 76.94 381 PHE A C 1
ATOM 3012 O O . PHE A 1 381 ? 9.724 -14.902 -4.216 1.00 76.94 381 PHE A O 1
ATOM 3019 N N . SER A 1 382 ? 8.173 -16.107 -5.269 1.00 66.81 382 SER A N 1
ATOM 3020 C CA . SER A 1 382 ? 7.678 -16.774 -4.046 1.00 66.81 382 SER A CA 1
ATOM 3021 C C . SER A 1 382 ? 8.560 -17.931 -3.545 1.00 66.81 382 SER A C 1
ATOM 3023 O O . SER A 1 382 ? 8.404 -18.353 -2.394 1.00 66.81 382 SER A O 1
ATOM 3025 N N . ARG A 1 383 ? 9.436 -18.511 -4.383 1.00 57.50 383 ARG A N 1
ATOM 3026 C CA . ARG A 1 383 ? 10.236 -19.701 -4.019 1.00 57.50 383 ARG A CA 1
ATOM 3027 C C . ARG A 1 383 ? 11.227 -19.346 -2.907 1.00 57.50 383 ARG A C 1
ATOM 3029 O O . ARG A 1 383 ? 12.255 -18.734 -3.161 1.00 57.50 383 ARG A O 1
ATOM 3036 N N . SER A 1 384 ? 10.900 -19.748 -1.678 1.00 45.81 384 SER A N 1
ATOM 3037 C CA . SER A 1 384 ? 11.531 -19.204 -0.471 1.00 45.81 384 SER A CA 1
ATOM 3038 C C . SER A 1 384 ? 12.949 -19.706 -0.166 1.00 45.81 384 SER A C 1
ATOM 3040 O O . SER A 1 384 ? 13.658 -18.966 0.497 1.00 45.81 384 SER A O 1
ATOM 3042 N N . ASP A 1 385 ? 13.420 -20.863 -0.659 1.00 41.31 385 ASP A N 1
ATOM 3043 C CA . ASP A 1 385 ? 14.630 -21.480 -0.059 1.00 41.31 385 ASP A CA 1
ATOM 3044 C C . ASP A 1 385 ? 15.685 -22.059 -1.030 1.00 41.31 385 ASP A C 1
ATOM 3046 O O . ASP A 1 385 ? 16.626 -22.709 -0.590 1.00 41.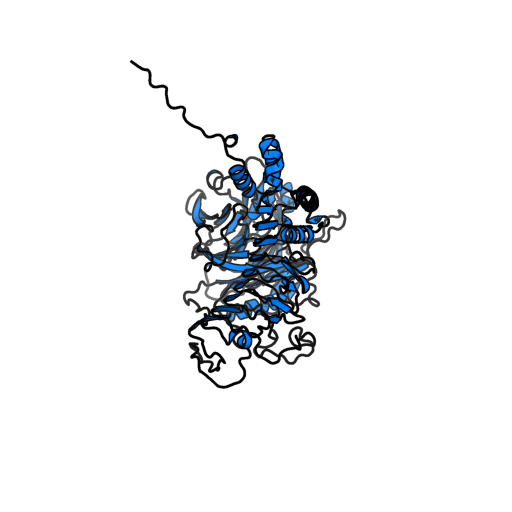31 385 ASP A O 1
ATOM 3050 N N . GLY A 1 386 ? 15.593 -21.825 -2.345 1.00 37.75 386 GLY A N 1
ATOM 3051 C CA . GLY A 1 386 ? 16.526 -22.445 -3.315 1.00 37.75 386 GLY A CA 1
ATOM 3052 C C . GLY A 1 386 ? 17.273 -21.502 -4.258 1.00 37.75 386 GLY A C 1
ATOM 3053 O O . GLY A 1 386 ? 18.233 -21.916 -4.897 1.00 37.75 386 GLY A O 1
ATOM 3054 N N . ASN A 1 387 ? 16.844 -20.244 -4.373 1.00 43.97 387 ASN A N 1
ATOM 3055 C CA . ASN A 1 387 ? 17.221 -19.402 -5.513 1.00 43.97 387 ASN A CA 1
ATOM 3056 C C . ASN A 1 387 ? 18.309 -18.352 -5.224 1.00 43.97 387 ASN A C 1
ATOM 3058 O O . ASN A 1 387 ? 18.641 -17.562 -6.106 1.00 43.97 387 ASN A O 1
ATOM 3062 N N . GLY A 1 388 ? 18.876 -18.327 -4.011 1.00 44.88 388 GLY A N 1
ATOM 3063 C CA . GLY A 1 388 ? 19.930 -17.369 -3.649 1.00 44.88 388 GLY A CA 1
ATOM 3064 C C . GLY A 1 388 ? 19.463 -15.909 -3.564 1.00 44.88 388 GLY A C 1
ATOM 3065 O O . GLY A 1 388 ? 20.308 -15.016 -3.521 1.00 44.88 388 GLY A O 1
ATOM 3066 N N . ASP A 1 389 ? 18.143 -15.677 -3.509 1.00 49.34 389 ASP A N 1
ATOM 3067 C CA . ASP A 1 389 ? 17.516 -14.347 -3.470 1.00 49.34 389 ASP A CA 1
ATOM 3068 C C . ASP A 1 389 ? 17.802 -13.553 -2.203 1.00 49.34 389 ASP A C 1
ATOM 3070 O O . ASP A 1 389 ? 17.556 -12.355 -2.206 1.00 49.34 389 ASP A O 1
ATOM 3074 N N . GLY A 1 390 ? 18.330 -14.179 -1.146 1.00 58.31 390 GLY A N 1
ATOM 3075 C CA . GLY A 1 390 ? 18.652 -13.498 0.104 1.00 58.31 390 GLY A CA 1
ATOM 3076 C C . GLY A 1 390 ? 19.472 -12.231 -0.144 1.00 58.31 390 GLY A C 1
ATOM 3077 O O . GLY A 1 390 ? 20.663 -12.296 -0.457 1.00 58.31 390 GLY A O 1
ATOM 3078 N N . GLY A 1 391 ? 18.807 -11.085 -0.014 1.00 70.62 391 GLY A N 1
ATOM 3079 C CA . GLY A 1 391 ? 19.396 -9.761 -0.169 1.00 70.62 391 GLY A CA 1
ATOM 3080 C C . GLY A 1 391 ? 19.240 -9.117 -1.547 1.00 70.62 391 GLY A C 1
ATOM 3081 O O . GLY A 1 391 ? 19.739 -8.012 -1.692 1.00 70.62 391 GLY A O 1
ATOM 3082 N N . TYR A 1 392 ? 18.586 -9.726 -2.541 1.00 80.31 392 TYR A N 1
ATOM 3083 C CA . TYR A 1 392 ? 18.299 -9.049 -3.815 1.00 80.31 392 TYR A CA 1
ATOM 3084 C C . TYR A 1 392 ? 17.056 -8.149 -3.737 1.00 80.31 392 TYR A C 1
ATOM 3086 O O . TYR A 1 392 ? 16.076 -8.471 -3.069 1.00 80.31 392 TYR A O 1
ATOM 3094 N N . GLU A 1 393 ? 17.084 -7.042 -4.474 1.00 81.81 393 GLU A N 1
ATOM 3095 C CA . GLU A 1 393 ? 15.959 -6.134 -4.703 1.00 81.81 393 GLU A CA 1
ATOM 3096 C C . GLU A 1 393 ? 15.764 -5.884 -6.209 1.00 81.81 393 GLU A C 1
ATOM 3098 O O . GLU A 1 393 ? 16.741 -5.923 -6.967 1.00 81.81 393 GLU A O 1
ATOM 3103 N N . PRO A 1 394 ? 14.526 -5.644 -6.673 1.00 86.81 394 PRO A N 1
ATOM 3104 C CA . PRO A 1 394 ? 14.289 -5.219 -8.044 1.00 86.81 394 PRO A CA 1
ATOM 3105 C C . PRO A 1 394 ? 14.777 -3.781 -8.236 1.00 86.81 394 PRO A C 1
ATOM 3107 O O . PRO A 1 394 ? 14.608 -2.942 -7.352 1.00 86.81 394 PRO A O 1
ATOM 3110 N N . VAL A 1 395 ? 15.367 -3.505 -9.398 1.00 84.81 395 VAL A N 1
ATOM 3111 C CA . VAL A 1 395 ? 15.875 -2.171 -9.757 1.00 84.81 395 VAL A CA 1
ATOM 3112 C C . VAL A 1 395 ? 15.082 -1.566 -10.906 1.00 84.81 395 VAL A C 1
ATOM 3114 O O . VAL A 1 395 ? 14.615 -0.436 -10.824 1.00 84.81 395 VAL A O 1
ATOM 3117 N N . THR A 1 396 ? 14.948 -2.319 -11.994 1.00 86.19 396 THR A N 1
ATOM 3118 C CA . THR A 1 396 ? 14.232 -1.902 -13.201 1.00 86.19 396 THR A CA 1
ATOM 3119 C C . THR A 1 396 ? 13.706 -3.132 -13.931 1.00 86.19 396 THR A C 1
ATOM 3121 O O . THR A 1 396 ? 14.210 -4.247 -13.740 1.00 86.19 396 THR A O 1
ATOM 3124 N N . SER A 1 397 ? 12.668 -2.948 -14.735 1.00 85.19 397 SER A N 1
ATOM 3125 C CA . SER A 1 397 ? 12.074 -3.978 -15.569 1.00 85.19 397 SER A CA 1
ATOM 3126 C C . SER A 1 397 ? 11.684 -3.365 -16.897 1.00 85.19 397 SER A C 1
ATOM 3128 O O . SER A 1 397 ? 11.245 -2.220 -16.952 1.00 85.19 397 SER A O 1
ATOM 3130 N N . ARG A 1 398 ? 11.896 -4.127 -17.968 1.00 82.56 398 ARG A N 1
ATOM 3131 C CA . ARG A 1 398 ? 11.511 -3.723 -19.314 1.00 82.56 398 ARG A CA 1
ATOM 3132 C C . ARG A 1 398 ? 11.336 -4.951 -20.187 1.00 82.56 398 ARG A C 1
ATOM 3134 O O . ARG A 1 398 ? 12.156 -5.870 -20.123 1.00 82.56 398 ARG A O 1
ATOM 3141 N N . GLY A 1 399 ? 10.283 -4.975 -21.002 1.00 77.19 399 GLY A N 1
ATOM 3142 C CA . GLY A 1 399 ? 10.034 -6.056 -21.962 1.00 77.19 399 GLY A CA 1
ATOM 3143 C C . GLY A 1 399 ? 9.979 -7.449 -21.320 1.00 77.19 399 GLY A C 1
ATOM 3144 O O . GLY A 1 399 ? 10.538 -8.394 -21.870 1.00 77.19 399 GLY A O 1
ATOM 3145 N N . GLY A 1 400 ? 9.377 -7.569 -20.132 1.00 80.00 400 GLY A N 1
ATOM 3146 C CA . GLY A 1 400 ? 9.263 -8.833 -19.395 1.00 80.00 400 GLY A CA 1
ATOM 3147 C C . GLY A 1 400 ? 10.523 -9.291 -18.644 1.00 80.00 400 GLY A C 1
ATOM 3148 O O . GLY A 1 400 ? 10.455 -10.269 -17.894 1.00 80.00 400 GLY A O 1
ATOM 3149 N N . LEU A 1 401 ? 11.650 -8.587 -18.773 1.00 86.00 401 LEU A N 1
ATOM 3150 C CA . LEU A 1 401 ? 12.872 -8.852 -18.011 1.00 86.00 401 LEU A CA 1
ATOM 3151 C C . LEU A 1 401 ? 12.939 -7.980 -16.759 1.00 86.00 401 LEU A C 1
ATOM 3153 O O . LEU A 1 401 ? 12.443 -6.855 -16.749 1.00 86.00 401 LEU A O 1
ATOM 3157 N N . VAL A 1 402 ? 13.586 -8.482 -15.708 1.00 87.06 402 VAL A N 1
ATOM 3158 C CA . VAL A 1 402 ? 13.789 -7.767 -14.439 1.00 87.06 402 VAL A CA 1
ATOM 3159 C C . VAL A 1 402 ? 15.265 -7.778 -14.076 1.00 87.06 402 VAL A C 1
ATOM 3161 O O . VAL A 1 402 ? 15.882 -8.841 -14.022 1.00 87.06 402 VAL A O 1
ATOM 3164 N N . VAL A 1 403 ? 15.826 -6.611 -13.777 1.00 87.31 403 VAL A N 1
ATOM 3165 C CA . VAL A 1 403 ? 17.173 -6.489 -13.213 1.00 87.31 403 VAL A CA 1
ATOM 3166 C C . VAL A 1 403 ? 17.072 -6.455 -11.694 1.00 87.31 403 VAL A C 1
ATOM 3168 O O . VAL A 1 403 ? 16.365 -5.626 -11.117 1.00 87.31 403 VAL A O 1
ATOM 3171 N N . LEU A 1 404 ? 17.797 -7.366 -11.055 1.00 86.94 404 LEU A N 1
ATOM 3172 C CA . LEU A 1 404 ? 17.931 -7.486 -9.614 1.00 86.94 404 LEU A CA 1
ATOM 3173 C C . LEU A 1 404 ? 19.333 -7.083 -9.174 1.00 86.94 404 LEU A C 1
ATOM 3175 O O . LEU A 1 404 ? 20.326 -7.406 -9.833 1.00 86.94 404 LEU A O 1
ATOM 3179 N N . ARG A 1 405 ? 19.409 -6.464 -8.002 1.00 83.81 405 ARG A N 1
ATOM 3180 C CA . ARG A 1 405 ? 20.653 -6.058 -7.350 1.00 83.81 405 ARG A CA 1
ATOM 3181 C C . ARG A 1 405 ? 20.715 -6.620 -5.943 1.00 83.81 405 ARG A C 1
ATOM 3183 O O . ARG A 1 405 ? 19.737 -6.521 -5.213 1.00 83.81 405 ARG A O 1
ATOM 3190 N N . ARG A 1 406 ? 21.859 -7.167 -5.533 1.00 79.94 406 ARG A N 1
ATOM 3191 C CA . ARG A 1 406 ? 22.081 -7.562 -4.135 1.00 79.94 406 ARG A CA 1
ATOM 3192 C C . ARG A 1 406 ? 22.396 -6.330 -3.274 1.00 79.94 406 ARG A C 1
ATOM 3194 O O . ARG A 1 406 ? 23.355 -5.613 -3.554 1.00 79.94 406 ARG A O 1
ATOM 3201 N N . ALA A 1 407 ? 21.609 -6.105 -2.226 1.00 66.38 407 ALA A N 1
ATOM 3202 C CA . ALA A 1 407 ? 21.795 -5.052 -1.236 1.00 66.38 407 ALA A CA 1
ATOM 3203 C C . ALA A 1 407 ? 23.168 -5.160 -0.549 1.00 66.38 407 ALA A C 1
ATOM 3205 O O . ALA A 1 407 ? 23.634 -6.252 -0.209 1.00 66.38 407 ALA A O 1
ATOM 3206 N N . ARG A 1 408 ? 23.814 -4.005 -0.342 1.00 62.38 408 ARG A N 1
ATOM 3207 C CA . ARG A 1 408 ? 25.148 -3.893 0.265 1.00 62.38 408 ARG A CA 1
ATOM 3208 C C . ARG A 1 408 ? 25.105 -4.336 1.734 1.00 62.38 408 ARG A C 1
ATOM 3210 O O . ARG A 1 408 ? 24.255 -3.878 2.493 1.00 62.38 408 ARG A O 1
ATOM 3217 N N . VAL A 1 409 ? 26.068 -5.153 2.159 1.00 53.09 409 VAL A N 1
ATOM 3218 C CA . VAL A 1 409 ? 26.422 -5.266 3.582 1.00 53.09 409 VAL A CA 1
ATOM 3219 C C . VAL A 1 409 ? 27.438 -4.161 3.856 1.00 53.09 409 VAL A C 1
ATOM 3221 O O . VAL A 1 409 ? 28.493 -4.136 3.225 1.00 53.09 409 VAL A O 1
ATOM 3224 N N . SER A 1 410 ? 27.113 -3.216 4.741 1.00 47.50 410 SER A N 1
ATOM 3225 C CA . SER A 1 410 ? 28.066 -2.188 5.174 1.00 47.50 410 SER A CA 1
ATOM 3226 C C . SER A 1 410 ? 29.228 -2.848 5.914 1.00 47.50 410 SER A C 1
ATOM 3228 O O . SER A 1 410 ? 29.126 -3.129 7.104 1.00 47.50 410 SER A O 1
ATOM 3230 N N . ASP A 1 411 ? 30.341 -3.085 5.224 1.00 41.06 411 ASP A N 1
ATOM 3231 C CA . ASP A 1 411 ? 31.581 -3.532 5.854 1.00 41.06 411 ASP A CA 1
ATOM 3232 C C . ASP A 1 411 ? 32.373 -2.316 6.358 1.00 41.06 411 ASP A C 1
ATOM 3234 O O . ASP A 1 411 ? 33.236 -1.775 5.666 1.00 41.06 411 ASP A O 1
ATOM 3238 N N . GLY A 1 412 ? 31.990 -1.815 7.538 1.00 40.91 412 GLY A N 1
ATOM 3239 C CA . GLY A 1 412 ? 32.865 -1.088 8.473 1.00 40.91 412 GLY A CA 1
ATOM 3240 C C . GLY A 1 412 ? 33.739 0.071 7.961 1.00 40.91 412 GLY A C 1
ATOM 3241 O O . GLY A 1 412 ? 34.718 0.401 8.625 1.00 40.91 412 GLY A O 1
ATOM 3242 N N . GLY A 1 413 ? 33.432 0.700 6.822 1.00 42.94 413 GLY A N 1
ATOM 3243 C CA . GLY A 1 413 ? 34.163 1.862 6.298 1.00 42.94 413 GLY A CA 1
ATOM 3244 C C . GLY A 1 413 ? 35.216 1.587 5.215 1.00 42.94 413 GLY A C 1
ATOM 3245 O O . GLY A 1 413 ? 35.961 2.506 4.872 1.00 42.94 413 GLY A O 1
ATOM 3246 N N . ARG A 1 414 ? 35.295 0.382 4.630 1.00 48.72 414 ARG A N 1
ATOM 3247 C CA . ARG A 1 414 ? 36.049 0.178 3.373 1.00 48.72 414 ARG A CA 1
ATOM 3248 C C . ARG A 1 414 ? 35.191 0.561 2.165 1.00 48.72 414 ARG A C 1
ATOM 3250 O O . ARG A 1 414 ? 33.977 0.383 2.185 1.00 48.72 414 ARG A O 1
ATOM 3257 N N . GLN A 1 415 ? 35.825 1.091 1.115 1.00 49.59 415 GLN A N 1
ATOM 3258 C CA . GLN A 1 415 ? 35.158 1.438 -0.143 1.00 49.59 415 GLN A CA 1
ATOM 3259 C C . GLN A 1 415 ? 34.393 0.214 -0.671 1.00 49.59 415 GLN A C 1
ATOM 3261 O O . GLN A 1 415 ? 34.990 -0.836 -0.912 1.00 49.59 415 GLN A O 1
ATOM 3266 N N . ALA A 1 416 ? 33.063 0.322 -0.742 1.00 54.53 416 ALA A N 1
ATOM 3267 C CA . ALA A 1 416 ? 32.183 -0.821 -0.959 1.00 54.53 416 ALA A CA 1
ATOM 3268 C C . ALA A 1 416 ? 32.402 -1.436 -2.350 1.00 54.53 416 ALA A C 1
ATOM 3270 O O . ALA A 1 416 ? 32.501 -0.723 -3.348 1.00 54.53 416 ALA A O 1
ATOM 3271 N N . ALA A 1 417 ? 32.465 -2.768 -2.422 1.00 61.53 417 ALA A N 1
ATOM 3272 C CA . ALA A 1 417 ? 32.560 -3.477 -3.694 1.00 61.53 417 ALA A CA 1
ATOM 3273 C C . ALA A 1 417 ? 31.313 -3.216 -4.578 1.00 61.53 417 ALA A C 1
ATOM 3275 O O . ALA A 1 417 ? 30.231 -2.973 -4.035 1.00 61.53 417 ALA A O 1
ATOM 3276 N N . PRO A 1 418 ? 31.438 -3.282 -5.921 1.00 63.91 418 PRO A N 1
ATOM 3277 C CA . PRO A 1 418 ? 30.295 -3.219 -6.835 1.00 63.91 418 PRO A CA 1
ATOM 3278 C C . PRO A 1 418 ? 29.248 -4.288 -6.508 1.00 63.91 418 PRO A C 1
ATOM 3280 O O . PRO A 1 418 ? 29.604 -5.404 -6.113 1.00 63.91 418 PRO A O 1
ATOM 3283 N N . SER A 1 419 ? 27.968 -3.952 -6.669 1.00 75.25 419 SER A N 1
ATOM 3284 C CA . SER A 1 419 ? 26.869 -4.855 -6.308 1.00 75.25 419 SER A CA 1
ATOM 3285 C C . SER A 1 419 ? 26.791 -6.048 -7.268 1.00 75.25 419 SER A C 1
ATOM 3287 O O . SER A 1 419 ? 27.060 -5.921 -8.464 1.00 75.25 419 SER A O 1
ATOM 3289 N N . ASP A 1 420 ? 26.378 -7.214 -6.762 1.00 81.62 420 ASP A N 1
ATOM 3290 C CA . ASP A 1 420 ? 26.072 -8.355 -7.628 1.00 81.62 420 ASP A CA 1
ATOM 3291 C C . ASP A 1 420 ? 24.758 -8.084 -8.379 1.00 81.62 420 ASP A C 1
ATOM 3293 O O . ASP A 1 420 ? 23.737 -7.768 -7.756 1.00 81.62 420 ASP A O 1
ATOM 3297 N N . LEU A 1 421 ? 24.777 -8.248 -9.704 1.00 86.38 421 LEU A N 1
ATOM 3298 C CA . LEU A 1 421 ? 23.620 -8.035 -10.574 1.00 86.38 421 LEU A CA 1
ATOM 3299 C C . LEU A 1 421 ? 23.119 -9.352 -11.165 1.00 86.38 421 LEU A C 1
ATOM 3301 O O . LEU A 1 421 ? 23.898 -10.241 -11.517 1.00 86.38 421 LEU A O 1
ATOM 3305 N N . CYS A 1 422 ? 21.802 -9.471 -11.289 1.00 85.38 422 CYS A N 1
ATOM 3306 C CA . CYS A 1 422 ? 21.145 -10.622 -11.892 1.00 85.38 422 CYS A CA 1
ATOM 3307 C C . CYS A 1 422 ? 19.997 -10.161 -12.787 1.00 85.38 422 CYS A C 1
ATOM 3309 O O . CYS A 1 422 ? 19.156 -9.373 -12.366 1.00 85.38 422 CYS A O 1
ATOM 3311 N N . VAL A 1 423 ? 19.943 -10.670 -14.011 1.00 87.69 423 VAL A N 1
ATOM 3312 C CA . VAL A 1 423 ? 18.814 -10.482 -14.922 1.00 87.69 423 VAL A CA 1
ATOM 3313 C C . VAL A 1 423 ? 17.910 -11.695 -14.831 1.00 87.69 423 VAL A C 1
ATOM 3315 O O . VAL A 1 423 ? 18.362 -12.834 -14.946 1.00 87.69 423 VAL A O 1
ATOM 3318 N N . CYS A 1 424 ? 16.622 -11.455 -14.651 1.00 85.62 424 CYS A N 1
ATOM 3319 C CA . CYS A 1 424 ? 15.609 -12.486 -14.537 1.00 85.62 424 CYS A CA 1
ATOM 3320 C C . CYS A 1 424 ? 14.606 -12.383 -15.681 1.00 85.62 424 CYS A C 1
ATOM 3322 O O . CYS A 1 424 ? 14.148 -11.290 -16.008 1.00 85.62 424 CYS A O 1
ATOM 3324 N N . ASP A 1 425 ? 14.214 -13.537 -16.211 1.00 86.19 425 ASP A N 1
ATOM 3325 C CA . ASP A 1 425 ? 12.974 -13.717 -16.961 1.00 86.19 425 ASP A CA 1
ATOM 3326 C C . ASP A 1 425 ? 12.026 -14.530 -16.066 1.00 86.19 425 ASP A C 1
ATOM 3328 O O . ASP A 1 425 ? 12.168 -15.759 -15.972 1.00 86.19 425 ASP A O 1
ATOM 3332 N N . PRO A 1 426 ? 11.099 -13.872 -15.346 1.00 81.62 426 PRO A N 1
ATOM 3333 C CA . PRO A 1 426 ? 10.197 -14.562 -14.434 1.00 81.62 426 PRO A CA 1
ATOM 3334 C C . PRO A 1 426 ? 9.230 -15.515 -15.147 1.00 81.62 426 PRO A C 1
ATOM 3336 O O . PRO A 1 426 ? 8.809 -16.505 -14.548 1.00 81.62 426 PRO A O 1
ATOM 3339 N N . VAL A 1 427 ? 8.895 -15.248 -16.415 1.00 79.94 427 VAL A N 1
ATOM 3340 C CA . VAL A 1 427 ? 7.933 -16.037 -17.199 1.00 79.94 427 VAL A CA 1
ATOM 3341 C C . VAL A 1 427 ? 8.583 -17.314 -17.713 1.00 79.94 427 VAL A C 1
ATOM 3343 O O . VAL A 1 427 ? 8.018 -18.397 -17.558 1.00 79.94 427 VAL A O 1
ATOM 3346 N N . ALA A 1 428 ? 9.797 -17.217 -18.259 1.00 78.31 428 ALA A N 1
ATOM 3347 C CA . ALA A 1 428 ? 10.583 -18.386 -18.653 1.00 78.31 428 ALA A CA 1
ATOM 3348 C C . ALA A 1 428 ? 11.240 -19.099 -17.457 1.00 78.31 428 ALA A C 1
ATOM 3350 O O . ALA A 1 428 ? 11.810 -20.181 -17.619 1.00 78.31 428 ALA A O 1
ATOM 3351 N N . GLY A 1 429 ? 11.208 -18.492 -16.267 1.00 77.88 429 GLY A N 1
ATOM 3352 C CA . GLY A 1 429 ? 11.832 -19.018 -15.058 1.00 77.88 429 GLY A CA 1
ATOM 3353 C C . GLY A 1 429 ? 13.363 -19.017 -15.104 1.00 77.88 429 GLY A C 1
ATOM 3354 O O . GLY A 1 429 ? 13.988 -19.872 -14.473 1.00 77.88 429 GLY A O 1
ATOM 3355 N N . ARG A 1 430 ? 13.979 -18.093 -15.853 1.00 80.75 430 ARG A N 1
ATOM 3356 C CA . ARG A 1 430 ? 15.434 -18.043 -16.085 1.00 80.75 430 ARG A CA 1
ATOM 3357 C C . ARG A 1 430 ? 16.101 -16.920 -15.298 1.00 80.75 430 ARG A C 1
ATOM 3359 O O . ARG A 1 430 ? 15.502 -15.876 -15.047 1.00 80.75 430 ARG A O 1
ATOM 3366 N N . ARG A 1 431 ? 17.364 -17.142 -14.929 1.00 82.38 431 ARG A N 1
ATOM 3367 C CA . ARG A 1 431 ? 18.229 -16.174 -14.244 1.00 82.38 431 ARG A CA 1
ATOM 3368 C C . ARG A 1 431 ? 19.613 -16.171 -14.857 1.00 82.38 431 ARG A C 1
ATOM 3370 O O . ARG A 1 431 ? 20.177 -17.235 -15.103 1.00 82.38 431 ARG A O 1
ATOM 3377 N N . PHE A 1 432 ? 20.159 -14.981 -15.033 1.00 83.19 432 PHE A N 1
ATOM 3378 C CA . PHE A 1 432 ? 21.481 -14.748 -15.586 1.00 83.19 432 PHE A CA 1
ATOM 3379 C C . PHE A 1 432 ? 22.233 -13.814 -14.645 1.00 83.19 432 PHE A C 1
ATOM 3381 O O . PHE A 1 432 ? 21.902 -12.637 -14.523 1.00 83.19 432 PHE A O 1
ATOM 3388 N N . PHE A 1 433 ? 23.231 -14.351 -13.948 1.00 84.81 433 PHE A N 1
ATOM 3389 C CA . PHE A 1 433 ? 24.100 -13.551 -13.093 1.00 84.81 433 PHE A CA 1
ATOM 3390 C C . PHE A 1 433 ? 25.135 -12.845 -13.955 1.00 84.81 433 PHE A C 1
ATOM 3392 O O . PHE A 1 433 ? 25.851 -13.489 -14.723 1.00 84.81 433 PHE A O 1
ATOM 3399 N N . LEU A 1 434 ? 25.198 -11.525 -13.828 1.00 85.69 434 LEU A N 1
ATOM 3400 C CA . LEU A 1 434 ? 26.168 -10.726 -14.557 1.00 85.69 434 LEU A CA 1
ATOM 3401 C C . LEU A 1 434 ? 27.510 -10.750 -13.813 1.00 85.69 434 LEU A C 1
ATOM 3403 O O . LEU A 1 434 ? 27.527 -10.806 -12.577 1.00 85.69 434 LEU A O 1
ATOM 3407 N N . PRO A 1 435 ? 28.645 -10.656 -14.527 1.00 84.44 435 PRO A N 1
ATOM 3408 C CA . PRO A 1 435 ? 29.924 -10.345 -13.900 1.00 84.44 435 PRO A CA 1
ATOM 3409 C C . PRO A 1 435 ? 29.819 -9.048 -13.087 1.00 84.44 435 PRO A C 1
ATOM 3411 O O . PRO A 1 435 ? 28.995 -8.184 -13.392 1.00 84.44 435 PRO A O 1
ATOM 3414 N N . ARG A 1 436 ? 30.675 -8.860 -12.078 1.00 83.12 436 ARG A N 1
ATOM 3415 C CA . ARG A 1 436 ? 30.706 -7.584 -11.347 1.00 83.12 436 ARG A CA 1
ATOM 3416 C C . ARG A 1 436 ? 31.183 -6.455 -12.270 1.00 83.12 436 ARG A C 1
ATOM 3418 O O . ARG A 1 436 ? 32.208 -6.641 -12.931 1.00 83.12 436 ARG A O 1
ATOM 3425 N N . PRO A 1 437 ? 30.480 -5.310 -12.323 1.00 83.25 437 PRO A N 1
ATOM 3426 C CA . PRO A 1 437 ? 30.957 -4.155 -13.070 1.00 83.25 437 PRO A CA 1
ATOM 3427 C C . PRO A 1 437 ? 32.267 -3.631 -12.466 1.00 83.25 437 PRO A C 1
ATOM 3429 O O . PRO A 1 437 ? 32.551 -3.817 -11.283 1.00 83.25 437 PRO A O 1
ATOM 3432 N N . GLY A 1 438 ? 33.080 -2.977 -13.294 1.00 81.12 438 GLY A N 1
ATOM 3433 C CA . GLY A 1 438 ? 34.344 -2.353 -12.890 1.00 81.12 438 GLY A CA 1
ATOM 3434 C C . GLY A 1 438 ? 34.172 -0.991 -12.212 1.00 81.12 438 GLY A C 1
ATOM 3435 O O . GLY A 1 438 ? 35.145 -0.437 -11.707 1.00 81.12 438 GLY A O 1
ATOM 3436 N N . ILE A 1 439 ? 32.951 -0.452 -12.202 1.00 77.75 439 ILE A N 1
ATOM 3437 C CA . ILE A 1 439 ? 32.587 0.813 -11.553 1.00 77.75 439 ILE A CA 1
ATOM 3438 C C . ILE A 1 439 ? 31.582 0.578 -10.427 1.00 77.75 439 ILE A C 1
ATOM 3440 O O . ILE A 1 439 ? 30.851 -0.412 -10.430 1.00 77.75 439 ILE A O 1
ATOM 3444 N N . HIS A 1 440 ? 31.532 1.507 -9.470 1.00 71.88 440 HIS A N 1
ATOM 3445 C CA . HIS A 1 440 ? 30.466 1.528 -8.471 1.00 71.88 440 HIS A CA 1
ATOM 3446 C C . HIS A 1 440 ? 29.118 1.784 -9.150 1.00 71.88 440 HIS A C 1
ATOM 3448 O O . HIS A 1 440 ? 29.006 2.642 -10.023 1.00 71.88 440 HIS A O 1
ATOM 3454 N N . ASP A 1 441 ? 28.098 1.027 -8.760 1.00 66.12 441 ASP A N 1
ATOM 3455 C CA . ASP A 1 441 ? 26.769 1.099 -9.347 1.00 66.12 441 ASP A CA 1
ATOM 3456 C C . ASP A 1 441 ? 25.802 1.876 -8.437 1.00 66.12 441 ASP A C 1
ATOM 3458 O O . ASP A 1 441 ? 25.553 1.489 -7.288 1.00 66.12 441 ASP A O 1
ATOM 3462 N N . GLU A 1 442 ? 25.254 2.979 -8.959 1.00 68.50 442 GLU A N 1
ATOM 3463 C CA . GLU A 1 442 ? 24.157 3.731 -8.324 1.00 68.50 442 GLU A CA 1
ATOM 3464 C C . GLU A 1 442 ? 22.860 3.659 -9.127 1.00 68.50 442 GLU A C 1
ATOM 3466 O O . GLU A 1 442 ? 21.780 3.665 -8.538 1.00 68.50 442 GLU A O 1
ATOM 3471 N N . SER A 1 443 ? 22.958 3.561 -10.456 1.00 78.19 443 SER A N 1
ATOM 3472 C CA . SER A 1 443 ? 21.803 3.441 -11.338 1.00 78.19 443 SER A CA 1
ATOM 3473 C C . SER A 1 443 ? 22.053 2.461 -12.479 1.00 78.19 443 SER A C 1
ATOM 3475 O O . SER A 1 443 ? 23.177 2.308 -12.967 1.00 78.19 443 SER A O 1
ATOM 3477 N N . HIS A 1 444 ? 20.979 1.804 -12.909 1.00 79.50 444 HIS A N 1
ATOM 3478 C CA . HIS A 1 444 ? 20.989 0.720 -13.881 1.00 79.50 444 HIS A CA 1
ATOM 3479 C C . HIS A 1 444 ? 19.960 1.054 -14.957 1.00 79.50 444 HIS A C 1
ATOM 3481 O O . HIS A 1 444 ? 18.776 1.219 -14.664 1.00 79.50 444 HIS A O 1
ATOM 3487 N N . VAL A 1 445 ? 20.418 1.179 -16.199 1.00 76.25 445 VAL A N 1
ATOM 3488 C CA . VAL A 1 445 ? 19.585 1.494 -17.363 1.00 76.25 445 VAL A CA 1
ATOM 3489 C C . VAL A 1 445 ? 19.470 0.247 -18.228 1.00 76.25 445 VAL A C 1
ATOM 3491 O O . VAL A 1 445 ? 20.484 -0.345 -18.606 1.00 76.25 445 VAL A O 1
ATOM 3494 N N . LEU A 1 446 ? 18.237 -0.123 -18.570 1.00 72.12 446 LEU A N 1
ATOM 3495 C CA . LEU A 1 446 ? 17.939 -1.226 -19.474 1.00 72.12 446 LEU A CA 1
ATOM 3496 C C . LEU A 1 446 ? 17.465 -0.699 -20.838 1.00 72.12 446 LEU A C 1
ATOM 3498 O O . LEU A 1 446 ? 16.455 0.002 -20.928 1.00 72.12 446 LEU A O 1
ATOM 3502 N N . LEU A 1 447 ? 18.186 -1.061 -21.900 1.00 67.50 447 LEU A N 1
ATOM 3503 C CA . LEU A 1 447 ? 17.856 -0.748 -23.292 1.00 67.50 447 LEU A CA 1
ATOM 3504 C C . LEU A 1 447 ? 17.706 -2.032 -24.113 1.00 67.50 447 LEU A C 1
ATOM 3506 O O . LEU A 1 447 ? 18.360 -3.037 -23.839 1.00 67.50 447 LEU A O 1
ATOM 3510 N N . PHE A 1 448 ? 16.875 -1.990 -25.152 1.00 63.97 448 PHE A N 1
ATOM 3511 C CA . PHE A 1 448 ? 16.838 -3.013 -26.197 1.00 63.97 448 PHE A CA 1
ATOM 3512 C C . PHE A 1 448 ? 17.421 -2.435 -27.492 1.00 63.97 448 PHE A C 1
ATOM 3514 O O . PHE A 1 448 ? 17.150 -1.283 -27.841 1.00 63.97 448 PHE A O 1
ATOM 3521 N N . SER A 1 449 ? 18.220 -3.214 -28.223 1.00 53.72 449 SER A N 1
ATOM 3522 C CA . SER A 1 449 ? 18.695 -2.821 -29.550 1.00 53.72 449 SER A CA 1
ATOM 3523 C C . SER A 1 449 ? 17.493 -2.636 -30.488 1.00 53.72 449 SER A C 1
ATOM 3525 O O . SER A 1 449 ? 16.589 -3.472 -30.544 1.00 53.72 449 SER A O 1
ATOM 3527 N N . GLY A 1 450 ? 17.451 -1.495 -31.186 1.00 49.62 450 GLY A N 1
ATOM 3528 C CA . GLY A 1 450 ? 16.346 -1.115 -32.077 1.00 49.62 450 GLY A CA 1
ATOM 3529 C C . GLY A 1 450 ? 15.460 0.041 -31.593 1.00 49.62 450 GLY A C 1
ATOM 3530 O O . GLY A 1 450 ? 14.741 0.604 -32.412 1.00 49.62 450 GLY A O 1
ATOM 3531 N N . ASP A 1 451 ? 15.575 0.487 -30.336 1.00 48.56 451 ASP A N 1
ATOM 3532 C CA . ASP A 1 451 ? 14.804 1.631 -29.792 1.00 48.56 451 ASP A CA 1
ATOM 3533 C C . ASP A 1 451 ? 15.083 2.993 -30.477 1.00 48.56 451 ASP A C 1
ATOM 3535 O O . ASP A 1 451 ? 14.442 3.994 -30.163 1.00 48.56 451 ASP A O 1
ATOM 3539 N N . GLY A 1 452 ? 16.031 3.052 -31.420 1.00 39.44 452 GLY A N 1
ATOM 3540 C CA . GLY A 1 452 ? 16.432 4.269 -32.137 1.00 39.44 452 GLY A CA 1
ATOM 3541 C C . GLY A 1 452 ? 16.147 4.293 -33.645 1.00 39.44 452 GLY A C 1
ATOM 3542 O O . GLY A 1 452 ? 16.621 5.211 -34.311 1.00 39.44 452 GLY A O 1
ATOM 3543 N N . GLY A 1 453 ? 15.431 3.319 -34.221 1.00 35.59 453 GLY A N 1
ATOM 3544 C CA . GLY A 1 453 ? 15.330 3.182 -35.684 1.00 35.59 453 GLY A CA 1
ATOM 3545 C C . GLY A 1 453 ? 13.914 3.004 -36.228 1.00 35.59 453 GLY A C 1
ATOM 3546 O O . GLY A 1 453 ? 13.376 1.901 -36.223 1.00 35.59 453 GLY A O 1
ATOM 3547 N N . VAL A 1 454 ? 13.340 4.065 -36.803 1.00 32.56 454 VAL A N 1
ATOM 3548 C CA . VAL A 1 454 ? 12.167 3.967 -37.687 1.00 32.56 454 VAL A CA 1
ATOM 3549 C C . VAL A 1 454 ? 12.641 3.458 -39.054 1.00 32.56 454 VAL A C 1
ATOM 3551 O O . VAL A 1 454 ? 13.091 4.245 -39.882 1.00 32.56 454 VAL A O 1
ATOM 3554 N N . GLY A 1 455 ? 12.570 2.148 -39.310 1.00 30.30 455 GLY A N 1
ATOM 3555 C CA . GLY A 1 455 ? 12.715 1.617 -40.672 1.00 30.30 455 GLY A CA 1
ATOM 3556 C C . GLY A 1 455 ? 13.223 0.178 -40.783 1.00 30.30 455 GLY A C 1
ATOM 3557 O O . GLY A 1 455 ? 14.352 -0.113 -40.410 1.00 30.30 455 GLY A O 1
ATOM 3558 N N . GLY A 1 456 ? 12.417 -0.695 -41.402 1.00 28.89 456 GLY A N 1
ATOM 3559 C CA . GLY A 1 456 ? 12.856 -1.987 -41.954 1.00 28.89 456 GLY A CA 1
ATOM 3560 C C . GLY A 1 456 ? 12.084 -3.201 -41.428 1.00 28.89 456 GLY A C 1
ATOM 3561 O O . GLY A 1 456 ? 12.226 -3.582 -40.276 1.00 28.89 456 GLY A O 1
ATOM 3562 N N . GLY A 1 457 ? 11.275 -3.826 -42.292 1.00 35.97 457 GLY A N 1
ATOM 3563 C CA . GLY A 1 457 ? 10.293 -4.876 -41.975 1.00 35.97 457 GLY A CA 1
ATOM 3564 C C . GLY A 1 457 ? 10.821 -6.286 -41.667 1.00 35.97 457 GLY A C 1
ATOM 3565 O O . GLY A 1 457 ? 10.304 -7.252 -42.218 1.00 35.97 457 GLY A O 1
ATOM 3566 N N . HIS A 1 458 ? 11.787 -6.432 -40.762 1.00 28.03 458 HIS A N 1
ATOM 3567 C CA . HIS A 1 458 ? 12.039 -7.702 -40.065 1.00 28.03 458 HIS A CA 1
ATOM 3568 C C . HIS A 1 458 ? 11.985 -7.453 -38.553 1.00 28.03 458 HIS A C 1
ATOM 3570 O O . HIS A 1 458 ? 12.516 -6.433 -38.119 1.00 28.03 458 HIS A O 1
ATOM 3576 N N . PRO A 1 459 ? 11.375 -8.337 -37.734 1.00 35.41 459 PRO A N 1
ATOM 3577 C CA . PRO A 1 459 ? 11.356 -8.141 -36.289 1.00 35.41 459 PRO A CA 1
ATOM 3578 C C . PRO A 1 459 ? 12.810 -8.181 -35.791 1.00 35.41 459 PRO A C 1
ATOM 3580 O O . PRO A 1 459 ? 13.469 -9.214 -35.956 1.00 35.41 459 PRO A O 1
ATOM 3583 N N . PRO A 1 460 ? 13.357 -7.074 -35.254 1.00 37.53 460 PRO A N 1
ATOM 3584 C CA . PRO A 1 460 ? 14.741 -7.053 -34.816 1.00 37.53 460 PRO A CA 1
ATOM 3585 C C . PRO A 1 460 ? 14.898 -8.072 -33.687 1.00 37.53 460 PRO A C 1
ATOM 3587 O O . PRO A 1 460 ? 14.068 -8.139 -32.776 1.00 37.53 460 PRO A O 1
ATOM 3590 N N . ARG A 1 461 ? 15.964 -8.881 -33.732 1.00 40.31 461 ARG A N 1
ATOM 3591 C CA . ARG A 1 461 ? 16.437 -9.572 -32.529 1.00 40.31 461 ARG A CA 1
ATOM 3592 C C . ARG A 1 461 ? 16.713 -8.472 -31.503 1.00 40.31 461 ARG A C 1
ATOM 3594 O O . ARG A 1 461 ? 17.683 -7.744 -31.662 1.00 40.31 461 ARG A O 1
ATOM 3601 N N . ARG A 1 462 ? 15.828 -8.304 -30.515 1.00 55.22 462 ARG A N 1
ATOM 3602 C CA . ARG A 1 462 ? 16.014 -7.344 -29.421 1.00 55.22 462 ARG A CA 1
ATOM 3603 C C . ARG A 1 462 ? 17.226 -7.805 -28.611 1.00 55.22 462 ARG A C 1
ATOM 3605 O O . ARG A 1 462 ? 17.101 -8.683 -27.760 1.00 55.22 462 ARG A O 1
ATOM 3612 N N . GLU A 1 463 ? 18.404 -7.270 -28.898 1.00 60.94 463 GLU A N 1
ATOM 3613 C CA . GLU A 1 463 ? 19.582 -7.505 -28.065 1.00 60.94 463 GLU A CA 1
ATOM 3614 C C . GLU A 1 463 ? 19.477 -6.602 -26.845 1.00 60.94 463 GLU A C 1
ATOM 3616 O O . GLU A 1 463 ? 19.358 -5.384 -26.945 1.00 60.94 463 GLU A O 1
ATOM 3621 N N . MET A 1 464 ? 19.454 -7.216 -25.671 1.00 69.81 464 MET A N 1
ATOM 3622 C CA . MET A 1 464 ? 19.380 -6.508 -24.401 1.00 69.81 464 MET A CA 1
ATOM 3623 C C . MET A 1 464 ? 20.716 -5.811 -24.127 1.00 69.81 464 MET A C 1
ATOM 3625 O O . MET A 1 464 ? 21.746 -6.465 -24.080 1.00 69.81 464 MET A O 1
ATOM 3629 N N . ILE A 1 465 ? 20.725 -4.508 -23.884 1.00 75.75 465 ILE A N 1
ATOM 3630 C CA . ILE A 1 465 ? 21.925 -3.776 -23.473 1.00 75.75 465 ILE A CA 1
ATOM 3631 C C . ILE A 1 465 ? 21.683 -3.226 -22.073 1.00 75.75 465 ILE A C 1
ATOM 3633 O O . ILE A 1 465 ? 20.681 -2.558 -21.813 1.00 75.75 465 ILE A O 1
ATOM 3637 N N . ILE A 1 466 ? 22.604 -3.515 -21.155 1.00 79.31 466 ILE A N 1
ATOM 3638 C CA . ILE A 1 466 ? 22.532 -3.031 -19.774 1.00 79.31 466 ILE A CA 1
ATOM 3639 C C . ILE A 1 466 ? 23.643 -2.018 -19.576 1.00 79.31 466 ILE A C 1
ATOM 3641 O O . ILE A 1 466 ? 24.819 -2.344 -19.743 1.00 79.31 466 ILE A O 1
ATOM 3645 N N . HIS A 1 467 ? 23.282 -0.806 -19.172 1.00 79.81 467 HIS A N 1
ATOM 3646 C CA . HIS A 1 467 ? 24.252 0.185 -18.730 1.00 79.81 467 HIS A CA 1
ATOM 3647 C C . HIS A 1 467 ? 24.211 0.307 -17.213 1.00 79.81 467 HIS A C 1
ATOM 3649 O O . HIS A 1 467 ? 23.154 0.508 -16.614 1.00 79.81 467 HIS A O 1
ATOM 3655 N N . VAL A 1 468 ? 25.382 0.233 -16.594 1.00 81.38 468 VAL A N 1
ATOM 3656 C CA . VAL A 1 468 ? 25.589 0.679 -15.218 1.00 81.38 468 VAL A CA 1
ATOM 3657 C C . VAL A 1 468 ? 26.135 2.090 -15.279 1.00 81.38 468 VAL A C 1
ATOM 3659 O O . VAL A 1 468 ? 27.095 2.365 -16.004 1.00 81.38 468 VAL A O 1
ATOM 3662 N N . VAL A 1 469 ? 25.513 2.984 -14.519 1.00 78.44 469 VAL A N 1
ATOM 3663 C CA . VAL A 1 469 ? 25.933 4.375 -14.403 1.00 78.44 469 VAL A CA 1
ATOM 3664 C C . VAL A 1 469 ? 26.378 4.621 -12.966 1.00 78.44 469 VAL A C 1
ATOM 3666 O O . VAL A 1 469 ? 25.608 4.453 -12.014 1.00 78.44 469 VAL A O 1
ATOM 3669 N N . ASN A 1 470 ? 27.640 5.015 -12.814 1.00 76.12 470 ASN A N 1
ATOM 3670 C CA . ASN A 1 470 ? 28.157 5.531 -11.557 1.00 76.12 470 ASN A CA 1
ATOM 3671 C C . ASN A 1 470 ? 27.825 7.017 -11.475 1.00 76.12 470 ASN A C 1
ATOM 3673 O O . ASN A 1 470 ? 28.349 7.827 -12.251 1.00 76.12 470 ASN A O 1
ATOM 3677 N N . LEU A 1 471 ? 26.968 7.358 -10.522 1.00 69.88 471 LEU A N 1
ATOM 3678 C CA . LEU A 1 471 ? 26.512 8.715 -10.318 1.00 69.88 471 LEU A CA 1
ATOM 3679 C C . LEU A 1 471 ? 27.243 9.429 -9.146 1.00 69.88 471 LEU A C 1
ATOM 3681 O O . LEU A 1 471 ? 27.141 10.650 -9.017 1.00 69.88 471 LEU A O 1
ATOM 3685 N N . GLU A 1 472 ? 28.088 8.733 -8.365 1.00 63.62 472 GLU A N 1
ATOM 3686 C CA . GLU A 1 472 ? 28.801 9.298 -7.197 1.00 63.62 472 GLU A CA 1
ATOM 3687 C C . GLU A 1 472 ? 29.847 10.354 -7.597 1.00 63.62 472 GLU A C 1
ATOM 3689 O O . GLU A 1 472 ? 30.181 11.274 -6.838 1.00 63.62 472 GLU A O 1
ATOM 3694 N N . LEU A 1 473 ? 30.370 10.244 -8.821 1.00 55.84 473 LEU A N 1
ATOM 3695 C CA . LEU A 1 473 ? 31.429 11.102 -9.357 1.00 55.84 473 LEU A CA 1
ATOM 3696 C C . LEU A 1 473 ? 30.955 12.515 -9.730 1.00 55.84 473 LEU A C 1
ATOM 3698 O O . LEU A 1 473 ? 31.754 13.337 -10.190 1.00 55.84 473 LEU A O 1
ATOM 3702 N N . LEU A 1 474 ? 29.701 12.866 -9.438 1.00 53.69 474 LEU A N 1
ATOM 3703 C CA . LEU A 1 474 ? 29.192 14.227 -9.595 1.00 53.69 474 LEU A CA 1
ATOM 3704 C C . LEU A 1 474 ? 29.962 15.276 -8.784 1.00 53.69 474 LEU A C 1
ATOM 3706 O O . LEU A 1 474 ? 30.055 16.420 -9.229 1.00 53.69 474 LEU A O 1
ATOM 3710 N N . ARG A 1 475 ? 30.599 14.916 -7.656 1.00 56.94 475 ARG A N 1
ATOM 3711 C CA . ARG A 1 475 ? 31.525 15.843 -6.961 1.00 56.94 475 ARG A CA 1
ATOM 3712 C C . ARG A 1 475 ? 32.677 16.297 -7.865 1.00 56.94 475 ARG A C 1
ATOM 3714 O O . ARG A 1 475 ? 33.187 17.401 -7.701 1.00 56.94 475 ARG A O 1
ATOM 3721 N N . HIS A 1 476 ? 33.049 15.458 -8.828 1.00 59.50 476 HIS A N 1
ATOM 3722 C CA . HIS A 1 476 ? 34.084 15.703 -9.826 1.00 59.50 476 HIS A CA 1
ATOM 3723 C C . HIS A 1 476 ? 33.520 16.102 -11.198 1.00 59.50 476 HIS A C 1
ATOM 3725 O O . HIS A 1 476 ? 34.299 16.247 -12.136 1.00 59.50 476 HIS A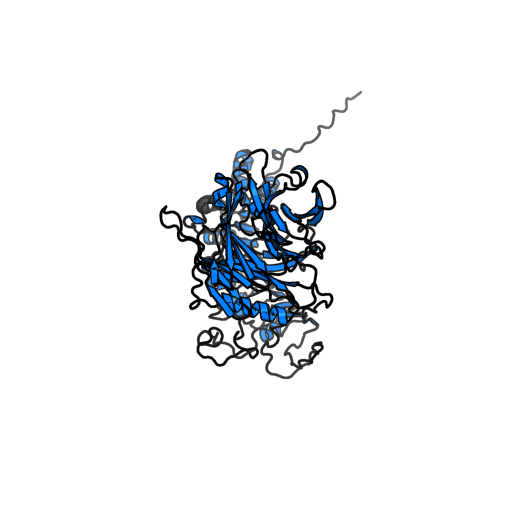 O 1
ATOM 3731 N N . LYS A 1 477 ? 32.199 16.316 -11.329 1.00 68.00 477 LYS A N 1
ATOM 3732 C CA . LYS A 1 477 ? 31.529 16.682 -12.594 1.00 68.00 477 LYS A CA 1
ATOM 3733 C C . LYS A 1 477 ? 31.757 15.668 -13.726 1.00 68.00 477 LYS A C 1
ATOM 3735 O O . LYS A 1 477 ? 31.863 16.031 -14.899 1.00 68.00 477 LYS A O 1
ATOM 3740 N N . VAL A 1 478 ? 31.882 14.392 -13.371 1.00 74.44 478 VAL A N 1
ATOM 3741 C CA . VAL A 1 478 ? 32.079 13.286 -14.314 1.00 74.44 478 VAL A CA 1
ATOM 3742 C C . VAL A 1 478 ? 31.064 12.199 -13.998 1.00 74.44 478 VAL A C 1
ATOM 3744 O O . VAL A 1 478 ? 30.846 11.879 -12.836 1.00 74.44 478 VAL A O 1
ATOM 3747 N N . LEU A 1 479 ? 30.463 11.623 -15.031 1.00 78.44 479 LEU A N 1
ATOM 3748 C CA . LEU A 1 479 ? 29.685 10.392 -14.947 1.00 78.44 479 LEU A CA 1
ATOM 3749 C C . LEU A 1 479 ? 30.507 9.268 -15.566 1.00 78.44 479 LEU A C 1
ATOM 3751 O O . LEU A 1 479 ? 31.138 9.475 -16.603 1.00 78.44 479 LEU A O 1
ATOM 3755 N N . GLN A 1 480 ? 30.493 8.085 -14.959 1.00 81.69 480 GLN A N 1
ATOM 3756 C CA . GLN A 1 480 ? 31.047 6.887 -15.587 1.00 81.69 480 GLN A CA 1
ATOM 3757 C C . GLN A 1 480 ? 29.911 5.975 -16.017 1.00 81.69 480 GLN A C 1
ATOM 3759 O O . GLN A 1 480 ? 29.016 5.672 -15.231 1.00 81.69 480 GLN A O 1
ATOM 3764 N N . VAL A 1 481 ? 29.979 5.518 -17.257 1.00 84.50 481 VAL A N 1
ATOM 3765 C CA . VAL A 1 481 ? 29.058 4.545 -17.828 1.00 84.50 481 VAL A CA 1
ATOM 3766 C C . VAL A 1 481 ? 29.856 3.308 -18.188 1.00 84.50 481 VAL A C 1
ATOM 3768 O O . VAL A 1 481 ? 30.918 3.401 -18.806 1.00 84.50 481 VAL A O 1
ATOM 3771 N N . GLN A 1 482 ? 29.340 2.145 -17.817 1.00 85.69 482 GLN A N 1
ATOM 3772 C CA . GLN A 1 482 ? 29.855 0.871 -18.285 1.00 85.69 482 GLN A CA 1
ATOM 3773 C C . GLN A 1 482 ? 28.719 0.063 -18.896 1.00 85.69 482 GLN A C 1
ATOM 3775 O O . GLN A 1 482 ? 27.642 -0.058 -18.316 1.00 85.69 482 GLN A O 1
ATOM 3780 N N . THR A 1 483 ? 28.968 -0.485 -20.078 1.00 86.38 483 THR A N 1
ATOM 3781 C CA . THR A 1 483 ? 27.965 -1.215 -20.854 1.00 86.38 483 THR A CA 1
ATOM 3782 C C . THR A 1 483 ? 28.262 -2.702 -20.800 1.00 86.38 483 THR A C 1
ATOM 3784 O O . THR A 1 483 ? 29.379 -3.114 -21.104 1.00 86.38 483 THR A O 1
ATOM 3787 N N . PHE A 1 484 ? 27.281 -3.511 -20.429 1.00 83.94 484 PHE A N 1
ATOM 3788 C CA . PHE A 1 484 ? 27.347 -4.960 -20.549 1.00 83.94 484 PHE A CA 1
ATOM 3789 C C . PHE A 1 484 ? 26.850 -5.379 -21.932 1.00 83.94 484 PHE A C 1
ATOM 3791 O O . PHE A 1 484 ? 25.760 -4.976 -22.345 1.00 83.94 484 PHE A O 1
ATOM 3798 N N . SER A 1 485 ? 27.642 -6.198 -22.625 1.00 82.50 485 SER A N 1
ATOM 3799 C CA . SER A 1 485 ? 27.225 -6.846 -23.868 1.00 82.50 485 SER A CA 1
ATOM 3800 C C . SER A 1 485 ? 26.859 -8.307 -23.589 1.00 82.50 485 SER A C 1
ATOM 3802 O O . SER A 1 485 ? 27.712 -9.062 -23.110 1.00 82.50 485 SER A O 1
ATOM 3804 N N . PRO A 1 486 ? 25.625 -8.744 -23.906 1.00 75.38 486 PRO A N 1
ATOM 3805 C CA . PRO A 1 486 ? 25.249 -10.151 -23.797 1.00 75.38 486 PRO A CA 1
ATOM 3806 C C . PRO A 1 486 ? 26.043 -11.056 -24.735 1.00 75.38 486 PRO A C 1
ATOM 3808 O O . PRO A 1 486 ? 26.258 -12.217 -24.401 1.00 75.38 486 PRO A O 1
ATOM 3811 N N . GLU A 1 487 ? 26.477 -10.546 -25.893 1.00 76.94 487 GLU A N 1
ATOM 3812 C CA . GLU A 1 487 ? 27.217 -11.333 -26.886 1.00 76.94 487 GLU A CA 1
ATOM 3813 C C . GLU A 1 487 ? 28.571 -11.789 -26.347 1.00 76.94 487 GLU A C 1
ATOM 3815 O O . GLU A 1 487 ? 28.967 -12.941 -26.512 1.00 76.94 487 GLU A O 1
ATOM 3820 N N . THR A 1 488 ? 29.282 -10.878 -25.682 1.00 82.50 488 THR A N 1
ATOM 3821 C CA . THR A 1 488 ? 30.595 -11.161 -25.091 1.00 82.50 488 THR A CA 1
ATOM 3822 C C . THR A 1 488 ? 30.492 -11.653 -23.652 1.00 82.50 488 THR A C 1
ATOM 3824 O O . THR A 1 488 ? 31.493 -12.102 -23.093 1.00 82.50 488 THR A O 1
ATOM 3827 N N . ASN A 1 489 ? 29.302 -11.565 -23.044 1.00 81.62 489 ASN A N 1
ATOM 3828 C CA . ASN A 1 489 ? 29.055 -11.805 -21.623 1.00 81.62 489 ASN A CA 1
ATOM 3829 C C . ASN A 1 489 ? 30.056 -11.055 -20.721 1.00 81.62 489 ASN A C 1
ATOM 3831 O O . ASN A 1 489 ? 30.523 -11.569 -19.701 1.00 81.62 489 ASN A O 1
ATOM 3835 N N . ALA A 1 490 ? 30.427 -9.841 -21.128 1.00 85.38 490 ALA A N 1
ATOM 3836 C CA . ALA A 1 490 ? 31.450 -9.040 -20.476 1.00 85.38 490 ALA A CA 1
ATOM 3837 C C . ALA A 1 490 ? 31.059 -7.563 -20.445 1.00 85.38 490 ALA A C 1
ATOM 3839 O O . ALA A 1 490 ? 30.339 -7.048 -21.305 1.00 85.38 490 ALA A O 1
ATOM 3840 N N . TRP A 1 491 ? 31.581 -6.866 -19.439 1.00 86.50 491 TRP A N 1
ATOM 3841 C CA . TRP A 1 491 ? 31.512 -5.415 -19.393 1.00 86.50 491 TRP A CA 1
ATOM 3842 C C . TRP A 1 491 ? 32.522 -4.812 -20.366 1.00 86.50 491 TRP A C 1
ATOM 3844 O O . TRP A 1 491 ? 33.696 -5.183 -20.373 1.00 86.50 491 TRP A O 1
ATOM 3854 N N . GLY A 1 492 ? 32.060 -3.856 -21.164 1.00 86.50 492 GLY A N 1
ATOM 3855 C CA . GLY A 1 492 ? 32.897 -3.020 -22.008 1.00 86.50 492 GLY A CA 1
ATOM 3856 C C . GLY A 1 492 ? 33.763 -2.037 -21.206 1.00 86.50 492 GLY A C 1
ATOM 3857 O O . GLY A 1 492 ? 33.770 -2.048 -19.965 1.00 86.50 492 GLY A O 1
ATOM 3858 N N . PRO A 1 493 ? 34.501 -1.162 -21.909 1.00 86.44 493 PRO A N 1
ATOM 3859 C CA . PRO A 1 493 ? 35.330 -0.150 -21.271 1.00 86.44 493 PRO A CA 1
ATOM 3860 C C . PRO A 1 493 ? 34.480 0.836 -20.462 1.00 86.44 493 PRO A C 1
ATOM 3862 O O . PRO A 1 493 ? 33.327 1.113 -20.791 1.00 86.44 493 PRO A O 1
ATOM 3865 N N . VAL A 1 494 ? 35.077 1.392 -19.408 1.00 86.00 494 VAL A N 1
ATOM 3866 C CA . VAL A 1 494 ? 34.469 2.482 -18.642 1.00 86.00 494 VAL A CA 1
ATOM 3867 C C . VAL A 1 494 ? 34.565 3.763 -19.462 1.00 86.00 494 VAL A C 1
ATOM 3869 O O . VAL A 1 494 ? 35.662 4.243 -19.745 1.00 86.00 494 VAL A O 1
ATOM 3872 N N . VAL A 1 495 ? 33.416 4.324 -19.825 1.00 85.44 495 VAL A N 1
ATOM 3873 C CA . VAL A 1 495 ? 33.321 5.589 -20.552 1.00 85.44 495 VAL A CA 1
ATOM 3874 C C . VAL A 1 495 ? 33.004 6.695 -19.557 1.00 85.44 495 VAL A C 1
ATOM 3876 O O . VAL A 1 495 ? 31.954 6.689 -18.918 1.00 85.44 495 VAL A O 1
ATOM 3879 N N . ALA A 1 496 ? 33.920 7.647 -19.415 1.00 81.69 496 ALA A N 1
ATOM 3880 C CA . ALA A 1 496 ? 33.709 8.839 -18.606 1.00 81.69 496 ALA A CA 1
ATOM 3881 C C . ALA A 1 496 ? 33.148 9.968 -19.479 1.00 81.69 496 ALA A C 1
ATOM 3883 O O . ALA A 1 496 ? 33.704 10.269 -20.534 1.00 81.69 496 ALA A O 1
ATOM 3884 N N . THR A 1 497 ? 32.075 10.613 -19.033 1.00 78.06 497 THR A N 1
ATOM 3885 C CA . THR A 1 497 ? 31.538 11.821 -19.665 1.00 78.06 497 THR A CA 1
ATOM 3886 C C . THR A 1 497 ? 31.512 12.971 -18.676 1.00 78.06 497 THR A C 1
ATOM 3888 O O . THR A 1 497 ? 31.120 12.811 -17.518 1.00 78.06 497 THR A O 1
ATOM 3891 N N . HIS A 1 498 ? 31.961 14.142 -19.117 1.00 73.69 498 HIS A N 1
ATOM 3892 C CA . HIS A 1 498 ? 31.869 15.347 -18.311 1.00 73.69 498 HIS A CA 1
ATOM 3893 C C . HIS A 1 498 ? 30.426 15.827 -18.303 1.00 73.69 498 HIS A C 1
ATOM 3895 O O . HIS A 1 498 ? 29.904 16.309 -19.306 1.00 73.69 498 HIS A O 1
ATOM 3901 N N . ALA A 1 499 ? 29.798 15.734 -17.141 1.00 68.94 499 ALA A N 1
ATOM 3902 C CA . ALA A 1 499 ? 28.532 16.380 -16.889 1.00 68.94 499 ALA A CA 1
ATOM 3903 C C . ALA A 1 499 ? 28.857 17.592 -16.019 1.00 68.94 499 ALA A C 1
ATOM 3905 O O . ALA A 1 499 ? 29.183 17.437 -14.843 1.00 68.94 499 ALA A O 1
ATOM 3906 N N . TYR A 1 500 ? 28.840 18.797 -16.597 1.00 65.62 500 TYR A N 1
ATOM 3907 C CA . TYR A 1 500 ? 29.097 20.067 -15.898 1.00 65.62 500 TYR A CA 1
ATOM 3908 C C . TYR A 1 500 ? 27.961 20.421 -14.919 1.00 65.62 500 TYR A C 1
ATOM 3910 O O . TYR A 1 500 ? 27.398 21.510 -14.955 1.00 65.62 500 TYR A O 1
ATOM 3918 N N . LEU A 1 501 ? 27.611 19.479 -14.051 1.00 65.94 501 LEU A N 1
ATOM 3919 C CA . LEU A 1 501 ? 26.492 19.531 -13.133 1.00 65.94 501 LEU A CA 1
ATOM 3920 C C . LEU A 1 501 ? 26.938 20.121 -11.786 1.00 65.94 501 LEU A C 1
ATOM 3922 O O . LEU A 1 501 ? 28.116 20.030 -11.414 1.00 65.94 501 LEU A O 1
ATOM 3926 N N . PRO A 1 502 ? 26.016 20.727 -11.025 1.00 63.81 502 PRO A N 1
ATOM 3927 C CA . PRO A 1 502 ? 26.272 21.091 -9.641 1.00 63.81 502 PRO A CA 1
ATOM 3928 C C . PRO A 1 502 ? 26.414 19.844 -8.763 1.00 63.81 502 PRO A C 1
ATOM 3930 O O . PRO A 1 502 ? 25.922 18.762 -9.100 1.00 63.81 502 PRO A O 1
ATOM 3933 N N . THR A 1 503 ? 27.016 20.015 -7.583 1.00 62.94 503 THR A N 1
ATOM 3934 C CA . THR A 1 503 ? 26.936 19.011 -6.517 1.00 62.94 503 THR A CA 1
ATOM 3935 C C . THR A 1 503 ? 25.469 18.711 -6.230 1.00 62.94 503 THR A C 1
ATOM 3937 O O . THR A 1 503 ? 24.713 19.558 -5.750 1.00 62.94 503 THR A O 1
ATOM 3940 N N . SER A 1 504 ? 25.058 17.502 -6.583 1.00 66.25 504 SER A N 1
ATOM 3941 C CA . SER A 1 504 ? 23.668 17.081 -6.522 1.00 66.25 504 SER A CA 1
ATOM 3942 C C . SER A 1 504 ? 23.542 15.709 -5.887 1.00 66.25 504 SER A C 1
ATOM 3944 O O . SER A 1 504 ? 24.493 14.932 -5.823 1.00 66.25 504 SER A O 1
ATOM 3946 N N . SER A 1 505 ? 22.351 15.470 -5.360 1.00 67.38 505 SER A N 1
ATOM 3947 C CA . SER A 1 505 ? 21.876 14.189 -4.869 1.00 67.38 505 SER A CA 1
ATOM 3948 C C . SER A 1 505 ? 20.729 13.737 -5.766 1.00 67.38 505 SER A C 1
ATOM 3950 O O . SER A 1 505 ? 19.943 14.555 -6.253 1.00 67.38 505 SER A O 1
ATOM 3952 N N . PHE A 1 506 ? 20.643 12.440 -6.026 1.00 68.25 506 PHE A N 1
ATOM 3953 C CA . PHE A 1 506 ? 19.566 11.889 -6.840 1.00 68.25 506 PHE A CA 1
ATOM 3954 C C . PHE A 1 506 ? 18.307 11.760 -6.002 1.00 68.25 506 PHE A C 1
ATOM 3956 O O . PHE A 1 506 ? 18.339 11.240 -4.889 1.00 68.25 506 PHE A O 1
ATOM 3963 N N . ILE A 1 507 ? 17.194 12.235 -6.555 1.00 63.50 507 ILE A N 1
ATOM 3964 C CA . ILE A 1 507 ? 15.885 12.122 -5.916 1.00 63.50 507 ILE A CA 1
ATOM 3965 C C . ILE A 1 507 ? 15.398 10.670 -5.986 1.00 63.50 507 ILE A C 1
ATOM 3967 O O . ILE A 1 507 ? 14.839 10.159 -5.017 1.00 63.50 507 ILE A O 1
ATOM 3971 N N . ARG A 1 508 ? 15.626 10.012 -7.132 1.00 70.12 508 ARG A N 1
ATOM 3972 C CA . ARG A 1 508 ? 15.359 8.588 -7.368 1.00 70.12 508 ARG A CA 1
ATOM 3973 C C . ARG A 1 508 ? 16.497 7.974 -8.198 1.00 70.12 508 ARG A C 1
ATOM 3975 O O . ARG A 1 508 ? 16.893 8.587 -9.188 1.00 70.12 508 ARG A O 1
ATOM 3982 N N . PRO A 1 509 ? 17.002 6.779 -7.842 1.00 68.81 509 PRO A N 1
ATOM 3983 C CA . PRO A 1 509 ? 18.053 6.108 -8.609 1.00 68.81 509 PRO A CA 1
ATOM 3984 C C . PRO A 1 509 ? 17.536 5.439 -9.892 1.00 68.81 509 PRO A C 1
ATOM 3986 O O . PRO A 1 509 ? 18.320 5.211 -10.809 1.00 68.81 509 PRO A O 1
ATOM 3989 N N . ALA A 1 510 ? 16.236 5.131 -9.979 1.00 78.88 510 ALA A N 1
ATOM 3990 C CA . ALA A 1 510 ? 15.628 4.550 -11.175 1.00 78.88 510 ALA A CA 1
ATOM 3991 C C . ALA A 1 510 ? 15.477 5.621 -12.279 1.00 78.88 510 ALA A C 1
ATOM 3993 O O . ALA A 1 510 ? 14.799 6.628 -12.038 1.00 78.88 510 ALA A O 1
ATOM 3994 N N . PRO A 1 511 ? 16.100 5.439 -13.459 1.00 85.81 511 PRO A N 1
ATOM 3995 C CA . PRO A 1 511 ? 15.929 6.342 -14.588 1.00 85.81 511 PRO A CA 1
ATOM 3996 C C . PRO A 1 511 ? 14.596 6.110 -15.297 1.00 85.81 511 PRO A C 1
ATOM 3998 O O . PRO A 1 511 ? 14.090 4.993 -15.310 1.00 85.81 511 PRO A O 1
ATOM 4001 N N . LEU A 1 512 ? 14.090 7.153 -15.953 1.00 87.44 512 LEU A N 1
ATOM 4002 C CA . LEU A 1 512 ? 13.123 7.026 -17.042 1.00 87.44 512 LEU A CA 1
ATOM 4003 C C . LEU A 1 512 ? 13.896 6.875 -18.358 1.00 87.44 512 LEU A C 1
ATOM 4005 O O . LEU A 1 512 ? 14.773 7.694 -18.640 1.00 87.44 512 LEU A O 1
ATOM 4009 N N . VAL A 1 513 ? 13.567 5.885 -19.179 1.00 84.38 513 VAL A N 1
ATOM 4010 C CA . VAL A 1 513 ? 14.225 5.633 -20.464 1.00 84.38 513 VAL A CA 1
ATOM 4011 C C . VAL A 1 513 ? 13.273 5.922 -21.616 1.00 84.38 513 VAL A C 1
ATOM 4013 O O . VAL A 1 513 ? 12.241 5.278 -21.772 1.00 84.38 513 VAL A O 1
ATOM 4016 N N . VAL A 1 514 ? 13.618 6.905 -22.448 1.00 82.06 514 VAL A N 1
ATOM 4017 C CA . VAL A 1 514 ? 12.785 7.327 -23.582 1.00 82.06 514 VAL A CA 1
ATOM 4018 C C . VAL A 1 514 ? 13.673 7.705 -24.762 1.00 82.06 514 VAL A C 1
ATOM 4020 O O . VAL A 1 514 ? 14.623 8.470 -24.610 1.00 82.06 514 VAL A O 1
ATOM 4023 N N . GLY A 1 515 ? 13.378 7.162 -25.948 1.00 77.50 515 GLY A N 1
ATOM 4024 C CA . GLY A 1 515 ? 14.064 7.525 -27.196 1.00 77.50 515 GLY A CA 1
ATOM 4025 C C . GLY A 1 515 ? 15.588 7.340 -27.165 1.00 77.50 515 GLY A C 1
ATOM 4026 O O . GLY A 1 515 ? 16.316 8.187 -27.678 1.00 77.50 515 GLY A O 1
ATOM 4027 N N . GLY A 1 516 ? 16.086 6.284 -26.508 1.00 78.62 516 GLY A N 1
ATOM 4028 C CA . GLY A 1 516 ? 17.528 6.012 -26.378 1.00 78.62 516 GLY A CA 1
ATOM 4029 C C . GLY A 1 516 ? 18.279 6.922 -25.393 1.00 78.62 516 GLY A C 1
ATOM 4030 O O . GLY A 1 516 ? 19.511 6.861 -25.303 1.00 78.62 516 GLY A O 1
ATOM 4031 N N . ALA A 1 517 ? 17.563 7.760 -24.642 1.00 84.00 517 ALA A N 1
ATOM 4032 C CA . ALA A 1 517 ? 18.107 8.570 -23.562 1.00 84.00 517 ALA A CA 1
ATOM 4033 C C . ALA A 1 517 ? 17.553 8.120 -22.205 1.00 84.00 517 ALA A C 1
ATOM 4035 O O . ALA A 1 517 ? 16.400 7.708 -22.088 1.00 84.00 517 ALA A O 1
ATOM 4036 N N . ALA A 1 518 ? 18.390 8.218 -21.178 1.00 87.62 518 ALA A N 1
ATOM 4037 C CA . ALA A 1 518 ? 18.016 7.986 -19.792 1.00 87.62 518 ALA A CA 1
ATOM 4038 C C . ALA A 1 518 ? 17.898 9.321 -19.049 1.00 87.62 518 ALA A C 1
ATOM 4040 O O . ALA A 1 518 ? 18.718 10.224 -19.243 1.00 87.62 518 ALA A O 1
ATOM 4041 N N . TYR A 1 519 ? 16.881 9.440 -18.202 1.00 88.56 519 TYR A N 1
ATOM 4042 C CA . TYR A 1 519 ? 16.540 10.657 -17.480 1.00 88.56 519 TYR A CA 1
ATOM 4043 C C . TYR A 1 519 ? 16.457 10.392 -15.977 1.00 88.56 519 TYR A C 1
ATOM 4045 O O . TYR A 1 519 ? 15.759 9.478 -15.544 1.00 88.56 519 TYR A O 1
ATOM 4053 N N . TRP A 1 520 ? 17.111 11.230 -15.174 1.00 87.75 520 TRP A N 1
ATOM 4054 C CA . TRP A 1 520 ? 17.070 11.166 -13.711 1.00 87.75 520 TRP A CA 1
ATOM 4055 C C . TRP A 1 520 ? 16.571 12.468 -13.119 1.00 87.75 520 TRP A C 1
ATOM 4057 O O . TRP A 1 520 ? 16.881 13.551 -13.614 1.00 87.75 520 TRP A O 1
ATOM 4067 N N . LEU A 1 521 ? 15.848 12.359 -12.010 1.00 87.38 521 LEU A N 1
ATOM 4068 C CA . LEU A 1 521 ? 15.435 13.506 -11.221 1.00 87.38 521 LEU A CA 1
ATOM 4069 C C . LEU A 1 521 ? 16.473 13.786 -10.125 1.00 87.38 521 LEU A C 1
ATOM 4071 O O . LEU A 1 521 ? 16.797 12.906 -9.323 1.00 87.38 521 LEU A O 1
ATOM 4075 N N . CYS A 1 522 ? 16.972 15.018 -10.072 1.00 82.31 522 CYS A N 1
ATOM 4076 C CA . CYS A 1 522 ? 18.092 15.419 -9.223 1.00 82.31 522 CYS A CA 1
ATOM 4077 C C . CYS A 1 522 ? 17.726 16.610 -8.327 1.00 82.31 522 CYS A C 1
ATOM 4079 O O . CYS A 1 522 ? 17.019 17.521 -8.756 1.00 82.31 522 CYS A O 1
ATOM 4081 N N . VAL A 1 523 ? 18.263 16.639 -7.103 1.00 77.50 523 VAL A N 1
ATOM 4082 C CA . VAL A 1 523 ? 18.297 17.810 -6.212 1.00 77.50 523 VAL A CA 1
ATOM 4083 C C . VAL A 1 523 ? 19.714 18.348 -6.181 1.00 77.50 523 VAL A C 1
ATOM 4085 O O . VAL A 1 523 ? 20.660 17.652 -5.826 1.00 77.50 523 VAL A O 1
ATOM 4088 N N . SER A 1 524 ? 19.861 19.616 -6.518 1.00 76.00 524 SER A N 1
ATOM 4089 C CA . SER A 1 524 ? 21.081 20.375 -6.316 1.00 76.00 524 SER A CA 1
ATOM 4090 C C . SER A 1 524 ? 21.160 20.904 -4.890 1.00 76.00 524 SER A C 1
ATOM 4092 O O . SER A 1 524 ? 20.179 21.422 -4.354 1.00 76.00 524 SER A O 1
ATOM 4094 N N . ASN A 1 525 ? 22.357 20.852 -4.310 1.00 67.38 525 ASN A N 1
ATOM 4095 C CA . ASN A 1 525 ? 22.653 21.555 -3.061 1.00 67.38 525 ASN A CA 1
ATOM 4096 C C . ASN A 1 525 ? 22.820 23.070 -3.284 1.00 67.38 525 ASN A C 1
ATOM 4098 O O . ASN A 1 525 ? 22.891 23.832 -2.320 1.00 67.38 525 ASN A O 1
ATOM 4102 N N . ALA A 1 526 ? 22.906 23.516 -4.542 1.00 67.94 526 ALA A N 1
ATOM 4103 C CA . ALA A 1 526 ? 22.939 24.929 -4.886 1.00 67.94 526 ALA A CA 1
ATOM 4104 C C . ALA A 1 526 ? 21.557 25.560 -4.636 1.00 67.94 526 ALA A C 1
ATOM 4106 O O . ALA A 1 526 ? 20.533 25.074 -5.125 1.00 67.94 526 ALA A O 1
ATOM 4107 N N . ALA A 1 527 ? 21.534 26.637 -3.846 1.00 65.62 527 ALA A N 1
ATOM 4108 C CA . ALA A 1 527 ? 20.306 27.267 -3.356 1.00 65.62 527 ALA A CA 1
ATOM 4109 C C . ALA A 1 527 ? 19.384 27.787 -4.479 1.00 65.62 527 ALA A C 1
ATOM 4111 O O . ALA A 1 527 ? 18.160 27.830 -4.318 1.00 65.62 527 ALA A O 1
ATOM 4112 N N . ASP A 1 528 ? 19.972 28.169 -5.609 1.00 66.62 528 ASP A N 1
ATOM 4113 C CA . ASP A 1 528 ? 19.310 28.690 -6.801 1.00 66.62 528 ASP A CA 1
ATOM 4114 C C . ASP A 1 528 ? 18.670 27.580 -7.644 1.00 66.62 528 ASP A C 1
ATOM 4116 O O . ASP A 1 528 ? 17.499 27.690 -8.013 1.00 66.62 528 ASP A O 1
ATOM 4120 N N . LEU A 1 529 ? 19.392 26.484 -7.890 1.00 67.75 529 LEU A N 1
ATOM 4121 C CA . LEU A 1 529 ? 18.956 25.478 -8.857 1.00 67.75 529 LEU A CA 1
ATOM 4122 C C . LEU A 1 529 ? 17.812 24.594 -8.336 1.00 67.75 529 LEU A C 1
ATOM 4124 O O . LEU A 1 529 ? 16.866 24.301 -9.062 1.00 67.75 529 LEU A O 1
ATOM 4128 N N . GLY A 1 530 ? 17.837 24.198 -7.060 1.00 77.62 530 GLY A N 1
ATOM 4129 C CA . GLY A 1 530 ? 16.832 23.281 -6.508 1.00 77.62 530 GLY A CA 1
ATOM 4130 C C . GLY A 1 530 ? 16.774 21.945 -7.255 1.00 77.62 530 GLY A C 1
ATOM 4131 O O . GLY A 1 530 ? 17.770 21.236 -7.298 1.00 77.62 530 GLY A O 1
ATOM 4132 N N . CYS A 1 531 ? 15.613 21.578 -7.808 1.00 83.38 531 CYS A N 1
ATOM 4133 C CA . CYS A 1 531 ? 15.410 20.297 -8.498 1.00 83.38 531 CYS A CA 1
ATOM 4134 C C . CYS A 1 531 ? 15.500 20.449 -10.030 1.00 83.38 531 CYS A C 1
ATOM 4136 O O . CYS A 1 531 ? 14.990 21.424 -10.583 1.00 83.38 531 CYS A O 1
ATOM 4138 N N . TYR A 1 532 ? 16.105 19.476 -10.713 1.00 82.88 532 TYR A N 1
ATOM 4139 C CA . TYR A 1 532 ? 16.307 19.464 -12.169 1.00 82.88 532 TYR A CA 1
ATOM 4140 C C . TYR A 1 532 ? 16.284 18.029 -12.727 1.00 82.88 532 TYR A C 1
ATOM 4142 O O . TYR A 1 532 ? 16.299 17.065 -11.959 1.00 82.88 532 TYR A O 1
ATOM 4150 N N . VAL A 1 533 ? 16.259 17.878 -14.054 1.00 87.25 533 VAL A N 1
ATOM 4151 C CA . VAL A 1 533 ? 16.371 16.579 -14.737 1.00 87.25 533 VAL A CA 1
ATOM 4152 C C . VAL A 1 533 ? 17.726 16.461 -15.429 1.00 87.25 533 VAL A C 1
ATOM 4154 O O . VAL A 1 533 ? 18.113 17.335 -16.207 1.00 87.25 533 VAL A O 1
ATOM 4157 N N . LEU A 1 534 ? 18.448 15.379 -15.155 1.00 85.25 534 LEU A N 1
ATOM 4158 C CA . LEU A 1 534 ? 19.642 14.981 -15.893 1.00 85.25 534 LEU A CA 1
ATOM 4159 C C . LEU A 1 534 ? 19.226 14.072 -17.047 1.00 85.25 534 LEU A C 1
ATOM 4161 O O . LEU A 1 534 ? 18.608 13.045 -16.801 1.00 85.25 534 LEU A O 1
ATOM 4165 N N . ALA A 1 535 ? 19.593 14.420 -18.275 1.00 86.31 535 ALA A N 1
ATOM 4166 C CA . ALA A 1 535 ? 19.427 13.581 -19.455 1.00 86.31 535 ALA A CA 1
ATOM 4167 C C . ALA A 1 535 ? 20.788 13.038 -19.907 1.00 86.31 535 ALA A C 1
ATOM 4169 O O . ALA A 1 535 ? 21.746 13.803 -20.015 1.00 86.31 535 ALA A O 1
ATOM 4170 N N . LEU A 1 536 ? 20.871 11.744 -20.206 1.00 84.81 536 LEU A N 1
ATOM 4171 C CA . LEU A 1 536 ? 22.062 11.090 -20.743 1.00 84.81 536 LEU A CA 1
ATOM 4172 C C . LEU A 1 536 ? 21.694 10.308 -21.996 1.00 84.81 536 LEU A C 1
ATOM 4174 O O . LEU A 1 536 ? 20.913 9.358 -21.940 1.00 84.81 536 LEU A O 1
ATOM 4178 N N . ARG A 1 537 ? 22.276 10.689 -23.128 1.00 83.38 537 ARG A N 1
ATOM 4179 C CA . ARG A 1 537 ? 22.066 9.985 -24.392 1.00 83.38 537 ARG A CA 1
ATOM 4180 C C . ARG A 1 537 ? 23.024 8.797 -24.496 1.00 83.38 537 ARG A C 1
ATOM 4182 O O . ARG A 1 537 ? 24.231 8.996 -24.368 1.00 83.38 537 ARG A O 1
ATOM 4189 N N . LEU A 1 538 ? 22.497 7.589 -24.705 1.00 76.00 538 LEU A N 1
ATOM 4190 C CA . LEU A 1 538 ? 23.275 6.338 -24.664 1.00 76.00 538 LEU A CA 1
ATOM 4191 C C . LEU A 1 538 ? 23.499 5.702 -26.049 1.00 76.00 538 LEU A C 1
ATOM 4193 O O . LEU A 1 538 ? 24.339 4.819 -26.177 1.00 76.00 538 LEU A O 1
ATOM 4197 N N . ASP A 1 539 ? 22.796 6.172 -27.085 1.00 66.00 539 ASP A N 1
ATOM 4198 C CA . ASP A 1 539 ? 22.884 5.674 -28.470 1.00 66.00 539 ASP A CA 1
ATOM 4199 C C . ASP A 1 539 ? 24.158 6.112 -29.228 1.00 66.00 539 ASP A C 1
ATOM 4201 O O . ASP A 1 539 ? 24.493 5.548 -30.271 1.00 66.00 539 ASP A O 1
ATOM 4205 N N . ALA A 1 540 ? 24.882 7.115 -28.726 1.00 56.06 540 ALA A N 1
ATOM 4206 C CA . ALA A 1 540 ? 26.010 7.715 -29.426 1.00 56.06 540 ALA A CA 1
ATOM 4207 C C . ALA A 1 540 ? 27.270 6.840 -29.321 1.00 56.06 540 ALA A C 1
ATOM 4209 O O . ALA A 1 540 ? 27.872 6.715 -28.254 1.00 56.06 540 ALA A O 1
ATOM 4210 N N . SER A 1 541 ? 27.725 6.302 -30.455 1.00 54.94 541 SER A N 1
ATOM 4211 C CA . SER A 1 541 ? 28.841 5.351 -30.587 1.00 54.94 541 SER A CA 1
ATOM 4212 C C . SER A 1 541 ? 30.227 5.840 -30.128 1.00 54.94 541 SER A C 1
ATOM 4214 O O . SER A 1 541 ? 31.199 5.109 -30.295 1.00 54.94 541 SER A O 1
ATOM 4216 N N . SER A 1 542 ? 30.375 7.048 -29.574 1.00 56.78 542 SER A N 1
ATOM 4217 C CA . SER A 1 542 ? 31.686 7.550 -29.126 1.00 56.78 542 SER A CA 1
ATOM 4218 C C . SER A 1 542 ? 31.703 8.279 -27.783 1.00 56.78 542 SER A C 1
ATOM 4220 O O . SER A 1 542 ? 32.739 8.277 -27.124 1.00 56.78 542 SER A O 1
ATOM 4222 N N . SER A 1 543 ? 30.603 8.886 -27.333 1.00 64.69 543 SER A N 1
ATOM 4223 C CA . SER A 1 543 ? 30.552 9.523 -26.010 1.00 64.69 543 SER A CA 1
ATOM 4224 C C . SER A 1 543 ? 29.109 9.819 -25.602 1.00 64.69 543 SER A C 1
ATOM 4226 O O . SER A 1 543 ? 28.415 10.507 -26.357 1.00 64.69 543 SER A O 1
ATOM 4228 N N . PRO A 1 544 ? 28.656 9.383 -24.416 1.00 68.56 544 PRO A N 1
ATOM 4229 C CA . PRO A 1 544 ? 27.334 9.735 -23.939 1.00 68.56 544 PRO A CA 1
ATOM 4230 C C . PRO A 1 544 ? 27.274 11.241 -23.658 1.00 68.56 544 PRO A C 1
ATOM 4232 O O . PRO A 1 544 ? 28.121 11.792 -22.949 1.00 68.56 544 PRO A O 1
ATOM 4235 N N . ALA A 1 545 ? 26.288 11.916 -24.244 1.00 76.50 545 ALA A N 1
ATOM 4236 C CA . ALA A 1 545 ? 26.082 13.349 -24.069 1.00 76.50 545 ALA A CA 1
ATOM 4237 C C . ALA A 1 545 ? 25.145 13.586 -22.882 1.00 76.50 545 ALA A C 1
ATOM 4239 O O . ALA A 1 545 ? 24.010 13.103 -22.882 1.00 76.50 545 ALA A O 1
ATOM 4240 N N . ALA A 1 546 ? 25.626 14.319 -21.877 1.00 79.38 546 ALA A N 1
ATOM 4241 C CA . ALA A 1 546 ? 24.835 14.717 -20.721 1.00 79.38 546 ALA A CA 1
ATOM 4242 C C . ALA A 1 546 ? 24.244 16.119 -20.932 1.00 79.38 546 ALA A C 1
ATOM 4244 O O . ALA A 1 546 ? 24.948 17.037 -21.354 1.00 79.38 546 ALA A O 1
ATOM 4245 N N . ALA A 1 547 ? 22.968 16.298 -20.605 1.00 82.81 547 ALA A N 1
ATOM 4246 C CA . ALA A 1 547 ? 22.286 17.586 -20.636 1.00 82.81 547 ALA A CA 1
ATOM 4247 C C . ALA A 1 547 ? 21.476 17.805 -19.354 1.00 82.81 547 ALA A C 1
ATOM 4249 O O . ALA A 1 547 ? 20.979 16.860 -18.742 1.00 82.81 547 ALA A O 1
ATOM 4250 N N . GLN A 1 548 ? 21.333 19.068 -18.961 1.00 78.69 548 GLN A N 1
ATOM 4251 C CA . GLN A 1 548 ? 20.501 19.478 -17.837 1.00 78.69 548 GLN A CA 1
ATOM 4252 C C . GLN A 1 548 ? 19.205 20.093 -18.364 1.00 78.69 548 GLN A C 1
ATOM 4254 O O . GLN A 1 548 ? 19.238 20.968 -19.227 1.00 78.69 548 GLN A O 1
ATOM 4259 N N . ILE A 1 549 ? 18.073 19.659 -17.821 1.00 84.69 549 ILE A N 1
ATOM 4260 C CA . ILE A 1 549 ? 16.748 20.188 -18.138 1.00 84.69 549 ILE A CA 1
ATOM 4261 C C . ILE A 1 549 ? 16.155 20.767 -16.852 1.00 84.69 549 ILE A C 1
ATOM 4263 O O . ILE A 1 549 ? 16.071 20.091 -15.825 1.00 84.69 549 ILE A O 1
ATOM 4267 N N . GLU A 1 550 ? 15.757 22.035 -16.892 1.00 83.56 550 GLU A N 1
ATOM 4268 C CA . GLU A 1 550 ? 15.069 22.679 -15.771 1.00 83.56 550 GLU A CA 1
ATOM 4269 C C . GLU A 1 550 ? 13.657 22.108 -15.609 1.00 83.56 550 GLU A C 1
ATOM 4271 O O . GLU A 1 550 ? 13.001 21.780 -16.595 1.00 83.56 550 GLU A O 1
ATOM 4276 N N . LEU A 1 551 ? 13.181 21.988 -14.368 1.00 84.31 551 LEU A N 1
ATOM 4277 C CA . LEU A 1 551 ? 11.802 21.592 -14.069 1.00 84.31 551 LEU A CA 1
ATOM 4278 C C . LEU A 1 551 ? 10.799 22.719 -14.385 1.00 84.31 551 LEU A C 1
ATOM 4280 O O . LEU A 1 551 ? 11.211 23.865 -14.584 1.00 84.31 551 LEU A O 1
ATOM 4284 N N . PRO A 1 552 ? 9.475 22.439 -14.401 1.00 80.06 552 PRO A N 1
ATOM 4285 C CA . PRO A 1 552 ? 8.477 23.499 -14.500 1.00 80.06 552 PRO A CA 1
ATOM 4286 C C . PRO A 1 552 ? 8.726 24.592 -13.441 1.00 80.06 552 PRO A C 1
ATOM 4288 O O . PRO A 1 552 ? 9.172 24.276 -12.333 1.00 80.06 552 PRO A O 1
ATOM 4291 N N . PRO A 1 553 ? 8.446 25.877 -13.726 1.00 69.75 553 PRO A N 1
ATOM 4292 C CA . PRO A 1 553 ? 8.766 26.951 -12.790 1.00 69.75 553 PRO A CA 1
ATOM 4293 C C . PRO A 1 553 ? 8.168 26.712 -11.394 1.00 69.75 553 PRO A C 1
ATOM 4295 O O . PRO A 1 553 ? 7.025 26.268 -11.263 1.00 69.75 553 PRO A O 1
ATOM 4298 N N . ARG A 1 554 ? 8.913 27.055 -10.329 1.00 65.94 554 ARG A N 1
ATOM 4299 C CA . ARG A 1 554 ? 8.480 26.846 -8.928 1.00 65.94 554 ARG A CA 1
ATOM 4300 C C . ARG A 1 554 ? 7.137 27.500 -8.592 1.00 65.94 554 ARG A C 1
ATOM 4302 O O . ARG A 1 554 ? 6.445 27.019 -7.705 1.00 65.94 554 ARG A O 1
ATOM 4309 N N . SER A 1 555 ? 6.751 28.573 -9.281 1.00 53.22 555 SER A N 1
ATOM 4310 C CA . SER A 1 555 ? 5.420 29.184 -9.151 1.00 53.22 555 SER A CA 1
ATOM 4311 C C . SER A 1 555 ? 4.291 28.211 -9.500 1.00 53.22 555 SER A C 1
ATOM 4313 O O . SER A 1 555 ? 3.236 28.252 -8.876 1.00 53.22 555 SER A O 1
ATOM 4315 N N . HIS A 1 556 ? 4.530 27.317 -10.458 1.00 57.69 556 HIS A N 1
ATOM 4316 C CA . HIS A 1 556 ? 3.596 26.280 -10.873 1.00 57.69 556 HIS A CA 1
ATOM 4317 C C . HIS A 1 556 ? 3.723 25.012 -10.025 1.00 57.69 556 HIS A C 1
ATOM 4319 O O . HIS A 1 556 ? 2.719 24.392 -9.690 1.00 57.69 556 HIS A O 1
ATOM 4325 N N . LEU A 1 557 ? 4.951 24.657 -9.627 1.00 61.19 557 LEU A N 1
ATOM 4326 C CA . LEU A 1 557 ? 5.216 23.486 -8.790 1.00 61.19 557 LEU A CA 1
ATOM 4327 C C . LEU A 1 557 ? 4.969 23.708 -7.303 1.00 61.19 557 LEU A C 1
ATOM 4329 O O . LEU A 1 557 ? 4.985 22.718 -6.586 1.00 61.19 557 LEU A O 1
ATOM 4333 N N . GLY A 1 558 ? 4.808 24.952 -6.824 1.00 59.19 558 GLY A N 1
ATOM 4334 C CA . GLY A 1 558 ? 4.802 25.405 -5.418 1.00 59.19 558 GLY A CA 1
ATOM 4335 C C . GLY A 1 558 ? 5.889 24.786 -4.512 1.00 59.19 558 GLY A C 1
ATOM 4336 O O . GLY A 1 558 ? 6.907 24.295 -4.991 1.00 59.19 558 GLY A O 1
ATOM 4337 N N . ARG A 1 559 ? 5.694 24.797 -3.181 1.00 61.34 559 ARG A N 1
ATOM 4338 C CA . ARG A 1 559 ? 6.643 24.187 -2.226 1.00 61.34 559 ARG A CA 1
ATOM 4339 C C . ARG A 1 559 ? 6.395 22.677 -2.134 1.00 61.34 559 ARG A C 1
ATOM 4341 O O . ARG A 1 559 ? 5.410 22.265 -1.536 1.00 61.34 559 ARG A O 1
ATOM 4348 N N . VAL A 1 560 ? 7.266 21.892 -2.758 1.00 62.62 560 VAL A N 1
ATOM 4349 C CA . VAL A 1 560 ? 7.344 20.427 -2.618 1.00 62.62 560 VAL A CA 1
ATOM 4350 C C . VAL A 1 560 ? 8.194 20.131 -1.387 1.00 62.62 560 VAL A C 1
ATOM 4352 O O . VAL A 1 560 ? 9.308 20.652 -1.282 1.00 62.62 560 VAL A O 1
ATOM 4355 N N . ALA A 1 561 ? 7.654 19.390 -0.420 1.00 63.28 561 ALA A N 1
ATOM 4356 C CA . ALA A 1 561 ? 8.319 19.178 0.868 1.00 63.28 561 ALA A CA 1
ATOM 4357 C C . ALA A 1 561 ? 9.272 17.979 0.818 1.00 63.28 561 ALA A C 1
ATOM 4359 O O . ALA A 1 561 ? 10.380 18.060 1.352 1.00 63.28 561 ALA A O 1
ATOM 4360 N N . LYS A 1 562 ? 8.863 16.898 0.142 1.00 71.69 562 LYS A N 1
ATOM 4361 C CA . LYS A 1 562 ? 9.627 15.654 -0.022 1.00 71.69 562 LYS A CA 1
ATOM 4362 C C . LYS A 1 562 ? 9.722 15.275 -1.509 1.00 71.69 562 LYS A C 1
ATOM 4364 O O . LYS A 1 562 ? 8.974 14.414 -1.976 1.00 71.69 562 LYS A O 1
ATOM 4369 N N . PRO A 1 563 ? 10.656 15.866 -2.279 1.00 69.44 563 PRO A N 1
ATOM 4370 C CA . PRO A 1 563 ? 10.767 15.612 -3.719 1.00 69.44 563 PRO A CA 1
ATOM 4371 C C . PRO A 1 563 ? 10.891 14.127 -4.097 1.00 69.44 563 PRO A C 1
ATOM 4373 O O . PRO A 1 563 ? 10.367 13.719 -5.129 1.00 69.44 563 PRO A O 1
ATOM 4376 N N . SER A 1 564 ? 11.521 13.308 -3.244 1.00 66.81 564 SER A N 1
ATOM 4377 C CA . SER A 1 564 ? 11.683 11.854 -3.428 1.00 66.81 564 SER A CA 1
ATOM 4378 C C . SER A 1 564 ? 10.391 11.058 -3.429 1.00 66.81 564 SER A C 1
ATOM 4380 O O . SER A 1 564 ? 10.365 9.966 -3.988 1.00 66.81 564 SER A O 1
ATOM 4382 N N . LEU A 1 565 ? 9.321 11.600 -2.854 1.00 70.50 565 LEU A N 1
ATOM 4383 C CA . LEU A 1 565 ? 8.013 10.953 -2.776 1.00 70.50 565 LEU A CA 1
ATOM 4384 C C . LEU A 1 565 ? 6.973 11.664 -3.650 1.00 70.50 565 LEU A C 1
ATOM 4386 O O . LEU A 1 565 ? 6.044 11.029 -4.140 1.00 70.50 565 LEU A O 1
ATOM 4390 N N . GLU A 1 566 ? 7.149 12.966 -3.877 1.00 83.88 566 GLU A N 1
ATOM 4391 C CA . GLU A 1 566 ? 6.169 13.830 -4.543 1.00 83.88 566 GLU A CA 1
ATOM 4392 C C . GLU A 1 566 ? 6.415 14.001 -6.048 1.00 83.88 566 GLU A C 1
ATOM 4394 O O . GLU A 1 566 ? 5.514 14.436 -6.754 1.00 83.88 566 GLU A O 1
ATOM 4399 N N . MET A 1 567 ? 7.603 13.679 -6.569 1.00 89.38 567 MET A N 1
ATOM 4400 C CA . MET A 1 567 ? 7.920 13.839 -7.993 1.00 89.38 567 MET A CA 1
ATOM 4401 C C . MET A 1 567 ? 8.342 12.518 -8.646 1.00 89.38 567 MET A C 1
ATOM 4403 O O . MET A 1 567 ? 9.065 11.710 -8.049 1.00 89.38 567 MET A O 1
ATOM 4407 N N . LEU A 1 568 ? 7.911 12.315 -9.892 1.00 91.44 568 LEU A N 1
ATOM 4408 C CA . LEU A 1 568 ? 8.238 11.146 -10.708 1.00 91.44 568 LEU A CA 1
ATOM 4409 C C . LEU A 1 568 ? 8.317 11.533 -12.192 1.00 91.44 568 LEU A C 1
ATOM 4411 O O . LEU A 1 568 ? 7.434 12.218 -12.703 1.00 91.44 568 LEU A O 1
ATOM 4415 N N . LEU A 1 569 ? 9.368 11.095 -12.886 1.00 92.31 569 LEU A N 1
ATOM 4416 C CA . LEU A 1 569 ? 9.472 11.249 -14.338 1.00 92.31 569 LEU A CA 1
ATOM 4417 C C . LEU A 1 569 ? 8.556 10.242 -15.034 1.00 92.31 569 LEU A C 1
ATOM 4419 O O . LEU A 1 569 ? 8.489 9.084 -14.630 1.00 92.31 569 LEU A O 1
ATOM 4423 N N . VAL A 1 570 ? 7.857 10.692 -16.072 1.00 92.12 570 VAL A N 1
ATOM 4424 C CA . VAL A 1 570 ? 6.908 9.873 -16.837 1.00 92.12 570 VAL A CA 1
ATOM 4425 C C . VAL A 1 570 ? 7.058 10.136 -18.331 1.00 92.12 570 VAL A C 1
ATOM 4427 O O . VAL A 1 570 ? 7.617 11.160 -18.719 1.00 92.12 570 VAL A O 1
ATOM 4430 N N . SER A 1 571 ? 6.518 9.262 -19.176 1.00 88.31 571 SER A N 1
ATOM 4431 C CA . SER A 1 571 ? 6.403 9.513 -20.615 1.00 88.31 571 SER A CA 1
ATOM 4432 C C . SER A 1 571 ? 4.956 9.333 -21.086 1.00 88.31 571 SER A C 1
ATOM 4434 O O . SER A 1 571 ? 4.372 8.273 -20.873 1.00 88.31 571 SER A O 1
ATOM 4436 N N . PRO A 1 572 ? 4.319 10.356 -21.681 1.00 77.94 572 PRO A N 1
ATOM 4437 C CA . PRO A 1 572 ? 2.993 10.211 -22.267 1.00 77.94 572 PRO A CA 1
ATOM 4438 C C . PRO A 1 572 ? 3.001 9.258 -23.477 1.00 77.94 572 PRO A C 1
ATOM 4440 O O . PRO A 1 572 ? 3.928 9.315 -24.285 1.00 77.94 572 PRO A O 1
ATOM 4443 N N . PRO A 1 573 ? 1.931 8.469 -23.679 1.00 64.88 573 PRO A N 1
ATOM 4444 C CA . PRO A 1 573 ? 1.905 7.396 -24.676 1.00 64.88 573 PRO A CA 1
ATOM 4445 C C . PRO A 1 573 ? 1.951 7.850 -26.145 1.00 64.88 573 PRO A C 1
ATOM 4447 O O . PRO A 1 573 ? 2.288 7.042 -27.001 1.00 64.88 573 PRO A O 1
ATOM 4450 N N . SER A 1 574 ? 1.598 9.100 -26.476 1.00 61.25 574 SER A N 1
ATOM 4451 C CA . SER A 1 574 ? 1.442 9.518 -27.880 1.00 61.25 574 SER A CA 1
ATOM 4452 C C . SER A 1 574 ? 2.737 9.972 -28.562 1.00 61.25 574 SER A C 1
ATOM 4454 O O . SER A 1 574 ? 2.859 9.814 -29.772 1.00 61.25 574 SER A O 1
ATOM 4456 N N . ASP A 1 575 ? 3.701 10.514 -27.807 1.00 62.47 575 ASP A N 1
ATOM 4457 C CA . ASP A 1 575 ? 4.814 11.268 -28.408 1.00 62.47 575 ASP A CA 1
ATOM 4458 C C . ASP A 1 575 ? 6.197 10.804 -27.924 1.00 62.47 575 ASP A C 1
ATOM 4460 O O . ASP A 1 575 ? 7.208 11.321 -28.399 1.00 62.47 575 ASP A O 1
ATOM 4464 N N . GLY A 1 576 ? 6.270 9.894 -26.940 1.00 68.75 576 GLY A N 1
ATOM 4465 C CA . GLY A 1 576 ? 7.541 9.564 -26.282 1.00 68.75 576 GLY A CA 1
ATOM 4466 C C . GLY A 1 576 ? 8.232 10.819 -25.734 1.00 68.75 576 GLY A C 1
ATOM 4467 O O . GLY A 1 576 ? 9.450 10.956 -25.791 1.00 68.75 576 GLY A O 1
ATOM 4468 N N . THR A 1 577 ? 7.451 11.802 -25.282 1.00 82.19 577 THR A N 1
ATOM 4469 C CA . THR A 1 577 ? 7.985 13.050 -24.732 1.00 82.19 577 THR A CA 1
ATOM 4470 C C . THR A 1 577 ? 8.331 12.874 -23.261 1.00 82.19 577 THR A C 1
ATOM 4472 O O . THR A 1 577 ? 7.811 11.994 -22.570 1.00 82.19 577 THR A O 1
ATOM 4475 N N . LEU A 1 578 ? 9.228 13.726 -22.766 1.00 88.94 578 LEU A N 1
ATOM 4476 C CA . LEU A 1 578 ? 9.549 13.781 -21.347 1.00 88.94 578 LEU A CA 1
ATOM 4477 C C . LEU A 1 578 ? 8.392 14.437 -20.584 1.00 88.94 578 LEU A C 1
ATOM 4479 O O . LEU A 1 578 ? 7.951 15.540 -20.919 1.00 88.94 578 LEU A O 1
ATOM 4483 N N . GLY A 1 579 ? 7.922 13.772 -19.538 1.00 90.69 579 GLY A N 1
ATOM 4484 C CA . GLY A 1 579 ? 6.884 14.253 -18.642 1.00 90.69 579 GLY A CA 1
ATOM 4485 C C . GLY A 1 579 ? 7.298 14.189 -17.173 1.00 90.69 579 GLY A C 1
ATOM 4486 O O . GLY A 1 579 ? 8.287 13.560 -16.795 1.00 90.69 579 GLY A O 1
ATOM 4487 N N . LEU A 1 580 ? 6.516 14.857 -16.331 1.00 92.44 580 LEU A N 1
ATOM 4488 C CA . LEU A 1 580 ? 6.701 14.897 -14.885 1.00 92.44 580 LEU A CA 1
ATOM 4489 C C . LEU A 1 580 ? 5.342 14.782 -14.193 1.00 92.44 580 LEU A C 1
ATOM 4491 O O . LEU A 1 580 ? 4.456 15.606 -14.416 1.00 92.44 580 LEU A O 1
ATOM 4495 N N . ALA A 1 581 ? 5.196 13.785 -13.330 1.00 92.88 581 ALA A N 1
ATOM 4496 C CA . ALA A 1 581 ? 4.099 13.682 -12.385 1.00 92.88 581 ALA A CA 1
ATOM 4497 C C . ALA A 1 581 ? 4.508 14.328 -11.055 1.00 92.88 581 ALA A C 1
ATOM 4499 O O . ALA A 1 581 ? 5.602 14.075 -10.541 1.00 92.88 581 ALA A O 1
ATOM 4500 N N . VAL A 1 582 ? 3.631 15.167 -10.503 1.00 91.75 582 VAL A N 1
ATOM 4501 C CA . VAL A 1 582 ? 3.847 15.859 -9.227 1.00 91.75 582 VAL A CA 1
ATOM 4502 C C . VAL A 1 582 ? 2.628 15.665 -8.338 1.00 91.75 582 VAL A C 1
ATOM 4504 O O . VAL A 1 582 ? 1.542 16.149 -8.665 1.00 91.75 582 VAL A O 1
ATOM 4507 N N . ALA A 1 583 ? 2.826 14.966 -7.225 1.00 90.00 583 ALA A N 1
ATOM 4508 C CA . ALA A 1 583 ? 1.824 14.681 -6.212 1.00 90.00 583 ALA A CA 1
ATOM 4509 C C . ALA A 1 583 ? 1.836 15.731 -5.098 1.00 90.00 583 ALA A C 1
ATOM 4511 O O . ALA A 1 583 ? 2.893 16.185 -4.657 1.00 90.00 583 ALA A O 1
ATOM 4512 N N . ARG A 1 584 ? 0.646 16.125 -4.643 1.00 83.50 584 ARG A N 1
ATOM 4513 C CA . ARG A 1 584 ? 0.436 17.118 -3.585 1.00 83.50 584 ARG A CA 1
ATOM 4514 C C . ARG A 1 584 ? -0.822 16.814 -2.810 1.00 83.50 584 ARG A C 1
ATOM 4516 O O . ARG A 1 584 ? -1.903 16.926 -3.377 1.00 83.50 584 ARG A O 1
ATOM 4523 N N . ARG A 1 585 ? -0.713 16.548 -1.506 1.00 79.25 585 ARG A N 1
ATOM 4524 C CA . ARG A 1 585 ? -1.868 16.150 -0.682 1.00 79.25 585 ARG A CA 1
ATOM 4525 C C . ARG A 1 585 ? -2.624 15.003 -1.368 1.00 79.25 585 ARG A C 1
ATOM 4527 O O . ARG A 1 585 ? -2.133 13.885 -1.328 1.00 79.25 585 ARG A O 1
ATOM 4534 N N . HIS A 1 586 ? -3.731 15.303 -2.054 1.00 84.38 586 HIS A N 1
ATOM 4535 C CA . HIS A 1 586 ? -4.586 14.359 -2.782 1.00 84.38 586 HIS A CA 1
ATOM 4536 C C . HIS A 1 586 ? -4.659 14.624 -4.299 1.00 84.38 586 HIS A C 1
ATOM 4538 O O . HIS A 1 586 ? -5.552 14.117 -4.964 1.00 84.38 586 HIS A O 1
ATOM 4544 N N . GLU A 1 587 ? -3.770 15.436 -4.866 1.00 88.94 587 GLU A N 1
ATOM 4545 C CA . GLU A 1 587 ? -3.764 15.763 -6.295 1.00 88.94 587 GLU A CA 1
ATOM 4546 C C . GLU A 1 587 ? -2.497 15.243 -6.976 1.00 88.94 587 GLU A C 1
ATOM 4548 O O . GLU A 1 587 ? -1.402 15.350 -6.421 1.00 88.94 587 GLU A O 1
ATOM 4553 N N . ILE A 1 588 ? -2.632 14.736 -8.204 1.00 91.75 588 ILE A N 1
ATOM 4554 C CA . ILE A 1 588 ? -1.509 14.402 -9.088 1.00 91.75 588 ILE A CA 1
ATOM 4555 C C . ILE A 1 588 ? -1.598 15.286 -10.332 1.00 91.75 588 ILE A C 1
ATOM 4557 O O . ILE A 1 588 ? -2.530 15.171 -11.125 1.00 91.75 588 ILE A O 1
ATOM 4561 N N . SER A 1 589 ? -0.616 16.164 -10.524 1.00 91.31 589 SER A N 1
ATOM 4562 C CA . SER A 1 589 ? -0.490 16.983 -11.733 1.00 91.31 589 SER A CA 1
ATOM 4563 C C . SER A 1 589 ? 0.490 16.352 -12.719 1.00 91.31 589 SER A C 1
ATOM 4565 O O . SER A 1 589 ? 1.587 15.948 -12.335 1.00 91.31 589 SER A O 1
ATOM 4567 N N . ILE A 1 590 ? 0.097 16.272 -13.989 1.00 92.06 590 ILE A N 1
ATOM 4568 C CA . ILE A 1 590 ? 0.904 15.711 -15.074 1.00 92.06 590 ILE A CA 1
ATOM 4569 C C . ILE A 1 590 ? 1.376 16.845 -15.974 1.00 92.06 590 ILE A C 1
ATOM 4571 O O . ILE A 1 590 ? 0.569 17.591 -16.533 1.00 92.06 590 ILE A O 1
ATOM 4575 N N . TRP A 1 591 ? 2.687 16.947 -16.135 1.00 91.06 591 TRP A N 1
ATOM 4576 C CA . TRP A 1 591 ? 3.365 17.953 -16.938 1.00 91.06 591 TRP A CA 1
ATOM 4577 C C . TRP A 1 591 ? 4.076 17.301 -18.114 1.00 91.06 591 TRP A C 1
ATOM 4579 O O . TRP A 1 591 ? 4.613 16.204 -17.986 1.00 91.06 591 TRP A O 1
ATOM 4589 N N . THR A 1 592 ? 4.115 17.991 -19.247 1.00 89.94 592 THR A N 1
ATOM 4590 C CA . THR A 1 592 ? 4.780 17.528 -20.469 1.00 89.94 592 THR A CA 1
ATOM 4591 C C . THR A 1 592 ? 5.713 18.596 -21.008 1.00 89.94 592 THR A C 1
ATOM 4593 O O . THR A 1 592 ? 5.358 19.781 -21.054 1.00 89.94 592 THR A O 1
ATOM 4596 N N . LEU A 1 593 ? 6.905 18.176 -21.420 1.00 87.38 593 LEU A N 1
ATOM 4597 C CA . LEU A 1 593 ? 7.894 19.033 -22.050 1.00 87.38 593 LEU A CA 1
ATOM 4598 C C . LEU A 1 593 ? 7.662 19.051 -23.563 1.00 87.38 593 LEU A C 1
ATOM 4600 O O . LEU A 1 593 ? 7.859 18.044 -24.240 1.00 87.38 593 LEU A O 1
ATOM 4604 N N . SER A 1 594 ? 7.260 20.200 -24.106 1.00 81.31 594 SER A N 1
ATOM 4605 C CA . SER A 1 594 ? 7.154 20.363 -25.558 1.00 81.31 594 SER A CA 1
ATOM 4606 C C . SER A 1 594 ? 8.530 20.663 -26.157 1.00 81.31 594 SER A C 1
ATOM 4608 O O . SER A 1 594 ? 9.192 21.611 -25.725 1.00 81.31 594 SER A O 1
ATOM 4610 N N . SER A 1 595 ? 8.941 19.889 -27.170 1.00 67.69 595 SER A N 1
ATOM 4611 C CA . SER A 1 595 ? 10.150 20.161 -27.968 1.00 67.69 595 SER A CA 1
ATOM 4612 C C . SER A 1 595 ? 9.868 20.969 -29.244 1.00 67.69 595 SER A C 1
ATOM 4614 O O . SER A 1 595 ? 10.784 21.203 -30.027 1.00 67.69 595 SER A O 1
ATOM 4616 N N . ALA A 1 596 ? 8.615 21.376 -29.490 1.00 53.28 596 ALA A N 1
ATOM 4617 C CA . ALA A 1 596 ? 8.191 21.946 -30.774 1.00 53.28 596 ALA A CA 1
ATOM 4618 C C . ALA A 1 596 ? 8.648 23.401 -31.013 1.00 53.28 596 ALA A C 1
ATOM 4620 O O . ALA A 1 596 ? 8.402 23.954 -32.082 1.00 53.28 596 ALA A O 1
ATOM 4621 N N . ALA A 1 597 ? 9.312 24.042 -30.049 1.00 44.41 597 ALA A N 1
ATOM 4622 C CA . ALA A 1 597 ? 9.780 25.420 -30.166 1.00 44.41 597 ALA A CA 1
ATOM 4623 C C . ALA A 1 597 ? 11.246 25.552 -29.738 1.00 44.41 597 ALA A C 1
ATOM 4625 O O . ALA A 1 597 ? 11.742 24.762 -28.941 1.00 44.41 597 ALA A O 1
ATOM 4626 N N . ALA A 1 598 ? 11.912 26.611 -30.213 1.00 55.16 598 ALA A N 1
ATOM 4627 C CA . ALA A 1 598 ? 13.315 26.949 -29.931 1.00 55.16 598 ALA A CA 1
ATOM 4628 C C . ALA A 1 598 ? 13.685 27.075 -28.430 1.00 55.16 598 ALA A C 1
ATOM 4630 O O . ALA A 1 598 ? 14.849 27.282 -28.103 1.00 55.16 598 ALA A O 1
ATOM 4631 N N . ALA A 1 599 ? 12.717 26.945 -27.519 1.00 62.28 599 ALA A N 1
ATOM 4632 C CA . ALA A 1 599 ? 12.927 26.791 -26.088 1.00 62.28 599 ALA A CA 1
ATOM 4633 C C . ALA A 1 599 ? 11.976 25.713 -25.548 1.00 62.28 599 ALA A C 1
ATOM 4635 O O . ALA A 1 599 ? 10.759 25.813 -25.727 1.00 62.28 599 ALA A O 1
ATOM 4636 N N . ALA A 1 600 ? 12.530 24.710 -24.865 1.00 71.44 600 ALA A N 1
ATOM 4637 C CA . ALA A 1 600 ? 11.754 23.670 -24.205 1.00 71.44 600 ALA A CA 1
ATOM 4638 C C . ALA A 1 600 ? 10.854 24.303 -23.128 1.00 71.44 600 ALA A C 1
ATOM 4640 O O . ALA A 1 600 ? 11.331 25.046 -22.267 1.00 71.44 600 ALA A O 1
ATOM 4641 N N . ARG A 1 601 ? 9.542 24.053 -23.193 1.00 83.38 601 ARG A N 1
ATOM 4642 C CA . ARG A 1 601 ? 8.564 24.600 -22.238 1.00 83.38 601 ARG A CA 1
ATOM 4643 C C . ARG A 1 601 ? 7.730 23.487 -21.627 1.00 83.38 601 ARG A C 1
ATOM 4645 O O . ARG A 1 601 ? 7.160 22.664 -22.342 1.00 83.38 601 ARG A O 1
ATOM 4652 N N . TRP A 1 602 ? 7.634 23.506 -20.302 1.00 87.88 602 TRP A N 1
ATOM 4653 C CA . TRP A 1 602 ? 6.738 22.638 -19.552 1.00 87.88 602 TRP A CA 1
ATOM 4654 C C . TRP A 1 602 ? 5.305 23.157 -19.612 1.00 87.88 602 TRP A C 1
ATOM 4656 O O . TRP A 1 602 ? 5.049 24.340 -19.391 1.00 87.88 602 TRP A O 1
ATOM 4666 N N . THR A 1 603 ? 4.369 22.255 -19.878 1.00 88.06 603 THR A N 1
ATOM 4667 C CA . THR A 1 603 ? 2.931 22.538 -19.926 1.00 88.06 603 THR A CA 1
ATOM 4668 C C . THR A 1 603 ? 2.193 21.554 -19.027 1.00 88.06 603 THR A C 1
ATOM 4670 O O . THR A 1 603 ? 2.514 20.368 -19.020 1.00 88.06 603 THR A O 1
ATOM 4673 N N . GLN A 1 604 ? 1.237 22.039 -18.231 1.00 88.88 604 GLN A N 1
ATOM 4674 C CA . GLN A 1 604 ? 0.404 21.171 -17.399 1.00 88.88 604 GLN A CA 1
ATOM 4675 C C . GLN A 1 604 ? -0.657 20.521 -18.288 1.00 88.88 604 GLN A C 1
ATOM 4677 O O . GLN A 1 604 ? -1.545 21.206 -18.793 1.00 88.88 604 GLN A O 1
ATOM 4682 N N . ARG A 1 605 ? -0.552 19.209 -18.489 1.00 87.50 605 ARG A N 1
ATOM 4683 C CA . ARG A 1 605 ? -1.452 18.425 -19.340 1.00 87.50 605 ARG A CA 1
ATOM 4684 C C . ARG A 1 605 ? -2.740 18.055 -18.611 1.00 87.50 605 ARG A C 1
ATOM 4686 O O . ARG A 1 605 ? -3.811 18.131 -19.202 1.00 87.50 605 ARG A O 1
ATOM 4693 N N . ALA A 1 606 ? -2.636 17.634 -17.352 1.00 89.94 606 ALA A N 1
ATOM 4694 C CA . ALA A 1 606 ? -3.777 17.162 -16.570 1.00 89.94 606 ALA A CA 1
ATOM 4695 C C . ALA A 1 606 ? -3.554 17.339 -15.063 1.00 89.94 606 ALA A C 1
ATOM 4697 O O . ALA A 1 606 ? -2.416 17.452 -14.603 1.00 89.94 606 ALA A O 1
ATOM 4698 N N . VAL A 1 607 ? -4.651 17.337 -14.306 1.00 90.38 607 VAL A N 1
ATOM 4699 C CA . VAL A 1 607 ? -4.659 17.241 -12.841 1.00 90.38 607 VAL A CA 1
ATOM 4700 C C . VAL A 1 607 ? -5.712 16.222 -12.446 1.00 90.38 607 VAL A C 1
ATOM 4702 O O . VAL A 1 607 ? -6.860 16.326 -12.874 1.00 90.38 607 VAL A O 1
ATOM 4705 N N . VAL A 1 608 ? -5.312 15.251 -11.636 1.00 89.88 608 VAL A N 1
ATOM 4706 C CA . VAL A 1 608 ? -6.182 14.217 -11.081 1.00 89.88 608 VAL A CA 1
ATOM 4707 C C . VAL A 1 608 ? -6.410 14.542 -9.611 1.00 89.88 608 VAL A C 1
ATOM 4709 O O . VAL A 1 608 ? -5.467 14.506 -8.823 1.00 89.88 608 VAL A O 1
ATOM 4712 N N . ASP A 1 609 ? -7.647 14.888 -9.255 1.00 87.25 609 ASP A N 1
ATOM 4713 C CA . ASP A 1 609 ? -8.070 15.124 -7.870 1.00 87.25 609 ASP A CA 1
ATOM 4714 C C . ASP A 1 609 ? -8.603 13.816 -7.268 1.00 87.25 609 ASP A C 1
ATOM 4716 O O . ASP A 1 609 ? -9.722 13.384 -7.562 1.00 87.25 609 ASP A O 1
ATOM 4720 N N . LEU A 1 610 ? -7.798 13.184 -6.415 1.00 84.75 610 LEU A N 1
ATOM 4721 C CA . LEU A 1 610 ? -8.117 11.906 -5.776 1.00 84.75 610 LEU A CA 1
ATOM 4722 C C . LEU A 1 610 ? -9.152 12.053 -4.654 1.00 84.75 610 LEU A C 1
ATOM 4724 O O . LEU A 1 610 ? -9.741 11.057 -4.248 1.00 84.75 610 LEU A O 1
ATOM 4728 N N . ALA A 1 611 ? -9.419 13.269 -4.166 1.00 75.94 611 ALA A N 1
ATOM 4729 C CA . ALA A 1 611 ? -10.492 13.506 -3.199 1.00 75.94 611 ALA A CA 1
ATOM 4730 C C . ALA A 1 611 ? -11.876 13.560 -3.865 1.00 75.94 611 ALA A C 1
ATOM 4732 O O . ALA A 1 611 ? -12.885 13.326 -3.201 1.00 75.94 611 ALA A O 1
ATOM 4733 N N . ARG A 1 612 ? -11.931 13.876 -5.166 1.00 71.81 612 ARG A N 1
ATOM 4734 C CA . ARG A 1 612 ? -13.164 13.873 -5.975 1.00 71.81 612 ARG A CA 1
ATOM 4735 C C . ARG A 1 612 ? -13.420 12.573 -6.706 1.00 71.81 612 ARG A C 1
ATOM 4737 O O . ARG A 1 612 ? -14.511 12.389 -7.244 1.00 71.81 612 ARG A O 1
ATOM 4744 N N . MET A 1 613 ? -12.423 11.705 -6.764 1.00 65.56 613 MET A N 1
ATOM 4745 C CA . MET A 1 613 ? -12.632 10.361 -7.247 1.00 65.56 613 MET A CA 1
ATOM 4746 C C . MET A 1 613 ? -13.762 9.711 -6.456 1.00 65.56 613 MET A C 1
ATOM 4748 O O . MET A 1 613 ? -13.742 9.706 -5.225 1.00 65.56 613 MET A O 1
ATOM 4752 N N . ALA A 1 614 ? -14.742 9.150 -7.167 1.00 49.19 614 ALA A N 1
ATOM 4753 C CA . ALA A 1 614 ? -15.597 8.150 -6.560 1.00 49.19 614 ALA A CA 1
ATOM 4754 C C . ALA A 1 614 ? -14.644 7.081 -6.018 1.00 49.19 614 ALA A C 1
ATOM 4756 O O . ALA A 1 614 ? -13.928 6.456 -6.804 1.00 49.19 614 ALA A O 1
ATOM 4757 N N . ALA A 1 615 ? -14.552 6.947 -4.689 1.00 49.34 615 ALA A N 1
ATOM 4758 C CA . ALA A 1 615 ? -13.852 5.821 -4.089 1.00 49.34 615 ALA A CA 1
ATOM 4759 C C . ALA A 1 615 ? -14.325 4.573 -4.847 1.00 49.34 615 ALA A C 1
ATOM 4761 O O . ALA A 1 615 ? -15.541 4.475 -5.049 1.00 49.34 615 ALA A O 1
ATOM 4762 N N . PRO A 1 616 ? -13.423 3.700 -5.338 1.00 43.19 616 PRO A N 1
ATOM 4763 C CA . PRO A 1 616 ? -13.829 2.507 -6.067 1.00 43.19 616 PRO A CA 1
ATOM 4764 C C . PRO A 1 616 ? -14.925 1.812 -5.250 1.00 43.19 616 PRO A C 1
ATOM 4766 O O . PRO A 1 616 ? -14.674 1.392 -4.124 1.00 43.19 616 PRO A O 1
ATOM 4769 N N . GLU A 1 617 ? -16.152 1.874 -5.776 1.00 40.56 617 GLU A N 1
ATOM 4770 C CA . GLU A 1 617 ? -17.424 1.472 -5.159 1.00 40.56 617 GLU A CA 1
ATOM 4771 C C . GLU A 1 617 ? -17.501 1.639 -3.616 1.00 40.56 617 GLU A C 1
ATOM 4773 O O . GLU A 1 617 ? -17.238 0.700 -2.880 1.00 40.56 617 GLU A O 1
ATOM 4778 N N . GLU A 1 618 ? -17.888 2.823 -3.113 1.00 41.16 618 GLU A N 1
ATOM 4779 C CA . GLU A 1 618 ? -18.372 3.111 -1.730 1.00 41.16 618 GLU A CA 1
ATOM 4780 C C . GLU A 1 618 ? -17.533 2.631 -0.510 1.00 41.16 618 GLU A C 1
ATOM 4782 O O . GLU A 1 618 ? -17.967 2.778 0.634 1.00 41.16 618 GLU A O 1
ATOM 4787 N N . MET A 1 619 ? -16.319 2.108 -0.694 1.00 45.22 619 MET A N 1
ATOM 4788 C CA . MET A 1 619 ? -15.679 1.266 0.328 1.00 45.22 619 MET A CA 1
ATOM 4789 C C . MET A 1 619 ? -14.483 1.898 1.065 1.00 45.22 619 MET A C 1
ATOM 4791 O O . MET A 1 619 ? -14.226 1.551 2.220 1.00 45.22 619 MET A O 1
ATOM 4795 N N . LEU A 1 620 ? -13.761 2.846 0.456 1.00 54.88 620 LEU A N 1
ATOM 4796 C CA . LEU A 1 620 ? -12.628 3.513 1.113 1.00 54.88 620 LEU A CA 1
ATOM 4797 C C . LEU A 1 620 ? -13.110 4.694 1.975 1.00 54.88 620 LEU A C 1
ATOM 4799 O O . LEU A 1 620 ? -13.958 5.472 1.533 1.00 54.88 620 LEU A O 1
ATOM 4803 N N . PRO A 1 621 ? -12.587 4.866 3.206 1.00 53.84 621 PRO A N 1
ATOM 4804 C CA . PRO A 1 621 ? -12.947 6.003 4.046 1.00 53.84 621 PRO A CA 1
ATOM 4805 C C . PRO A 1 621 ? -12.580 7.330 3.359 1.00 53.84 621 PRO A C 1
ATOM 4807 O O . PRO A 1 621 ? -11.661 7.364 2.538 1.00 53.84 621 PRO A O 1
ATOM 4810 N N . PRO A 1 622 ? -13.225 8.451 3.725 1.00 60.22 622 PRO A N 1
ATOM 4811 C CA . PRO A 1 622 ? -12.825 9.763 3.228 1.00 60.22 622 PRO A CA 1
ATOM 4812 C C . PRO A 1 622 ? -11.341 10.014 3.517 1.00 60.22 622 PRO A C 1
ATOM 4814 O O . PRO A 1 622 ? -10.879 9.729 4.627 1.00 60.22 622 PRO A O 1
ATOM 4817 N N . LEU A 1 623 ? -10.609 10.561 2.541 1.00 64.31 623 LEU A N 1
ATOM 4818 C CA . LEU A 1 623 ? -9.223 10.979 2.745 1.00 64.31 623 LEU A CA 1
ATOM 4819 C C . LEU A 1 623 ? -9.150 11.973 3.906 1.00 64.31 623 LEU A C 1
ATOM 4821 O O . LEU A 1 623 ? -9.854 12.988 3.927 1.00 64.31 623 LEU A O 1
ATOM 4825 N N . THR A 1 624 ? -8.307 11.671 4.891 1.00 63.81 624 THR A N 1
ATOM 4826 C CA . THR A 1 624 ? -8.071 12.569 6.024 1.00 63.81 624 THR A CA 1
ATOM 4827 C C . THR A 1 624 ? -6.928 13.526 5.706 1.00 63.81 624 THR A C 1
ATOM 4829 O O . THR A 1 624 ? -6.135 13.280 4.808 1.00 63.81 624 THR A O 1
ATOM 4832 N N . ALA A 1 625 ? -6.808 14.624 6.455 1.00 60.25 625 ALA A N 1
ATOM 4833 C CA . ALA A 1 625 ? -5.787 15.642 6.193 1.00 60.25 625 ALA A CA 1
ATOM 4834 C C . ALA A 1 625 ? -4.325 15.152 6.321 1.00 60.25 625 ALA A C 1
ATOM 4836 O O . ALA A 1 625 ? -3.431 15.889 5.916 1.00 60.25 625 ALA A O 1
ATOM 4837 N N . GLY A 1 626 ? -4.084 13.979 6.921 1.00 63.16 626 GLY A N 1
ATOM 4838 C CA . GLY A 1 626 ? -2.749 13.382 7.056 1.00 63.16 626 GLY A CA 1
ATOM 4839 C C . GLY A 1 626 ? -2.391 12.370 5.963 1.00 63.16 626 GLY A C 1
ATOM 4840 O O . GLY A 1 626 ? -1.241 11.959 5.886 1.00 63.16 626 GLY A O 1
ATOM 4841 N N . GLU A 1 627 ? -3.346 11.970 5.121 1.00 69.06 627 GLU A N 1
ATOM 4842 C CA . GLU A 1 627 ? -3.081 11.034 4.026 1.00 69.06 627 GLU A CA 1
ATOM 4843 C C . GLU A 1 627 ? -2.421 11.787 2.866 1.00 69.06 627 GLU A C 1
ATOM 4845 O O . GLU A 1 627 ? -3.004 12.696 2.279 1.00 69.06 627 GLU A O 1
ATOM 4850 N N . GLU A 1 628 ? -1.186 11.427 2.527 1.00 75.62 628 GLU A N 1
ATOM 4851 C CA . GLU A 1 628 ? -0.454 12.036 1.416 1.00 75.62 628 GLU A CA 1
ATOM 4852 C C . GLU A 1 628 ? -0.214 11.016 0.308 1.00 75.62 628 GLU A C 1
ATOM 4854 O O . GLU A 1 628 ? 0.262 9.902 0.540 1.00 75.62 628 GLU A O 1
ATOM 4859 N N . VAL A 1 629 ? -0.494 11.429 -0.925 1.00 84.81 629 VAL A N 1
ATOM 4860 C CA . VAL A 1 629 ? -0.161 10.661 -2.124 1.00 84.81 629 VAL A CA 1
ATOM 4861 C C . VAL A 1 629 ? 1.351 10.559 -2.262 1.00 84.81 629 VAL A C 1
ATOM 4863 O O . VAL A 1 629 ? 2.049 11.575 -2.263 1.00 84.81 629 VAL A O 1
ATOM 4866 N N . ARG A 1 630 ? 1.860 9.341 -2.456 1.00 86.00 630 ARG A N 1
ATOM 4867 C CA . ARG A 1 630 ? 3.283 9.108 -2.747 1.00 86.00 630 ARG A CA 1
ATOM 4868 C C . ARG A 1 630 ? 3.431 8.416 -4.089 1.00 86.00 630 ARG A C 1
ATOM 4870 O O . ARG A 1 630 ? 2.881 7.341 -4.291 1.00 86.00 630 ARG A O 1
ATOM 4877 N N . LEU A 1 631 ? 4.194 9.000 -5.002 1.00 90.44 631 LEU A N 1
ATOM 4878 C CA . LEU A 1 631 ? 4.488 8.377 -6.291 1.00 90.44 631 LEU A CA 1
ATOM 4879 C C . LEU A 1 631 ? 5.526 7.266 -6.083 1.00 90.44 631 LEU A C 1
ATOM 4881 O O . LEU A 1 631 ? 6.549 7.484 -5.431 1.00 90.44 631 LEU A O 1
ATOM 4885 N N . GLU A 1 632 ? 5.293 6.079 -6.631 1.00 89.06 632 GLU A N 1
ATOM 4886 C CA . GLU A 1 632 ? 6.166 4.918 -6.434 1.00 89.06 632 GLU A CA 1
ATOM 4887 C C . GLU A 1 632 ? 7.068 4.669 -7.636 1.00 89.06 632 GLU A C 1
ATOM 4889 O O . GLU A 1 632 ? 8.292 4.747 -7.514 1.00 89.06 632 GLU A O 1
ATOM 4894 N N . CYS A 1 633 ? 6.479 4.405 -8.801 1.00 91.50 633 CYS A N 1
ATOM 4895 C CA . CYS A 1 633 ? 7.215 4.149 -10.036 1.00 91.50 633 CYS A CA 1
ATOM 4896 C C . CYS A 1 633 ? 6.334 4.370 -11.270 1.00 91.50 633 CYS A C 1
ATOM 4898 O O . CYS A 1 633 ? 5.126 4.589 -11.161 1.00 91.50 633 CYS A O 1
ATOM 4900 N N . PHE A 1 634 ? 6.960 4.352 -12.443 1.00 91.88 634 PHE A N 1
ATOM 4901 C CA . PHE A 1 634 ? 6.306 4.499 -13.736 1.00 91.88 634 PHE A CA 1
ATOM 4902 C C . PHE A 1 634 ? 6.556 3.241 -14.569 1.00 91.88 634 PHE A C 1
ATOM 4904 O O . PHE A 1 634 ? 7.683 2.753 -14.621 1.00 91.88 634 PHE A O 1
ATOM 4911 N N . ALA A 1 635 ? 5.503 2.720 -15.190 1.00 88.69 635 ALA A N 1
ATOM 4912 C CA . ALA A 1 635 ? 5.563 1.628 -16.148 1.00 88.69 635 ALA A CA 1
ATOM 4913 C C . ALA A 1 635 ? 5.744 2.219 -17.550 1.00 88.69 635 ALA A C 1
ATOM 4915 O O . ALA A 1 635 ? 4.810 2.793 -18.115 1.00 88.69 635 ALA A O 1
ATOM 4916 N N . GLU A 1 636 ? 6.968 2.138 -18.071 1.00 83.81 636 GLU A N 1
ATOM 4917 C CA . GLU A 1 636 ? 7.364 2.802 -19.317 1.00 83.81 636 GLU A CA 1
ATOM 4918 C C . GLU A 1 636 ? 6.566 2.319 -20.522 1.00 83.81 636 GLU A C 1
ATOM 4920 O O . GLU A 1 636 ? 6.160 3.131 -21.353 1.00 83.81 636 GLU A O 1
ATOM 4925 N N . SER A 1 637 ? 6.319 1.013 -20.602 1.00 79.06 637 SER A N 1
ATOM 4926 C CA . SER A 1 637 ? 5.644 0.406 -21.738 1.00 79.06 637 SER A CA 1
ATOM 4927 C C . SER A 1 637 ? 4.151 0.711 -21.670 1.00 79.06 637 SER A C 1
ATOM 4929 O O . SER A 1 637 ? 3.586 1.167 -22.659 1.00 79.06 637 SER A O 1
ATOM 4931 N N . SER A 1 638 ? 3.493 0.500 -20.522 1.00 80.44 638 SER A N 1
ATOM 4932 C CA . SER A 1 638 ? 2.034 0.690 -20.398 1.00 80.44 638 SER A CA 1
ATOM 4933 C C . SER A 1 638 ? 1.591 2.145 -20.198 1.00 80.44 638 SER A C 1
ATOM 4935 O O . SER A 1 638 ? 0.407 2.454 -20.350 1.00 80.44 638 SER A O 1
ATOM 4937 N N . GLY A 1 639 ? 2.505 3.054 -19.846 1.00 86.38 639 GLY A N 1
ATOM 4938 C CA . GLY A 1 639 ? 2.171 4.441 -19.523 1.00 86.38 639 GLY A CA 1
ATOM 4939 C C . GLY A 1 639 ? 1.427 4.597 -18.190 1.00 86.38 639 GLY A C 1
ATOM 4940 O O . GLY A 1 639 ? 0.683 5.567 -18.013 1.00 86.38 639 GLY A O 1
ATOM 4941 N N . ALA A 1 640 ? 1.600 3.649 -17.266 1.00 89.31 640 ALA A N 1
ATOM 4942 C CA . ALA A 1 640 ? 0.945 3.637 -15.962 1.00 89.31 640 ALA A CA 1
ATOM 4943 C C . ALA A 1 640 ? 1.823 4.263 -14.868 1.00 89.31 640 ALA A C 1
ATOM 4945 O O . ALA A 1 640 ? 2.997 3.929 -14.713 1.00 89.31 640 ALA A O 1
ATOM 4946 N N . VAL A 1 641 ? 1.244 5.152 -14.064 1.00 92.62 641 VAL A N 1
ATOM 4947 C CA . VAL A 1 641 ? 1.871 5.708 -12.859 1.00 92.62 641 VAL A CA 1
ATOM 4948 C C . VAL A 1 641 ? 1.370 4.943 -11.646 1.00 92.62 641 VAL A C 1
ATOM 4950 O O . VAL A 1 641 ? 0.172 4.929 -11.376 1.00 92.62 641 VAL A O 1
ATOM 4953 N N . LEU A 1 642 ? 2.286 4.349 -10.887 1.00 92.75 642 LEU A N 1
ATOM 4954 C CA . LEU A 1 642 ? 1.967 3.681 -9.634 1.00 92.75 642 LEU A CA 1
ATOM 4955 C C . LEU A 1 642 ? 2.161 4.626 -8.457 1.00 92.75 642 LEU A C 1
ATOM 4957 O O . LEU A 1 642 ? 3.205 5.275 -8.338 1.00 92.75 642 LEU A O 1
ATOM 4961 N N . PHE A 1 643 ? 1.166 4.698 -7.576 1.00 91.00 643 PHE A N 1
ATOM 4962 C CA . PHE A 1 643 ? 1.207 5.567 -6.404 1.00 91.00 643 PHE A CA 1
ATOM 4963 C C . PHE A 1 643 ? 0.549 4.937 -5.173 1.00 91.00 643 PHE A C 1
ATOM 4965 O O . PHE A 1 643 ? -0.397 4.157 -5.270 1.00 91.00 643 PHE A O 1
ATOM 4972 N N . ARG A 1 644 ? 1.069 5.299 -3.999 1.00 85.50 644 ARG A N 1
ATOM 4973 C CA . ARG A 1 644 ? 0.516 4.970 -2.687 1.00 85.50 644 ARG A CA 1
ATOM 4974 C C . ARG A 1 644 ? -0.541 5.987 -2.292 1.00 85.50 644 ARG A C 1
ATOM 4976 O O . ARG A 1 644 ? -0.312 7.194 -2.410 1.00 85.50 644 ARG A O 1
ATOM 4983 N N . LEU A 1 645 ? -1.617 5.489 -1.706 1.00 80.06 645 LEU A N 1
ATOM 4984 C CA . LEU A 1 645 ? -2.575 6.249 -0.907 1.00 80.06 645 LEU A CA 1
ATOM 4985 C C . LEU A 1 645 ? -3.033 5.361 0.268 1.00 80.06 645 LEU A C 1
ATOM 4987 O O . LEU A 1 645 ? -2.753 4.163 0.251 1.00 80.06 645 LEU A O 1
ATOM 4991 N N . TYR A 1 646 ? -3.707 5.901 1.286 1.00 69.44 646 TYR A N 1
ATOM 4992 C CA . TYR A 1 646 ? -4.355 5.118 2.355 1.00 69.44 646 TYR A CA 1
ATOM 4993 C C . TYR A 1 646 ? -3.463 4.043 3.004 1.00 69.44 646 TYR A C 1
ATOM 4995 O O . TYR A 1 646 ? -3.764 2.853 2.889 1.00 69.44 646 TYR A O 1
ATOM 5003 N N . HIS A 1 647 ? -2.364 4.442 3.654 1.00 67.69 647 HIS A N 1
ATOM 5004 C CA . HIS A 1 647 ? -1.434 3.550 4.378 1.00 67.69 647 HIS A CA 1
ATOM 5005 C C . HIS A 1 647 ? -1.216 2.161 3.722 1.00 67.69 647 HIS A C 1
ATOM 5007 O O . HIS A 1 647 ? -1.580 1.122 4.269 1.00 67.69 647 HIS A O 1
ATOM 5013 N N . GLY A 1 648 ? -0.626 2.143 2.521 1.00 69.38 648 GLY A N 1
ATOM 5014 C CA . GLY A 1 648 ? -0.209 0.904 1.842 1.00 69.38 648 GLY A CA 1
ATOM 5015 C C . GLY A 1 648 ? -1.138 0.411 0.731 1.00 69.38 648 GLY A C 1
ATOM 5016 O O . GLY A 1 648 ? -0.876 -0.646 0.158 1.00 69.38 648 GLY A O 1
ATOM 5017 N N . CYS A 1 649 ? -2.182 1.163 0.373 1.00 76.19 649 CYS A N 1
ATOM 5018 C CA . CYS A 1 649 ? -2.951 0.897 -0.842 1.00 76.19 649 CYS A CA 1
ATOM 5019 C C . CYS A 1 649 ? -2.170 1.382 -2.075 1.00 76.19 649 CYS A C 1
ATOM 5021 O O . CYS A 1 649 ? -1.764 2.544 -2.154 1.00 76.19 649 CYS A O 1
ATOM 5023 N N . LEU A 1 650 ? -1.963 0.491 -3.043 1.00 83.31 650 LEU A N 1
ATOM 5024 C CA . LEU A 1 650 ? -1.363 0.784 -4.339 1.00 83.31 650 LEU A CA 1
ATOM 5025 C C . LEU A 1 650 ? -2.456 1.079 -5.359 1.00 83.31 650 LEU A C 1
ATOM 5027 O O . LEU A 1 650 ? -3.424 0.325 -5.491 1.00 83.31 650 LEU A O 1
ATOM 5031 N N . PHE A 1 651 ? -2.256 2.147 -6.115 1.00 86.62 651 PHE A N 1
ATOM 5032 C CA . PHE A 1 651 ? -3.126 2.556 -7.201 1.00 86.62 651 PHE A CA 1
ATOM 5033 C C . PHE A 1 651 ? -2.330 2.717 -8.490 1.00 86.62 651 PHE A C 1
ATOM 5035 O O . PHE A 1 651 ? -1.157 3.096 -8.481 1.00 86.62 651 PHE A O 1
ATOM 5042 N N . GLU A 1 652 ? -3.003 2.446 -9.597 1.00 89.31 652 GLU A N 1
ATOM 5043 C CA . GLU A 1 652 ? -2.564 2.728 -10.955 1.00 89.31 652 GLU A CA 1
ATOM 5044 C C . GLU A 1 652 ? -3.278 3.976 -11.459 1.00 89.31 652 GLU A C 1
ATOM 5046 O O . GLU A 1 652 ? -4.493 4.057 -11.343 1.00 89.31 652 GLU A O 1
ATOM 5051 N N . LEU A 1 653 ? -2.546 4.915 -12.055 1.00 90.56 653 LEU A N 1
ATOM 5052 C CA . LEU A 1 653 ? -3.074 6.000 -12.882 1.00 90.56 653 LEU A CA 1
ATOM 5053 C C . LEU A 1 653 ? -2.623 5.783 -14.330 1.00 90.56 653 LEU A C 1
ATOM 5055 O O . LEU A 1 653 ? -1.429 5.865 -14.624 1.00 90.56 653 LEU A O 1
ATOM 5059 N N . SER A 1 654 ? -3.560 5.570 -15.250 1.00 88.19 654 SER A N 1
ATOM 5060 C CA . SER A 1 654 ? -3.247 5.488 -16.682 1.00 88.19 654 SER A CA 1
ATOM 5061 C C . SER A 1 654 ? -3.051 6.885 -17.273 1.00 88.19 654 SER A C 1
ATOM 5063 O O . SER A 1 654 ? -3.973 7.695 -17.264 1.00 88.19 654 SER A O 1
ATOM 5065 N N . LEU A 1 655 ? -1.887 7.189 -17.862 1.00 88.88 655 LEU A N 1
ATOM 5066 C CA . LEU A 1 655 ? -1.662 8.485 -18.532 1.00 88.88 655 LEU A CA 1
ATOM 5067 C C . LEU A 1 655 ? -2.370 8.617 -19.891 1.00 88.88 655 LEU A C 1
ATOM 5069 O O . LEU A 1 655 ? -2.361 9.704 -20.490 1.00 88.88 655 LEU A O 1
ATOM 5073 N N . ALA A 1 656 ? -2.934 7.520 -20.400 1.00 85.12 656 ALA A N 1
ATOM 5074 C CA . ALA A 1 656 ? -3.740 7.506 -21.614 1.00 85.12 656 ALA A CA 1
ATOM 5075 C C . ALA A 1 656 ? -5.172 7.969 -21.320 1.00 85.12 656 ALA A C 1
ATOM 5077 O O . ALA A 1 656 ? -5.657 8.894 -21.969 1.00 85.12 656 ALA A O 1
ATOM 5078 N N . THR A 1 657 ? -5.819 7.357 -20.323 1.00 84.19 657 THR A N 1
ATOM 5079 C CA . THR A 1 657 ? -7.235 7.595 -19.992 1.00 84.19 657 THR A CA 1
ATOM 5080 C C . THR A 1 657 ? -7.437 8.549 -18.816 1.00 84.19 657 THR A C 1
ATOM 5082 O O . THR A 1 657 ? -8.534 9.069 -18.640 1.00 84.19 657 THR A O 1
ATOM 5085 N N . MET A 1 658 ? -6.392 8.808 -18.024 1.00 87.31 658 MET A N 1
ATOM 5086 C CA . MET A 1 658 ? -6.450 9.492 -16.723 1.00 87.31 658 MET A CA 1
ATOM 5087 C C . MET A 1 658 ? -7.352 8.786 -15.697 1.00 87.31 658 MET A C 1
ATOM 5089 O O . MET A 1 658 ? -7.752 9.388 -14.702 1.00 87.31 658 MET A O 1
ATOM 5093 N N . GLU A 1 659 ? -7.652 7.503 -15.916 1.00 84.50 659 GLU A N 1
ATOM 5094 C CA . GLU A 1 659 ? -8.358 6.670 -14.947 1.00 84.50 659 GLU A CA 1
ATOM 5095 C C . GLU A 1 659 ? -7.414 6.184 -13.857 1.00 84.50 659 GLU A C 1
ATOM 5097 O O . GLU A 1 659 ? -6.262 5.831 -14.121 1.00 84.50 659 GLU A O 1
ATOM 5102 N N . VAL A 1 660 ? -7.948 6.107 -12.640 1.00 84.56 660 VAL A N 1
ATOM 5103 C CA . VAL A 1 660 ? -7.256 5.530 -11.494 1.00 84.56 660 VAL A CA 1
ATOM 5104 C C . VAL A 1 660 ? -7.933 4.230 -11.088 1.00 84.56 660 VAL A C 1
ATOM 5106 O O . VAL A 1 660 ? -9.157 4.168 -10.971 1.00 84.56 660 VAL A O 1
ATOM 5109 N N . ARG A 1 661 ? -7.128 3.201 -10.836 1.00 79.81 661 ARG A N 1
ATOM 5110 C CA . ARG A 1 661 ? -7.581 1.867 -10.438 1.00 79.81 661 ARG A CA 1
ATOM 5111 C C . ARG A 1 661 ? -6.859 1.428 -9.175 1.00 79.81 661 ARG A C 1
ATOM 5113 O O . ARG A 1 661 ? -5.661 1.653 -9.028 1.00 79.81 661 ARG A O 1
ATOM 5120 N N . PHE A 1 662 ? -7.591 0.810 -8.254 1.00 76.56 662 PHE A N 1
ATOM 5121 C CA . PHE A 1 662 ? -6.980 0.153 -7.103 1.00 76.56 662 PHE A CA 1
ATOM 5122 C C . PHE A 1 662 ? -6.316 -1.145 -7.563 1.00 76.56 662 PHE A C 1
ATOM 5124 O O . PHE A 1 662 ? -6.934 -1.936 -8.272 1.00 76.56 662 PHE A O 1
ATOM 5131 N N . ILE A 1 663 ? -5.061 -1.341 -7.170 1.00 74.06 663 ILE A N 1
ATOM 5132 C CA . ILE A 1 663 ? -4.298 -2.548 -7.487 1.00 74.06 663 ILE A CA 1
ATOM 5133 C C . ILE A 1 663 ? -4.370 -3.542 -6.327 1.00 74.06 663 ILE A C 1
ATOM 5135 O O . ILE A 1 663 ? -4.632 -4.722 -6.529 1.00 74.06 663 ILE A O 1
ATOM 5139 N N . GLY A 1 664 ? -4.088 -3.081 -5.111 1.00 66.81 664 GLY A N 1
ATOM 5140 C CA . GLY A 1 664 ? -3.945 -3.965 -3.964 1.00 66.81 664 GLY A CA 1
ATOM 5141 C C . GLY A 1 664 ? -3.168 -3.321 -2.830 1.00 66.81 664 GLY A C 1
ATOM 5142 O O . GLY A 1 664 ? -2.817 -2.143 -2.873 1.00 66.81 664 GLY A O 1
ATOM 5143 N N . TYR A 1 665 ? -2.875 -4.114 -1.809 1.00 68.00 665 TYR A N 1
ATOM 5144 C CA . TYR A 1 665 ? -2.075 -3.685 -0.669 1.00 68.00 665 TYR A CA 1
ATOM 5145 C C . TYR A 1 665 ? -0.621 -4.102 -0.853 1.00 68.00 665 TYR A C 1
ATOM 5147 O O . TYR A 1 665 ? -0.329 -5.193 -1.346 1.00 68.00 665 TYR A O 1
ATOM 5155 N N . TYR A 1 666 ? 0.304 -3.259 -0.414 1.00 66.94 666 TYR A N 1
ATOM 5156 C CA . TYR A 1 666 ? 1.723 -3.582 -0.408 1.00 66.94 666 TYR A CA 1
ATOM 5157 C C . TYR A 1 666 ? 2.417 -2.986 0.809 1.00 66.94 666 TYR A C 1
ATOM 5159 O O . TYR A 1 666 ? 1.976 -2.004 1.400 1.00 66.94 666 TYR A O 1
ATOM 5167 N N . SER A 1 667 ? 3.549 -3.591 1.148 1.00 68.06 667 SER A N 1
ATOM 5168 C CA . SER A 1 667 ? 4.441 -3.093 2.183 1.00 68.06 667 SER A CA 1
ATOM 5169 C C . SER A 1 667 ? 5.870 -3.254 1.696 1.00 68.06 667 SER A C 1
ATOM 5171 O O . SER A 1 667 ? 6.347 -4.375 1.533 1.00 68.06 667 SER A O 1
ATOM 5173 N N . LYS A 1 668 ? 6.483 -2.134 1.320 1.00 69.31 668 LYS A N 1
ATOM 5174 C CA . LYS A 1 668 ? 7.796 -2.049 0.677 1.00 69.31 668 LYS A CA 1
ATOM 5175 C C . LYS A 1 668 ? 8.773 -1.437 1.663 1.00 69.31 668 LYS A C 1
ATOM 5177 O O . LYS A 1 668 ? 8.435 -0.372 2.168 1.00 69.31 668 LYS A O 1
ATOM 5182 N N . ARG A 1 669 ? 9.979 -2.021 1.756 1.00 64.19 669 ARG A N 1
ATOM 5183 C CA . ARG A 1 669 ? 11.119 -1.451 2.484 1.00 64.19 669 ARG A CA 1
ATOM 5184 C C . ARG A 1 669 ? 11.353 0.015 2.105 1.00 64.19 669 ARG A C 1
ATOM 5186 O O . ARG A 1 669 ? 11.518 0.291 0.919 1.00 64.19 669 ARG A O 1
ATOM 5193 N N . ASP A 1 670 ? 11.489 0.921 3.065 1.00 61.59 670 ASP A N 1
ATOM 5194 C CA . ASP A 1 670 ? 11.744 2.351 2.814 1.00 61.59 670 ASP A CA 1
ATOM 5195 C C . ASP A 1 670 ? 12.930 2.606 1.865 1.00 61.59 670 ASP A C 1
ATOM 5197 O O . ASP A 1 670 ? 12.883 3.488 1.007 1.00 61.59 670 ASP A O 1
ATOM 5201 N N . THR A 1 671 ? 13.988 1.796 1.972 1.00 63.75 671 THR A N 1
ATOM 5202 C CA . THR A 1 671 ? 15.172 1.884 1.101 1.00 63.75 671 THR A CA 1
ATOM 5203 C C . THR A 1 671 ? 15.027 1.134 -0.226 1.00 63.75 671 THR A C 1
ATOM 5205 O O . THR A 1 671 ? 15.898 1.265 -1.080 1.00 63.75 671 THR A O 1
ATOM 5208 N N . SER A 1 672 ? 13.984 0.316 -0.398 1.00 71.56 672 SER A N 1
ATOM 5209 C CA . SER A 1 672 ? 13.755 -0.464 -1.618 1.00 71.56 672 SER A CA 1
ATOM 5210 C C . SER A 1 672 ? 13.100 0.389 -2.692 1.00 71.56 672 SER A C 1
ATOM 5212 O O . SER A 1 672 ? 12.136 1.128 -2.460 1.00 71.56 672 SER A O 1
ATOM 5214 N N . SER A 1 673 ? 13.544 0.183 -3.927 1.00 76.44 673 SER A N 1
ATOM 5215 C CA . SER A 1 673 ? 12.816 0.674 -5.091 1.00 76.44 673 SER A CA 1
ATOM 5216 C C . SER A 1 673 ? 11.560 -0.177 -5.353 1.00 76.44 673 SER A C 1
ATOM 5218 O O . SER A 1 673 ? 11.501 -1.350 -4.965 1.00 76.44 673 SER A O 1
ATOM 5220 N N . MET A 1 674 ? 10.529 0.436 -5.941 1.00 87.00 674 MET A N 1
ATOM 5221 C CA . MET A 1 674 ? 9.421 -0.286 -6.570 1.00 87.00 674 MET A CA 1
ATOM 5222 C C . MET A 1 674 ? 9.662 -0.268 -8.075 1.00 87.00 674 MET A C 1
ATOM 5224 O O . MET A 1 674 ? 10.030 0.764 -8.633 1.00 87.00 674 MET A O 1
ATOM 5228 N N . CYS A 1 675 ? 9.441 -1.404 -8.715 1.00 88.88 675 CYS A N 1
ATOM 5229 C CA . CYS A 1 675 ? 9.679 -1.617 -10.128 1.00 88.88 675 CYS A CA 1
ATOM 5230 C C . CYS A 1 675 ? 8.384 -2.114 -10.773 1.00 88.88 675 CYS A C 1
ATOM 5232 O O . CYS A 1 675 ? 7.890 -3.185 -10.416 1.00 88.88 675 CYS A O 1
ATOM 5234 N N . ALA A 1 676 ? 7.811 -1.339 -11.692 1.00 90.50 676 ALA A N 1
ATOM 5235 C CA . ALA A 1 676 ? 6.654 -1.787 -12.455 1.00 90.50 676 ALA A CA 1
ATOM 5236 C C . ALA A 1 676 ? 7.071 -2.911 -13.412 1.00 90.50 676 ALA A C 1
ATOM 5238 O O . ALA A 1 676 ? 8.100 -2.811 -14.071 1.00 90.50 676 ALA A O 1
ATOM 5239 N N . TYR A 1 677 ? 6.282 -3.980 -13.473 1.00 88.44 677 TYR A N 1
ATOM 5240 C CA . TYR A 1 677 ? 6.478 -5.095 -14.391 1.00 88.44 677 TYR A CA 1
ATOM 5241 C C . TYR A 1 677 ? 5.425 -5.004 -15.494 1.00 88.44 677 TYR A C 1
ATOM 5243 O O . TYR A 1 677 ? 4.243 -5.287 -15.266 1.00 88.44 677 TYR A O 1
ATOM 5251 N N . ASP A 1 678 ? 5.855 -4.584 -16.679 1.00 84.50 678 ASP A N 1
ATOM 5252 C CA . ASP A 1 678 ? 5.029 -4.492 -17.874 1.00 84.50 678 ASP A CA 1
ATOM 5253 C C . ASP A 1 678 ? 5.584 -5.361 -19.010 1.00 84.50 678 ASP A C 1
ATOM 5255 O O . ASP A 1 678 ? 6.749 -5.781 -19.031 1.00 84.50 678 ASP A O 1
ATOM 5259 N N . MET A 1 679 ? 4.698 -5.702 -19.941 1.00 76.31 679 MET A N 1
ATOM 5260 C CA . MET A 1 679 ? 5.069 -6.404 -21.161 1.00 76.31 679 MET A CA 1
ATOM 5261 C C . MET A 1 679 ? 4.392 -5.771 -22.365 1.00 76.31 679 MET A C 1
ATOM 5263 O O . MET A 1 679 ? 3.231 -5.356 -22.312 1.00 76.31 679 MET A O 1
ATOM 5267 N N . ASP A 1 680 ? 5.128 -5.769 -23.469 1.00 70.50 680 ASP A N 1
ATOM 5268 C CA . ASP A 1 680 ? 4.550 -5.599 -24.792 1.00 70.50 680 ASP A CA 1
ATOM 5269 C C . ASP A 1 680 ? 3.735 -6.850 -25.130 1.00 70.50 680 ASP A C 1
ATOM 5271 O O . ASP A 1 680 ? 4.110 -7.968 -24.750 1.00 70.50 680 ASP A O 1
ATOM 5275 N N . HIS A 1 681 ? 2.642 -6.697 -25.879 1.00 56.06 681 HIS A N 1
ATOM 5276 C CA . HIS A 1 681 ? 2.029 -7.856 -26.522 1.00 56.06 681 HIS A CA 1
ATOM 5277 C C . HIS A 1 681 ? 3.083 -8.520 -27.418 1.00 56.06 681 HIS A C 1
ATOM 5279 O O . HIS A 1 681 ? 3.618 -7.858 -28.312 1.00 56.06 681 HIS A O 1
ATOM 5285 N N . PRO A 1 682 ? 3.413 -9.808 -27.219 1.00 47.88 682 PRO A N 1
ATOM 5286 C CA . PRO A 1 682 ? 4.138 -10.529 -28.247 1.00 47.88 682 PRO A CA 1
ATOM 5287 C C . PRO A 1 682 ? 3.226 -10.595 -29.475 1.00 47.88 682 PRO A C 1
ATOM 5289 O O . PRO A 1 682 ? 2.080 -11.037 -29.358 1.00 47.88 682 PRO A O 1
ATOM 5292 N N . ALA A 1 683 ? 3.742 -10.092 -30.599 1.00 30.42 683 ALA A N 1
ATOM 5293 C CA . ALA A 1 683 ? 3.088 -10.135 -31.903 1.00 30.42 683 ALA A CA 1
ATOM 5294 C C . ALA A 1 683 ? 2.687 -11.559 -32.310 1.00 30.42 683 ALA A C 1
ATOM 5296 O O . ALA A 1 683 ? 3.417 -12.512 -31.935 1.00 30.42 683 ALA A O 1
#

Organism: Oryza sativa subsp. japonica (NCBI:txid39947)

InterPro domains:
  IPR001810 F-box domain [PF00646] (16-53)
  IPR001810 F-box domain [PS50181] (11-65)
  IPR036047 F-box-like domain superfamily [SSF81383] (14-76)
  IPR053781 F-box/LRR-repeat protein 13-like, F-box domain [cd22160] (14-49)
  IPR056016 Domain of unknown function DUF7595 [PF24523] (391-680)

Seque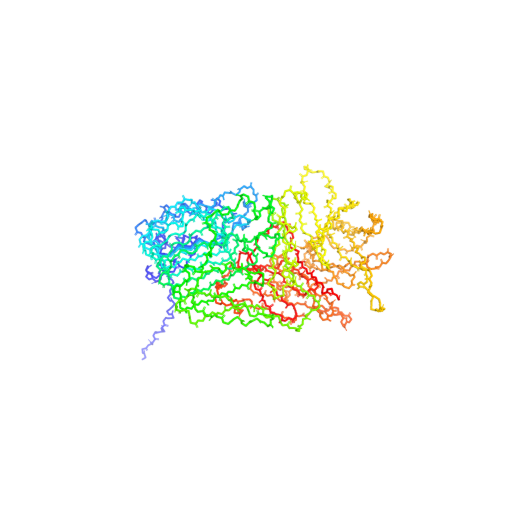nce (683 aa):
MRKMSAASSGRVKIGDLPDDLLRRVVSLLSARQAVQTSALSRRWRHLWRSAPLLQILPNDGFRTVRGLNEFAKHLLLLRDRAALLDACVINFDCCEFESYQDLPDDPDVGLWLRHAVSCQAQWIRVEIYVEDDPLCLPDLPLVSKHLRVLELKYVKIKDSLVDFSGCPALEHLKFWGGFIHAHTISSPSVKHMIMDGCGFNRKFRTRISVPSLISLQLKHFWGATPFLEDMPLLVTASVSLSDDCRDRCVNTEFGKCGDPGCFDCGANKVIDCDGCVLLQGLSGTSTLELKAESRVQQVYLLQEPYNFVEIEDSDKPLKQAFPFKNLKIVEIKCHEGDERLPPSFLIGALYGFWGGRIRFVRAASPRHRDTAIAAAVARFFSRSDGNGDGGYEPVTSRGGLVVLRRARVSDGGRQAAPSDLCVCDPVAGRRFFLPRPGIHDESHVLLFSGDGGVGGGHPPRREMIIHVVNLELLRHKVLQVQTFSPETNAWGPVVATHAYLPTSSFIRPAPLVVGGAAYWLCVSNAADLGCYVLALRLDASSSPAAAQIELPPRSHLGRVAKPSLEMLLVSPPSDGTLGLAVARRHEISIWTLSSAAAAARWTQRAVVDLARMAAPEEMLPPLTAGEEVRLECFAESSGAVLFRLYHGCLFELSLATMEVRFIGYYSKRDTSSMCAYDMDHPA

Secondary structure (DSSP, 8-state):
-------------GGGS-HHHHHHHHHTS-HHHHHHGGGT-TTTTTGGGG-SEEEE-GGG--SSHHHHHHHHHHHHHHS-TTS--SEEEEEEEGGGSGGGTT--PPP-HHHHHHHHHHTT-SEEEEEEE-SSS-EE--S-----SS--EEEEESEEEEHHHHBGGG-TT--EEEEES-EEE-SEEE-SS--EEEEES-EE-SSSPPEEE-TT-SEEEEES-BBSPPEE---TT--EEEEEE-TTB-SS-TT-TTS----TT-TTTSTTS-TT-SS-SSHHHHTT-SEEEEEE-TTTT----------B-----TT-----B---SS--EEEEE--PPPSS--SEEEEEEEEEETTTEEEEEEPP-S-HHHHHHHHHHHHHHH--SSS--TTEEEEEEETTEEEEEEPPP--TTS-PPPPPEEEEETTTTEEEEPPPPSS--SEEEEEETTTT----SS-----EEEEEEE-GGGGGTEEEEEEEETTTTEE-PPEEEE----SEEES-SSPEEETTEEEEEEEESSTTT-EEEEEEE---SS-PEEEEEEPSPHHHH---S-HHHHEEEE--TTT---EEEEEETTEEEEEEEE-SSSS-EEEEEEEEETTTS--GGG-SPPPPTT---EEEEEETTTTEEEEEETTTEEEEEETTT--EEEEEE----TTPPEEEEEEEPP-

Radius of gyration: 28.57 Å; chains: 1; bounding box: 70×98×78 Å

pLDDT: mean 72.88, std 17.99, range [23.14, 97.38]